Protein AF-A0AAD5KTS6-F1 (afdb_monomer)

InterPro domains:
  IPR036278 Sialidase superfamily [SSF50939] (1-52)

Radius of gyration: 39.36 Å; Cα contacts (8 Å, |Δi|>4): 521; chains: 1; bounding box: 88×112×86 Å

Foldseek 3Di:
DWDDLPPPPDIDDDCQVPDPFDWDDWDDDQQWIWTQGDPPGIDIDPFCQCVNPDDPFDPFKAKTAWGAAEQDDDDFPQLFDDVPDSLDDPPDHTDHHQATKIKMAHGPPFDLPWKKKKFKAFPVRDTQDIAIQDWDPPDDDDAQFADTDDHFDRDHTMGIHGDNQFGDFQGDDPPDRDPDGRTHDGDFFHKMKIWMDTPPGIYIDIYTYDYDPVPPDDPVNRVVVVLVRLVVSLVSLVVVLVVLVVVLVLQAAFPPDPDPVCCVVTPGHLPRLLVVLVVVQDDPPVDGDPVSVVSVVVSVVVVVVSVVSVCCSVVPVVVVSVVSVVVSVVSVVVVVVVVVVVVVVVVVVVVVVVVVVLVVVVVVVVVVVVVVVVCCVVVNDPDDPDPDPDPDPDDDDDDDPVVVVVVVVVVVVVVVCVVPDDPDDDDDDDDDDDDDDDD

Organism: NCBI:txid1820382

Secondary structure (DSSP, 8-state):
-EE-SSTTSS-EE--TT--SS-EEEEEEETTEEEEEETTS-EEEE--HHHHHH--S--SS-EE--PPPEE------GGGS--TT--S--SSSPPPPPSSEEEEEEE-TT--TT--EEEEEE-TTS-EEEEEESS--TT----TTSPPPPPPPP--SEEEEEEE-SBPPPPPP-TT----S--PPPBPPSEEEEEEEEETTEEEEEEEEEEP-GGG---HHHHHHHHHHHHHHHHHHHHHHHHHHHHHHHHHH---S--SSGGGGTS---HHHHHHHHHHHH--SS----HHHHHHHHHHHHHHHHHHHHHHHIIIIIHHHHHHHHHHHHHHHHHHHHHHHHHHHHHHHHHHHHHHHHHHHHHHHHHHHHHHHHHHHHTTSS----------------PPPHHHHHHHHHHHHHHHHHHHHS--PPP-------------

Structure (mmCIF, N/CA/C/O backbone):
data_AF-A0AAD5KTS6-F1
#
_entry.id   AF-A0AAD5KTS6-F1
#
loop_
_atom_site.group_PDB
_atom_site.id
_atom_site.type_symbol
_atom_site.label_atom_id
_atom_site.label_alt_id
_atom_site.label_comp_id
_atom_site.label_asym_id
_atom_site.label_entity_id
_atom_site.label_seq_id
_atom_site.pdbx_PDB_ins_code
_atom_site.Cartn_x
_atom_site.Cartn_y
_atom_site.Cartn_z
_atom_site.occupancy
_atom_site.B_iso_or_equiv
_atom_site.auth_seq_id
_atom_site.auth_comp_id
_atom_site.auth_asym_id
_atom_site.auth_atom_id
_atom_site.pdbx_PDB_model_num
ATOM 1 N N . MET A 1 1 ? -21.895 11.658 25.886 1.00 87.75 1 MET A N 1
ATOM 2 C CA . MET A 1 1 ? -20.985 10.555 26.270 1.00 87.75 1 MET A CA 1
ATOM 3 C C . MET A 1 1 ? -19.690 11.139 26.830 1.00 87.75 1 MET A C 1
ATOM 5 O O . MET A 1 1 ? -19.315 12.233 26.419 1.00 87.75 1 MET A O 1
ATOM 9 N N . TYR A 1 2 ? -19.051 10.469 27.794 1.00 91.56 2 TYR A N 1
ATOM 10 C CA . TYR A 1 2 ? -17.801 10.916 28.425 1.00 91.56 2 TYR A CA 1
ATOM 11 C C . TYR A 1 2 ? -16.782 9.776 28.447 1.00 91.56 2 TYR A C 1
ATOM 13 O O . TYR A 1 2 ? -17.171 8.614 28.542 1.00 91.56 2 TYR A O 1
ATOM 21 N N . ILE A 1 3 ? -15.497 10.117 28.395 1.00 92.81 3 ILE A N 1
ATOM 22 C CA . ILE A 1 3 ? -14.381 9.175 28.524 1.00 92.81 3 ILE A CA 1
ATOM 23 C C . ILE A 1 3 ? -13.489 9.584 29.695 1.00 92.81 3 ILE A C 1
ATOM 25 O O . ILE A 1 3 ? -13.275 10.772 29.940 1.00 92.81 3 ILE A O 1
ATOM 29 N N . SER A 1 4 ? -12.957 8.597 30.407 1.00 93.12 4 SER A N 1
ATOM 30 C CA . SER A 1 4 ? -11.910 8.787 31.407 1.00 93.12 4 SER A CA 1
ATOM 31 C C . SER A 1 4 ? -10.701 7.929 31.048 1.00 93.12 4 SER A C 1
ATOM 33 O O . SER A 1 4 ? -10.849 6.784 30.622 1.00 93.12 4 SER A O 1
ATOM 35 N N . ARG A 1 5 ? -9.503 8.498 31.213 1.00 90.56 5 ARG A N 1
ATOM 36 C CA . ARG A 1 5 ? -8.213 7.829 30.961 1.00 90.56 5 ARG A CA 1
ATOM 37 C C . ARG A 1 5 ? -7.441 7.506 32.243 1.00 90.56 5 ARG A C 1
ATOM 39 O O . ARG A 1 5 ? -6.335 6.986 32.171 1.00 90.56 5 ARG A O 1
ATOM 46 N N . ASP A 1 6 ? -8.007 7.821 33.403 1.00 91.62 6 ASP A N 1
ATOM 47 C CA . ASP A 1 6 ? -7.355 7.749 34.714 1.00 91.62 6 ASP A CA 1
ATOM 48 C C . ASP A 1 6 ? -8.223 7.023 35.754 1.00 91.62 6 ASP A C 1
ATOM 50 O O . ASP A 1 6 ? -8.219 7.347 36.940 1.00 91.62 6 ASP A O 1
ATOM 54 N N . GLY A 1 7 ? -8.989 6.025 35.302 1.00 92.00 7 GLY A N 1
ATOM 55 C CA . GLY A 1 7 ? -9.809 5.190 36.182 1.00 92.00 7 GLY A CA 1
ATOM 56 C C . GLY A 1 7 ? -11.043 5.897 36.750 1.00 92.00 7 GLY A C 1
ATOM 57 O O . GLY A 1 7 ? -11.562 5.477 37.780 1.00 92.00 7 GLY A O 1
ATOM 58 N N . GLY A 1 8 ? -11.520 6.956 36.093 1.00 95.00 8 GLY A N 1
ATOM 59 C CA . GLY A 1 8 ? -12.711 7.709 36.489 1.00 95.00 8 GLY A CA 1
ATOM 60 C C . GLY A 1 8 ? -12.429 8.933 37.360 1.00 95.00 8 GLY A C 1
ATOM 61 O O . GLY A 1 8 ? -13.386 9.561 37.811 1.00 95.00 8 GLY A O 1
ATOM 62 N N . ALA A 1 9 ? -11.159 9.286 37.591 1.00 96.12 9 ALA A N 1
ATOM 63 C CA . ALA A 1 9 ? -10.798 10.471 38.367 1.00 96.12 9 ALA A CA 1
ATOM 64 C C . ALA A 1 9 ? -11.114 11.770 37.606 1.00 96.12 9 ALA A C 1
ATOM 66 O O . ALA A 1 9 ? -11.630 12.716 38.199 1.00 96.12 9 ALA A O 1
ATOM 67 N N . ASN A 1 10 ? -10.878 11.796 36.291 1.00 95.50 10 ASN A N 1
ATOM 68 C CA . ASN A 1 10 ? -11.272 12.881 35.400 1.00 95.50 10 ASN A CA 1
ATOM 69 C C . ASN A 1 10 ? -12.082 12.349 34.214 1.00 95.50 10 ASN A C 1
ATOM 71 O O . ASN A 1 10 ? -11.713 11.366 33.567 1.00 95.50 10 ASN A O 1
ATOM 75 N N . TRP A 1 11 ? -13.170 13.051 33.896 1.00 95.94 11 TRP A N 1
ATOM 76 C CA . TRP A 1 11 ? -14.051 12.748 32.771 1.00 95.94 11 TRP A CA 1
ATOM 77 C C . TRP A 1 11 ? -14.011 13.877 31.750 1.00 95.94 11 TRP A C 1
ATOM 79 O O . TRP A 1 11 ? -14.148 15.049 32.095 1.00 95.94 11 TRP A O 1
ATOM 89 N N . GLN A 1 12 ? -13.849 13.517 30.482 1.00 93.31 12 GLN A N 1
ATOM 90 C CA . GLN A 1 12 ? -13.806 14.451 29.363 1.00 93.31 12 GLN A CA 1
ATOM 91 C C . GLN A 1 12 ? -14.987 14.186 28.423 1.00 93.31 12 GLN A C 1
ATOM 93 O O . GLN A 1 12 ? -15.328 13.018 28.205 1.00 93.31 12 GLN A O 1
ATOM 98 N N . PRO A 1 13 ? -15.635 15.229 27.870 1.00 93.44 13 PRO A N 1
ATOM 99 C CA . PRO A 1 13 ? -16.666 15.045 26.856 1.00 93.44 13 PRO A CA 1
ATOM 100 C C . PRO A 1 13 ? -16.130 14.231 25.673 1.00 93.44 13 PRO A C 1
ATOM 102 O O . PRO A 1 13 ? -15.078 14.545 25.124 1.00 93.44 13 PRO A O 1
ATOM 105 N N . PHE A 1 14 ? -16.867 13.199 25.271 1.00 91.62 14 PHE A N 1
ATOM 106 C CA . PHE A 1 14 ? -16.508 12.305 24.169 1.00 91.62 14 PHE A CA 1
ATOM 107 C C . PHE A 1 14 ? -17.736 12.040 23.295 1.00 91.62 14 PHE A C 1
ATOM 109 O O . PHE A 1 14 ? -18.212 10.917 23.173 1.00 91.62 14 PHE A O 1
ATOM 116 N N . GLN A 1 15 ? -18.327 13.121 22.780 1.00 88.38 15 GLN A N 1
ATOM 117 C CA . GLN A 1 15 ? -19.558 13.059 21.989 1.00 88.38 15 GLN A CA 1
ATOM 118 C C . GLN A 1 15 ? -19.288 12.761 20.506 1.00 88.38 15 GLN A C 1
ATOM 120 O O . GLN A 1 15 ? -20.070 12.041 19.901 1.00 88.38 15 GLN A O 1
ATOM 125 N N . LEU A 1 16 ? -18.194 13.280 19.931 1.00 87.88 16 LEU A N 1
ATOM 126 C CA . LEU A 1 16 ? -17.892 13.168 18.494 1.00 87.88 16 LEU A CA 1
ATOM 127 C C . LEU A 1 16 ? -19.122 13.545 17.635 1.00 87.88 16 LEU A C 1
ATOM 129 O O . LEU A 1 16 ? -19.743 14.574 17.902 1.00 87.88 16 LEU A O 1
ATOM 133 N N . ASN A 1 17 ? -19.484 12.725 16.643 1.00 85.31 17 ASN A N 1
ATOM 134 C CA . ASN A 1 17 ? -20.695 12.873 15.829 1.00 85.31 17 ASN A CA 1
ATOM 135 C C . ASN A 1 17 ? -21.897 12.054 16.353 1.00 85.31 17 ASN A C 1
ATOM 137 O O . ASN A 1 17 ? -22.926 11.988 15.679 1.00 85.31 17 ASN A O 1
ATOM 141 N N . LEU A 1 18 ? -21.808 11.442 17.545 1.00 86.81 18 LEU A N 1
ATOM 142 C CA . LEU A 1 18 ? -22.928 10.714 18.145 1.00 86.81 18 LEU A CA 1
ATOM 143 C C . LEU A 1 18 ? -24.115 11.682 18.324 1.00 86.81 18 LEU A C 1
ATOM 145 O O . LEU A 1 18 ? -23.957 12.741 18.947 1.00 86.81 18 LEU A O 1
ATOM 149 N N . PRO A 1 19 ? -25.322 11.354 17.834 1.00 82.38 19 PRO A N 1
ATOM 150 C CA . PRO A 1 19 ? -26.462 12.246 17.955 1.00 82.38 19 PRO A CA 1
ATOM 151 C C . PRO A 1 19 ? -26.914 12.392 19.413 1.00 82.38 19 PRO A C 1
ATOM 153 O O . PRO A 1 19 ? -26.845 11.454 20.210 1.00 82.38 19 PRO A O 1
ATOM 156 N N . LEU A 1 20 ? -27.433 13.573 19.757 1.00 88.19 20 LEU A N 1
ATOM 157 C CA . LEU A 1 20 ? -28.041 13.845 21.062 1.00 88.19 20 LEU A CA 1
ATOM 158 C C . LEU A 1 20 ? -29.372 13.088 21.191 1.00 88.19 20 LEU A C 1
ATOM 160 O O . LEU A 1 20 ? -30.442 13.619 20.905 1.00 88.19 20 LEU A O 1
ATOM 164 N N . THR A 1 21 ? -29.289 11.822 21.592 1.00 89.38 21 THR A N 1
ATOM 165 C CA . THR A 1 21 ? -30.427 10.912 21.778 1.00 89.38 21 THR A CA 1
ATOM 166 C C . THR A 1 21 ? -30.260 10.115 23.072 1.00 89.38 21 THR A C 1
ATOM 168 O O . THR A 1 21 ? -29.130 9.963 23.547 1.00 89.38 21 THR A O 1
ATOM 171 N N . PRO A 1 22 ? -31.352 9.607 23.673 1.00 92.00 22 PRO A N 1
ATOM 172 C CA . PRO A 1 22 ? -31.240 8.674 24.787 1.00 92.00 22 PRO A CA 1
ATOM 173 C C . PRO A 1 22 ? -30.441 7.428 24.380 1.00 92.00 22 PRO A C 1
ATOM 175 O O . PRO A 1 22 ? -30.745 6.799 23.366 1.00 92.00 22 PRO A O 1
ATOM 178 N N . ILE A 1 23 ? -29.436 7.078 25.183 1.00 92.94 23 ILE A N 1
ATOM 179 C CA . ILE A 1 23 ? -28.625 5.866 25.018 1.00 92.94 23 ILE A CA 1
ATOM 180 C C . ILE A 1 23 ? -29.200 4.800 25.945 1.00 92.94 23 ILE A C 1
ATOM 182 O O . ILE A 1 23 ? -29.306 5.035 27.149 1.00 92.94 23 ILE A O 1
ATOM 186 N N . THR A 1 24 ? -29.587 3.652 25.393 1.00 92.56 24 THR A N 1
ATOM 187 C CA . THR A 1 24 ? -30.182 2.556 26.174 1.00 92.56 24 THR A CA 1
ATOM 188 C C . THR A 1 24 ? -29.160 1.515 26.605 1.00 92.56 24 THR A C 1
ATOM 190 O O . THR A 1 24 ? -29.357 0.894 27.643 1.00 92.56 24 THR A O 1
ATOM 193 N N . ASP A 1 25 ? -28.096 1.313 25.821 1.00 93.62 25 ASP A N 1
ATOM 194 C CA . ASP A 1 25 ? -27.043 0.339 26.125 1.00 93.62 25 ASP A CA 1
ATOM 195 C C . ASP A 1 25 ? -25.722 0.668 25.404 1.00 93.62 25 ASP A C 1
ATOM 197 O O . ASP A 1 25 ? -25.712 1.379 24.392 1.00 93.62 25 ASP A O 1
ATOM 201 N N . LEU A 1 26 ? -24.618 0.135 25.930 1.00 94.31 26 LEU A N 1
ATOM 202 C CA . LEU A 1 26 ? -23.259 0.253 25.402 1.00 94.31 26 LEU A CA 1
ATOM 203 C C . LEU A 1 26 ? -22.567 -1.112 25.452 1.00 94.31 26 LEU A C 1
ATOM 205 O O . LEU A 1 26 ? -22.522 -1.749 26.503 1.00 94.31 26 LEU A O 1
ATOM 209 N N . LYS A 1 27 ? -21.948 -1.534 24.348 1.00 95.12 27 LYS A N 1
ATOM 210 C CA . LYS A 1 27 ? -21.196 -2.792 24.289 1.00 95.12 27 LYS A CA 1
ATOM 211 C C . LYS A 1 27 ? -19.904 -2.627 23.506 1.00 95.12 27 LYS A C 1
ATOM 213 O O . LYS A 1 27 ? -19.909 -2.054 22.426 1.00 95.12 27 LYS A O 1
ATOM 218 N N . ILE A 1 28 ? -18.817 -3.196 24.024 1.00 94.31 28 ILE A N 1
ATOM 219 C CA . ILE A 1 28 ? -17.594 -3.394 23.243 1.00 94.31 28 ILE A CA 1
ATOM 220 C C . ILE A 1 28 ? -17.686 -4.752 22.545 1.00 94.31 28 ILE A C 1
ATOM 222 O O . ILE A 1 28 ? -17.911 -5.769 23.209 1.00 94.31 28 ILE A O 1
ATOM 226 N N . ALA A 1 29 ? -17.526 -4.778 21.225 1.00 91.75 29 ALA A N 1
ATOM 227 C CA . ALA A 1 29 ? -17.490 -6.011 20.443 1.00 91.75 29 ALA A CA 1
ATOM 228 C C . ALA A 1 29 ? -16.615 -5.825 19.202 1.00 91.75 29 ALA A C 1
ATOM 230 O O . ALA A 1 29 ? -16.658 -4.771 18.591 1.00 91.75 29 ALA A O 1
ATOM 231 N N . HIS A 1 30 ? -15.838 -6.852 18.846 1.00 86.94 30 HIS A N 1
ATOM 232 C CA . HIS A 1 30 ? -14.947 -6.883 17.671 1.00 86.94 30 HIS A CA 1
ATOM 233 C C . HIS A 1 30 ? -13.837 -5.824 17.607 1.00 86.94 30 HIS A C 1
ATOM 235 O O . HIS A 1 30 ? -13.071 -5.831 16.662 1.00 86.94 30 HIS A O 1
ATOM 241 N N . GLY A 1 31 ? -13.683 -4.997 18.638 1.00 88.56 31 GLY A N 1
ATOM 242 C CA . GLY A 1 31 ? -12.777 -3.850 18.594 1.00 88.56 31 GLY A CA 1
ATOM 243 C C . GLY A 1 31 ? -13.537 -2.584 18.933 1.00 88.56 31 GLY A C 1
ATOM 244 O O . GLY A 1 31 ? -13.071 -1.821 19.767 1.00 88.56 31 GLY A O 1
ATOM 245 N N . ASP A 1 32 ? -14.786 -2.495 18.489 1.00 92.69 32 ASP A N 1
ATOM 246 C CA . ASP A 1 32 ? -15.577 -1.270 18.442 1.00 92.69 32 ASP A CA 1
ATOM 247 C C . ASP A 1 32 ? -16.413 -1.011 19.694 1.00 92.69 32 ASP A C 1
ATOM 249 O O . ASP A 1 32 ? -16.733 -1.920 20.472 1.00 92.69 32 ASP A O 1
ATOM 253 N N . LEU A 1 33 ? -16.833 0.246 19.860 1.00 93.81 33 LEU A N 1
ATOM 254 C CA . LEU A 1 33 ? -17.890 0.621 20.800 1.00 93.81 33 LEU A CA 1
ATOM 255 C C . LEU A 1 33 ? -19.227 0.740 20.062 1.00 93.81 33 LEU A C 1
ATOM 257 O O . LEU A 1 33 ? -19.454 1.677 19.301 1.00 93.81 33 LEU A O 1
ATOM 261 N N . ILE A 1 34 ? -20.145 -0.170 20.371 1.00 93.81 34 ILE A N 1
ATOM 262 C CA . ILE A 1 34 ? -21.513 -0.189 19.857 1.00 93.81 34 ILE A CA 1
ATOM 263 C C . ILE A 1 34 ? -22.431 0.511 20.858 1.00 93.81 34 ILE A C 1
ATOM 265 O O . ILE A 1 34 ? -22.480 0.158 22.040 1.00 93.81 34 ILE A O 1
ATOM 269 N N . VAL A 1 35 ? -23.191 1.485 20.369 1.00 93.94 35 VAL A N 1
ATOM 270 C CA . VAL A 1 35 ? -24.098 2.327 21.150 1.00 93.94 35 VAL A CA 1
ATOM 271 C C . VAL A 1 35 ? -25.524 2.124 20.655 1.00 93.94 35 VAL A C 1
ATOM 273 O O . VAL A 1 35 ? -25.844 2.435 19.508 1.00 93.94 35 VAL A O 1
ATOM 276 N N . ALA A 1 36 ? -26.400 1.619 21.523 1.00 93.50 36 ALA A N 1
ATOM 277 C CA . ALA A 1 36 ? -27.823 1.497 21.225 1.00 93.50 36 ALA A CA 1
ATOM 278 C C . ALA A 1 36 ? -28.525 2.834 21.498 1.00 93.50 36 ALA A C 1
ATOM 280 O O . ALA A 1 36 ? -28.540 3.321 22.634 1.00 93.50 36 ALA A O 1
ATOM 281 N N . THR A 1 37 ? -29.106 3.431 20.455 1.00 91.38 37 THR A N 1
ATOM 282 C CA . THR A 1 37 ? -29.772 4.737 20.540 1.00 91.38 37 THR A CA 1
ATOM 283 C C . THR A 1 37 ? -31.288 4.602 20.438 1.00 91.38 37 THR A C 1
ATOM 285 O O . THR A 1 37 ? -31.822 3.810 19.656 1.00 91.38 37 THR A O 1
ATOM 288 N N . ALA A 1 38 ? -32.016 5.415 21.200 1.00 89.62 38 ALA A N 1
ATOM 289 C CA . ALA A 1 38 ? -33.463 5.492 21.074 1.00 89.62 38 ALA A CA 1
ATOM 290 C C . ALA A 1 38 ? -33.850 6.240 19.785 1.00 89.62 38 ALA A C 1
ATOM 292 O O . ALA A 1 38 ? -33.556 7.424 19.619 1.00 89.62 38 ALA A O 1
ATOM 293 N N . GLY A 1 39 ? -34.545 5.545 18.880 1.00 82.19 39 GLY A N 1
ATOM 294 C CA . GLY A 1 39 ? -35.110 6.125 17.657 1.00 82.19 39 GLY A CA 1
ATOM 295 C C . GLY A 1 39 ? -34.144 6.277 16.475 1.00 82.19 39 GLY A C 1
ATOM 296 O O . GLY A 1 39 ? -34.565 6.804 15.448 1.00 82.19 39 GLY A O 1
ATOM 297 N N . ARG A 1 40 ? -32.879 5.833 16.586 1.00 73.69 40 ARG A N 1
ATOM 298 C CA . ARG A 1 40 ? -31.863 5.940 15.513 1.00 73.69 40 ARG A CA 1
ATOM 299 C C . ARG A 1 40 ? -30.981 4.689 15.322 1.00 73.69 40 ARG A C 1
ATOM 301 O O . ARG A 1 40 ? -29.913 4.787 14.734 1.00 73.69 40 ARG A O 1
ATOM 308 N N . SER A 1 41 ? -31.456 3.506 15.732 1.00 84.06 41 SER A N 1
ATOM 309 C CA . SER A 1 41 ? -30.727 2.224 15.623 1.00 84.06 41 SER A CA 1
ATOM 310 C C . SER A 1 41 ? -29.390 2.240 16.396 1.00 84.06 41 SER A C 1
ATOM 312 O O . SER A 1 41 ? -29.330 2.772 17.510 1.00 84.06 41 SER A O 1
ATOM 314 N N . TYR A 1 42 ? -28.335 1.635 15.851 1.00 87.75 42 TYR A N 1
ATOM 315 C CA . TYR A 1 42 ? -26.996 1.586 16.434 1.00 87.75 42 TYR A CA 1
ATOM 316 C C . TYR A 1 42 ? -26.091 2.695 15.889 1.00 87.75 42 TYR A C 1
ATOM 318 O O . TYR A 1 42 ? -26.127 3.012 14.703 1.00 87.75 42 TYR A O 1
ATOM 326 N N . TRP A 1 43 ? -25.243 3.237 16.758 1.00 88.50 43 TRP A N 1
ATOM 327 C CA . TRP A 1 43 ? -24.064 4.017 16.382 1.00 88.50 43 TRP A CA 1
ATOM 328 C C . TRP A 1 43 ? -22.824 3.216 16.773 1.00 88.50 43 TRP A C 1
ATOM 330 O O . TRP A 1 43 ? -22.791 2.640 17.862 1.00 88.50 43 TRP A O 1
ATOM 340 N N . ILE A 1 44 ? -21.835 3.149 15.889 1.00 89.44 44 ILE A N 1
ATOM 341 C CA . ILE A 1 44 ? -20.617 2.367 16.096 1.00 89.44 44 ILE A CA 1
ATOM 342 C C . ILE A 1 44 ? -19.436 3.332 16.032 1.00 89.44 44 ILE A C 1
ATOM 344 O O . ILE A 1 44 ? -19.341 4.140 15.109 1.00 89.44 44 ILE A O 1
ATOM 348 N N . LEU A 1 45 ? -18.585 3.285 17.055 1.00 90.69 45 LEU A N 1
ATOM 349 C CA . LEU A 1 45 ? -17.263 3.890 17.011 1.00 90.69 45 LEU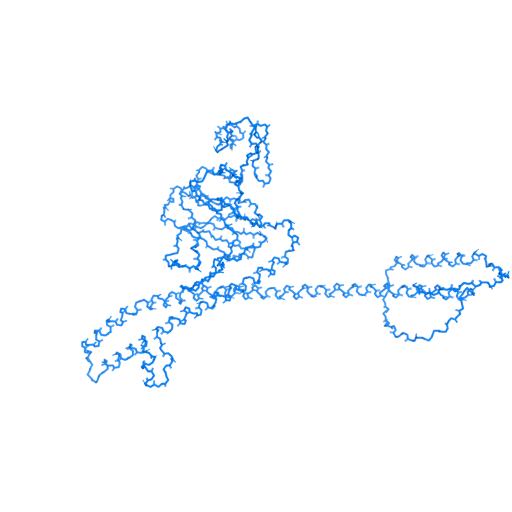 A CA 1
ATOM 350 C C . LEU A 1 45 ? -16.257 2.807 16.666 1.00 90.69 45 LEU A C 1
ATOM 352 O O . LEU A 1 45 ? -15.864 2.039 17.552 1.00 90.69 45 LEU A O 1
ATOM 356 N N . ASP A 1 46 ? -15.873 2.806 15.399 1.00 90.38 46 ASP A N 1
ATOM 357 C CA . ASP A 1 46 ? -14.844 1.925 14.869 1.00 90.38 46 ASP A CA 1
ATOM 358 C C . ASP A 1 46 ? -13.460 2.288 15.443 1.00 90.38 46 ASP A C 1
ATOM 360 O O . ASP A 1 46 ? -13.240 3.405 15.939 1.00 90.38 46 ASP A O 1
ATOM 364 N N . ASP A 1 47 ? -12.504 1.363 15.344 1.00 90.81 47 ASP A N 1
ATOM 365 C CA . ASP A 1 47 ? -11.079 1.601 15.612 1.00 90.81 47 ASP A CA 1
ATOM 366 C C . ASP A 1 47 ? -10.765 2.010 17.069 1.00 90.81 47 ASP A C 1
ATOM 368 O O . ASP A 1 47 ? -9.935 2.895 17.347 1.00 90.81 47 ASP A O 1
ATOM 372 N N . LEU 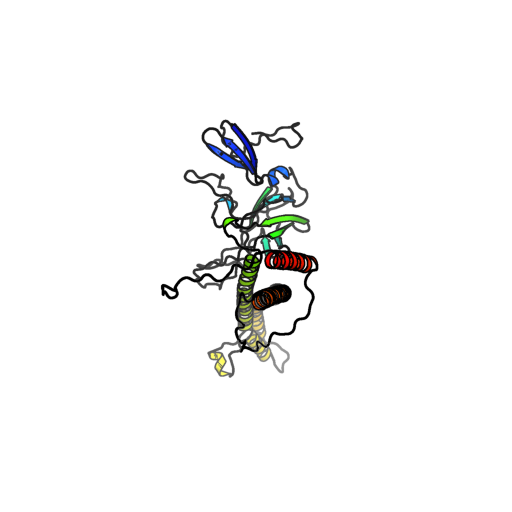A 1 48 ? -11.400 1.362 18.053 1.00 92.56 48 LEU A N 1
ATOM 373 C CA . LEU A 1 48 ? -11.274 1.751 19.468 1.00 92.56 48 LEU A CA 1
ATOM 374 C C . LEU A 1 48 ? -9.843 1.585 20.005 1.00 92.56 48 LEU A C 1
ATOM 376 O O . LEU A 1 48 ? -9.485 2.197 21.018 1.00 92.56 48 LEU A O 1
ATOM 380 N N . ASN A 1 49 ? -9.005 0.786 19.337 1.00 91.50 49 ASN A N 1
ATOM 381 C CA . ASN A 1 49 ? -7.578 0.668 19.643 1.00 91.50 49 ASN A CA 1
ATOM 382 C C . ASN A 1 49 ? -6.874 2.030 19.593 1.00 91.50 49 ASN A C 1
ATOM 384 O O . ASN A 1 49 ? -6.163 2.383 20.536 1.00 91.50 49 ASN A O 1
ATOM 388 N N . THR A 1 50 ? -7.174 2.856 18.587 1.00 92.50 50 THR A N 1
ATOM 389 C CA . THR A 1 50 ? -6.642 4.222 18.494 1.00 92.50 50 THR A CA 1
ATOM 390 C C . THR A 1 50 ? -7.071 5.049 19.697 1.00 92.50 50 THR A C 1
ATOM 392 O O . THR A 1 50 ? -6.252 5.733 20.306 1.00 92.50 50 THR A O 1
ATOM 395 N N . VAL A 1 51 ? -8.339 4.953 20.112 1.00 92.12 51 VAL A N 1
ATOM 396 C CA . VAL A 1 51 ? -8.840 5.670 21.294 1.00 92.12 51 VAL A CA 1
ATOM 397 C C . VAL A 1 51 ? -8.096 5.223 22.553 1.00 92.12 51 VAL A C 1
ATOM 399 O O . VAL A 1 51 ? -7.710 6.071 23.360 1.00 92.12 51 VAL A O 1
ATOM 402 N N . ARG A 1 52 ? -7.850 3.922 22.725 1.00 91.12 52 ARG A N 1
ATOM 403 C CA . ARG A 1 52 ? -7.137 3.364 23.886 1.00 91.12 52 ARG A CA 1
ATOM 404 C C . ARG A 1 52 ? -5.680 3.820 23.942 1.00 91.12 52 ARG A C 1
ATOM 406 O O . ARG A 1 52 ? -5.212 4.210 25.009 1.00 91.12 52 ARG A O 1
ATOM 413 N N . GLU A 1 53 ? -4.992 3.822 22.807 1.00 93.56 53 GLU A N 1
ATOM 414 C CA . GLU A 1 53 ? -3.558 4.112 22.715 1.00 93.56 53 GLU A CA 1
ATOM 415 C C . GLU A 1 53 ? -3.226 5.607 22.555 1.00 93.56 53 GLU A C 1
ATOM 417 O O . GLU A 1 53 ? -2.069 5.998 22.739 1.00 93.56 53 GLU A O 1
ATOM 422 N N . LEU A 1 54 ? -4.220 6.446 22.225 1.00 92.19 54 LEU A N 1
ATOM 423 C CA . LEU A 1 54 ? -4.040 7.869 21.927 1.00 92.19 54 LEU A CA 1
ATOM 424 C C . LEU A 1 54 ? -3.243 8.597 23.015 1.00 92.19 54 LEU A C 1
ATOM 426 O O . LEU A 1 54 ? -3.582 8.567 24.202 1.00 92.19 54 LEU A O 1
ATOM 430 N N . LYS A 1 55 ? -2.226 9.341 22.576 1.00 91.06 55 LYS A N 1
ATOM 431 C CA . LYS A 1 55 ? -1.420 10.224 23.421 1.00 91.06 55 LYS A CA 1
ATOM 432 C C . LYS A 1 55 ? -1.740 11.678 23.101 1.00 91.06 55 LYS A C 1
ATOM 434 O O . LYS A 1 55 ? -1.978 12.038 21.952 1.00 91.06 55 LYS A O 1
ATOM 439 N N . ASN A 1 56 ? -1.686 12.540 24.115 1.00 89.44 56 ASN A N 1
ATOM 440 C CA . ASN A 1 56 ? -1.897 13.978 23.915 1.00 89.44 56 ASN A CA 1
ATOM 441 C C . ASN A 1 56 ? -0.841 14.570 22.968 1.00 89.44 56 ASN A C 1
ATOM 443 O O . ASN A 1 56 ? -1.160 15.355 22.079 1.00 89.44 56 ASN A O 1
ATOM 447 N N . THR A 1 57 ? 0.418 14.167 23.144 1.00 93.38 57 THR A N 1
ATOM 448 C CA . THR A 1 57 ? 1.548 14.550 22.296 1.00 93.38 57 THR A CA 1
ATOM 449 C C . THR A 1 57 ? 2.542 13.399 22.185 1.00 93.38 57 THR A C 1
ATOM 451 O O . THR A 1 57 ? 2.587 12.503 23.033 1.00 93.38 57 THR A O 1
ATOM 454 N N . VAL A 1 58 ? 3.362 13.440 21.136 1.00 95.88 58 VAL A N 1
ATOM 455 C CA . VAL A 1 58 ? 4.461 12.499 20.907 1.00 95.88 58 VAL A CA 1
ATOM 456 C C . VAL A 1 58 ? 5.727 13.262 20.528 1.00 95.88 58 VAL A C 1
ATOM 458 O O . VAL A 1 58 ? 5.662 14.281 19.842 1.00 95.88 58 VAL A O 1
ATOM 461 N N . ASN A 1 59 ? 6.882 12.773 20.984 1.00 95.06 59 ASN A N 1
ATOM 462 C CA . ASN A 1 59 ? 8.194 13.350 20.652 1.00 95.06 59 ASN A CA 1
ATOM 463 C C . ASN A 1 59 ? 8.823 12.711 19.404 1.00 95.06 59 ASN A C 1
ATOM 465 O O . ASN A 1 59 ? 9.740 13.273 18.820 1.00 95.06 59 ASN A O 1
ATOM 469 N N . LYS A 1 60 ? 8.333 11.530 19.022 1.00 95.62 60 LYS A N 1
ATOM 470 C CA . LYS A 1 60 ? 8.728 10.733 17.855 1.00 95.62 60 LYS A CA 1
ATOM 471 C C . LYS A 1 60 ? 7.460 10.296 17.117 1.00 95.62 60 LYS A C 1
ATOM 473 O O . LYS A 1 60 ? 6.402 10.315 17.752 1.00 95.62 60 LYS A O 1
ATOM 478 N N . PRO A 1 61 ? 7.526 9.915 15.828 1.00 96.44 61 PRO A N 1
ATOM 479 C CA . PRO A 1 61 ? 6.383 9.290 15.170 1.00 96.44 61 PRO A CA 1
ATOM 480 C C . PRO A 1 61 ? 5.862 8.118 16.010 1.00 96.44 61 PRO A C 1
ATOM 482 O O . PRO A 1 61 ? 6.641 7.375 16.608 1.00 96.44 61 PRO A O 1
ATOM 485 N N . MET A 1 62 ? 4.543 7.978 16.072 1.00 97.12 62 MET A N 1
ATOM 486 C CA . MET A 1 62 ? 3.862 6.858 16.711 1.00 97.12 62 MET A CA 1
ATOM 487 C C . MET A 1 62 ? 2.849 6.288 15.729 1.00 97.12 62 MET A C 1
ATOM 489 O O . MET A 1 62 ? 2.115 7.040 15.094 1.00 97.12 62 MET A O 1
ATOM 493 N N . LEU A 1 63 ? 2.817 4.968 15.619 1.00 97.25 63 LEU A N 1
ATOM 494 C CA . LEU A 1 63 ? 1.849 4.223 14.826 1.00 97.25 63 LEU A CA 1
ATOM 495 C C . LEU A 1 63 ? 0.938 3.494 15.820 1.00 97.25 63 LEU A C 1
ATOM 497 O O . LEU A 1 63 ? 1.451 2.925 16.785 1.00 97.25 63 LEU A O 1
ATOM 501 N N . TYR A 1 64 ? -0.378 3.585 15.642 1.00 97.25 64 TYR A N 1
ATOM 502 C CA . TYR A 1 64 ? -1.343 2.904 16.510 1.00 97.25 64 TYR A CA 1
ATOM 503 C C . TYR A 1 64 ? -1.643 1.513 15.976 1.00 97.25 64 TYR A C 1
ATOM 505 O O . TYR A 1 64 ? -1.628 1.311 14.760 1.00 97.25 64 TYR A O 1
ATOM 513 N N . THR A 1 65 ? -1.926 0.571 16.873 1.00 96.50 65 THR A N 1
ATOM 514 C CA . THR A 1 65 ? -2.270 -0.798 16.481 1.00 96.50 65 THR A CA 1
ATOM 515 C C . THR A 1 65 ? -3.577 -0.792 15.674 1.00 96.50 65 THR A C 1
ATOM 517 O O . THR A 1 65 ? -4.618 -0.436 16.238 1.00 96.50 65 THR A O 1
ATOM 520 N N . PRO A 1 66 ? -3.559 -1.158 14.376 1.00 96.12 66 PRO A N 1
ATOM 521 C CA . PRO A 1 66 ? -4.778 -1.229 13.580 1.00 96.12 66 PRO A CA 1
ATOM 522 C C . PRO A 1 66 ? -5.654 -2.397 14.042 1.00 96.12 66 PRO A C 1
ATOM 524 O O . PRO A 1 66 ? -5.177 -3.347 14.669 1.00 96.12 66 PRO A O 1
ATOM 527 N N . GLU A 1 67 ? -6.940 -2.343 13.717 1.00 94.56 67 GLU A N 1
ATOM 528 C CA . GLU A 1 67 ? -7.813 -3.505 13.862 1.00 94.56 67 GLU A CA 1
ATOM 529 C C . GLU A 1 67 ? -7.523 -4.569 12.796 1.00 94.56 67 GLU A C 1
ATOM 531 O O . GLU A 1 67 ? -6.877 -4.321 11.773 1.00 94.56 67 GLU A O 1
ATOM 536 N N . GLU A 1 68 ? -7.973 -5.792 13.065 1.00 95.19 68 GLU A N 1
ATOM 537 C CA . GLU A 1 68 ? -7.874 -6.885 12.105 1.00 95.19 68 GLU A CA 1
ATOM 538 C C . GLU A 1 68 ? -8.838 -6.615 10.945 1.00 95.19 68 GLU A C 1
ATOM 540 O O . GLU A 1 68 ? -10.033 -6.418 11.153 1.00 95.19 68 GLU A O 1
ATOM 545 N N . VAL A 1 69 ? -8.335 -6.634 9.714 1.00 94.88 69 VAL A N 1
ATOM 546 C CA . VAL A 1 69 ? -9.133 -6.326 8.522 1.00 94.88 69 VAL A CA 1
ATOM 547 C C . VAL A 1 69 ? -9.527 -7.605 7.794 1.00 94.88 69 VAL A C 1
ATOM 549 O O . VAL A 1 69 ? -8.706 -8.501 7.631 1.00 94.88 69 VAL A O 1
ATOM 552 N N . ILE A 1 70 ? -10.765 -7.699 7.315 1.00 93.12 70 ILE A N 1
ATOM 553 C CA . ILE A 1 70 ? -11.217 -8.797 6.445 1.00 93.12 70 ILE A CA 1
ATOM 554 C C . ILE A 1 70 ? -10.964 -8.421 4.980 1.00 93.12 70 ILE A C 1
ATOM 556 O O . ILE A 1 70 ? -11.112 -7.257 4.606 1.00 93.12 70 ILE A O 1
ATOM 560 N N . LEU A 1 71 ? -10.616 -9.393 4.129 1.00 91.31 71 LEU A N 1
ATOM 561 C CA . LEU A 1 71 ? -10.467 -9.188 2.681 1.00 91.31 71 LEU A CA 1
ATOM 562 C C . LEU A 1 71 ? -11.788 -8.867 1.963 1.00 91.31 71 LEU A C 1
ATOM 564 O O . LEU A 1 71 ? -12.352 -9.673 1.229 1.00 91.31 71 LEU A O 1
ATOM 568 N N . GLY A 1 72 ? -12.232 -7.625 2.112 1.00 87.69 72 GLY A N 1
ATOM 569 C CA . GLY A 1 72 ? -13.500 -7.121 1.617 1.00 87.69 72 GLY A CA 1
AT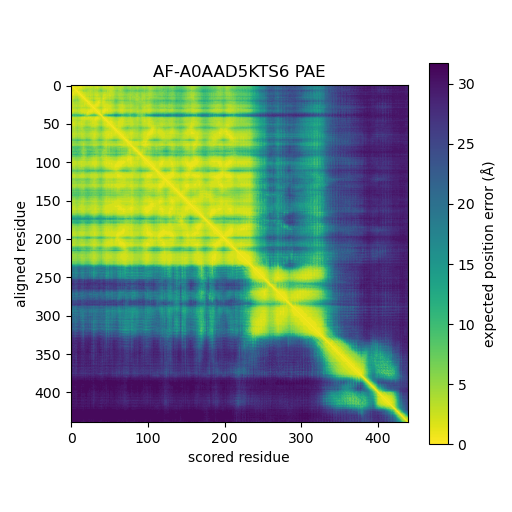OM 570 C C . GLY A 1 72 ? -13.566 -6.766 0.139 1.00 87.69 72 GLY A C 1
ATOM 571 O O . GLY A 1 72 ? -12.596 -6.300 -0.461 1.00 87.69 72 GLY A O 1
ATOM 572 N N . ASN A 1 73 ? -14.747 -6.901 -0.464 1.00 88.19 73 ASN A N 1
ATOM 573 C CA . ASN A 1 73 ? -15.033 -6.471 -1.838 1.00 88.19 73 ASN A CA 1
ATOM 574 C C . ASN A 1 73 ? -16.198 -5.471 -1.885 1.00 88.19 73 ASN A C 1
ATOM 576 O O . ASN A 1 73 ? -17.220 -5.719 -2.517 1.00 88.19 73 ASN A O 1
ATOM 580 N N . TRP A 1 74 ? -16.035 -4.332 -1.215 1.00 91.50 74 TRP A N 1
ATOM 581 C CA . TRP A 1 74 ? -16.977 -3.212 -1.271 1.00 91.50 74 TRP A CA 1
ATOM 582 C C . TRP A 1 74 ? -16.258 -1.889 -1.552 1.00 91.50 74 TRP A C 1
ATOM 584 O O . TRP A 1 74 ? -15.033 -1.830 -1.652 1.00 91.50 74 TRP A O 1
ATOM 594 N N . TYR A 1 75 ? -17.042 -0.833 -1.717 1.00 91.94 75 TYR A N 1
ATOM 595 C CA . TYR A 1 75 ? -16.566 0.543 -1.740 1.00 91.94 75 TYR A CA 1
ATOM 596 C C . TYR A 1 75 ? -17.098 1.266 -0.506 1.00 91.94 75 TYR A C 1
ATOM 598 O O . TYR A 1 75 ? -18.222 0.997 -0.063 1.00 91.94 75 TYR A O 1
ATOM 606 N N . SER A 1 76 ? -16.303 2.194 0.018 1.00 93.00 76 SER A N 1
ATOM 607 C CA . SER A 1 76 ? -16.754 3.148 1.020 1.00 93.00 76 SER A CA 1
ATOM 608 C C . SER A 1 76 ? -16.188 4.543 0.766 1.00 93.00 76 SER A C 1
ATOM 610 O O . SER A 1 76 ? -15.039 4.720 0.362 1.00 93.00 76 SER A O 1
ATOM 612 N N . GLN A 1 77 ? -16.975 5.569 1.093 1.00 91.44 77 GLN A N 1
ATOM 613 C CA . GLN A 1 77 ? -16.481 6.939 1.218 1.00 91.44 77 GLN A CA 1
ATOM 614 C C . GLN A 1 77 ? -15.335 7.052 2.249 1.00 91.44 77 GLN A C 1
ATOM 616 O O . GLN A 1 77 ? -14.502 7.951 2.138 1.00 91.44 77 GLN A O 1
ATOM 621 N N . LEU A 1 78 ? -15.258 6.121 3.211 1.00 92.56 78 LEU A N 1
ATOM 622 C CA . LEU A 1 78 ? -14.215 6.039 4.240 1.00 92.56 78 LEU A CA 1
ATOM 623 C C . LEU A 1 78 ? -12.894 5.421 3.752 1.00 92.56 78 LEU A C 1
ATOM 625 O O . LEU A 1 78 ? -11.918 5.435 4.511 1.00 92.56 78 LEU A O 1
ATOM 629 N N . ASP A 1 79 ? -12.826 4.940 2.502 1.00 94.06 79 ASP A N 1
ATOM 630 C CA . ASP A 1 79 ? -11.604 4.403 1.870 1.00 94.06 79 ASP A CA 1
ATOM 631 C C . ASP A 1 79 ? -10.516 5.478 1.683 1.00 94.06 79 ASP A C 1
ATOM 633 O O . ASP A 1 79 ? -9.367 5.175 1.369 1.00 94.06 79 ASP A O 1
ATOM 637 N N . SER A 1 80 ? -10.861 6.754 1.864 1.00 90.81 80 SER A N 1
ATOM 638 C CA . SER A 1 80 ? -9.937 7.885 1.781 1.00 90.81 80 SER A CA 1
ATOM 639 C C . SER A 1 80 ? -10.234 8.917 2.868 1.00 90.81 80 SER A C 1
ATOM 641 O O . SER A 1 80 ? -11.302 8.904 3.477 1.00 90.81 80 SER A O 1
ATOM 643 N N . ASN A 1 81 ? -9.293 9.828 3.118 1.00 86.25 81 ASN A N 1
ATOM 644 C CA . ASN A 1 81 ? -9.524 10.941 4.036 1.00 86.25 81 ASN A CA 1
ATOM 645 C C . ASN A 1 81 ? -10.105 12.125 3.267 1.00 86.25 81 ASN A C 1
ATOM 647 O O . ASN A 1 81 ? -9.363 12.946 2.727 1.00 86.25 81 ASN A O 1
ATOM 651 N N . ASN A 1 82 ? -11.431 12.203 3.215 1.00 86.38 82 ASN A N 1
ATOM 652 C CA . ASN A 1 82 ? -12.121 13.384 2.721 1.00 86.38 82 ASN A CA 1
ATOM 653 C C . ASN A 1 82 ? -12.465 14.304 3.910 1.00 86.38 82 ASN A C 1
ATOM 655 O O . ASN A 1 82 ? -13.282 13.901 4.739 1.00 86.38 82 ASN A O 1
ATOM 659 N N . PRO A 1 83 ? -11.876 15.512 4.019 1.00 83.31 83 PRO A N 1
ATOM 660 C CA . PRO A 1 83 ? -12.160 16.423 5.130 1.00 83.31 83 PRO A CA 1
ATOM 661 C C . PRO A 1 83 ? -13.611 16.928 5.145 1.00 83.31 83 PRO A C 1
ATOM 663 O O . PRO A 1 83 ? -14.089 17.338 6.199 1.00 83.31 83 PRO A O 1
ATOM 666 N N . ASP A 1 84 ? -14.308 16.875 4.008 1.00 86.50 84 ASP A N 1
ATOM 667 C CA . ASP A 1 84 ? -15.695 17.332 3.876 1.00 86.50 84 ASP A CA 1
ATOM 668 C C . ASP A 1 84 ? -16.720 16.227 4.192 1.00 86.50 84 ASP A C 1
ATOM 670 O O . ASP A 1 84 ? -17.926 16.463 4.136 1.00 86.50 84 ASP A O 1
ATOM 674 N N . PHE A 1 85 ? -16.265 15.007 4.502 1.00 86.75 85 PHE A N 1
ATOM 675 C CA . PHE A 1 85 ? -17.137 13.880 4.820 1.00 86.75 85 PHE A CA 1
ATOM 676 C C . PHE A 1 85 ? -17.306 13.714 6.335 1.00 86.75 85 PHE A C 1
ATOM 678 O O . PHE A 1 85 ? -16.338 13.492 7.058 1.00 86.75 85 PHE A O 1
ATOM 685 N N . ASP A 1 86 ? -18.548 13.774 6.818 1.00 82.75 86 ASP A N 1
ATOM 686 C CA . ASP A 1 86 ? -18.883 13.719 8.251 1.00 82.75 86 ASP A CA 1
ATOM 687 C C . ASP A 1 86 ? -19.229 12.308 8.771 1.00 82.75 86 ASP A C 1
ATOM 689 O O . ASP A 1 86 ? -19.636 12.134 9.927 1.00 82.75 86 ASP A O 1
ATOM 693 N N . GLY A 1 87 ? -19.046 11.292 7.920 1.00 79.88 87 GLY A N 1
ATOM 694 C CA . GLY A 1 87 ? -19.356 9.897 8.227 1.00 79.88 87 GLY A CA 1
ATOM 695 C C . GLY A 1 87 ? -20.822 9.522 8.013 1.00 79.88 87 GLY A C 1
ATOM 696 O O . GLY A 1 87 ? -21.214 8.419 8.386 1.00 79.88 87 GLY A O 1
ATOM 697 N N . THR A 1 88 ? -21.642 10.403 7.432 1.00 81.31 88 THR A N 1
ATOM 698 C CA . THR A 1 88 ? -23.066 10.140 7.196 1.00 81.31 88 THR A CA 1
ATOM 699 C C . THR A 1 88 ? -23.479 10.413 5.752 1.00 81.31 88 THR A C 1
ATOM 701 O O . THR A 1 88 ? -22.855 11.190 5.031 1.00 81.31 88 THR A O 1
ATOM 704 N N . ASN A 1 89 ? -24.551 9.755 5.310 1.00 83.81 89 ASN A N 1
ATOM 705 C CA . ASN A 1 89 ? -25.202 10.043 4.038 1.00 83.81 89 ASN A CA 1
ATOM 706 C C . ASN A 1 89 ? -26.725 10.145 4.263 1.00 83.81 89 ASN A C 1
ATOM 708 O O . ASN A 1 89 ? -27.290 9.298 4.957 1.00 83.81 89 ASN A O 1
ATOM 712 N N . PRO A 1 90 ? -27.416 11.164 3.709 1.00 83.12 90 PRO A N 1
ATOM 713 C CA . PRO A 1 90 ? -28.858 11.331 3.906 1.00 83.12 90 PRO A CA 1
ATOM 714 C C . PRO A 1 90 ? -29.731 10.184 3.378 1.00 83.12 90 PRO A C 1
ATOM 716 O O . PRO A 1 90 ? -30.874 10.056 3.817 1.00 83.12 90 PRO A O 1
ATOM 719 N N . PHE A 1 91 ? -29.237 9.392 2.420 1.00 85.44 91 PHE A N 1
ATOM 720 C CA . PHE A 1 91 ? -30.045 8.420 1.673 1.00 85.44 91 PHE A CA 1
ATOM 721 C C . PHE A 1 91 ? -29.581 6.966 1.813 1.00 85.44 91 PHE A C 1
ATOM 723 O O . PHE A 1 91 ? -30.332 6.060 1.457 1.00 85.44 91 PHE A O 1
ATOM 730 N N . GLU A 1 92 ? -28.378 6.724 2.332 1.00 86.12 92 GLU A N 1
ATOM 731 C CA . GLU A 1 92 ? -27.788 5.387 2.442 1.00 86.12 92 GLU A CA 1
ATOM 732 C C . GLU A 1 92 ? -26.914 5.248 3.693 1.00 86.12 92 GLU A C 1
ATOM 734 O O . GLU A 1 92 ? -26.471 6.231 4.286 1.00 86.12 92 GLU A O 1
ATOM 739 N N . GLY A 1 93 ? -26.676 4.003 4.105 1.00 83.12 93 GLY A N 1
ATOM 740 C CA . GLY A 1 93 ? -25.668 3.701 5.115 1.00 83.12 93 GLY A CA 1
ATOM 741 C C . GLY A 1 93 ? -24.264 3.843 4.534 1.00 83.12 93 GLY A C 1
ATOM 742 O O . GLY A 1 93 ? -24.034 3.547 3.363 1.00 83.12 93 GLY A O 1
ATOM 743 N N . VAL A 1 94 ? -23.323 4.276 5.364 1.00 87.75 94 VAL A N 1
ATOM 744 C CA . VAL A 1 94 ? -21.907 4.352 5.002 1.00 87.75 94 VAL A CA 1
ATOM 745 C C . VAL A 1 94 ? -21.254 3.042 5.425 1.00 87.75 94 VAL A C 1
ATOM 747 O O . VAL A 1 94 ? -21.290 2.687 6.600 1.00 87.75 94 VAL A O 1
ATOM 750 N N . ASN A 1 95 ? -20.686 2.309 4.468 1.00 90.00 95 ASN A N 1
ATOM 751 C CA . ASN A 1 95 ? -19.944 1.084 4.769 1.00 90.00 95 ASN A CA 1
ATOM 752 C C . ASN A 1 95 ? -18.649 1.410 5.530 1.00 90.00 95 ASN A C 1
ATOM 754 O O . ASN A 1 95 ? -18.083 2.485 5.313 1.00 90.00 95 ASN A O 1
ATOM 758 N N . PRO A 1 96 ? -18.108 0.485 6.338 1.00 89.62 96 PRO A N 1
ATOM 759 C CA . PRO A 1 96 ? -16.756 0.636 6.873 1.00 89.62 96 PRO A CA 1
ATOM 760 C C . PRO A 1 96 ? -15.730 0.752 5.736 1.00 89.62 96 PRO A C 1
ATOM 762 O O . PRO A 1 96 ? -15.994 0.352 4.598 1.00 89.62 96 PRO A O 1
ATOM 765 N N . ALA A 1 97 ? -14.549 1.295 6.027 1.00 93.75 97 ALA A N 1
ATOM 766 C CA . ALA A 1 97 ? -13.474 1.369 5.039 1.00 93.75 97 ALA A CA 1
ATOM 767 C C . ALA A 1 97 ? -13.093 -0.038 4.531 1.00 93.75 97 ALA A C 1
ATOM 769 O O . ALA A 1 97 ? -12.962 -0.978 5.314 1.00 93.75 97 ALA A O 1
ATOM 770 N N . ASN A 1 98 ? -12.903 -0.193 3.221 1.00 95.00 98 ASN A N 1
ATOM 771 C CA . ASN A 1 98 ? -12.387 -1.411 2.606 1.00 95.00 98 ASN A CA 1
ATOM 772 C C . ASN A 1 98 ? -10.856 -1.381 2.568 1.00 95.00 98 ASN A C 1
ATOM 774 O O . ASN A 1 98 ? -10.229 -1.086 1.546 1.00 95.00 98 ASN A O 1
ATOM 778 N N . GLY A 1 99 ? -10.251 -1.674 3.710 1.00 96.00 99 GLY A N 1
ATOM 779 C CA . GLY A 1 99 ? -8.809 -1.733 3.846 1.00 96.00 99 GLY A CA 1
ATOM 780 C C . GLY A 1 99 ? -8.375 -1.632 5.296 1.00 96.00 99 GLY A C 1
ATOM 781 O O . GLY A 1 99 ? -9.191 -1.458 6.197 1.00 96.00 99 GLY A O 1
ATOM 782 N N . MET A 1 100 ? -7.072 -1.750 5.526 1.00 97.06 100 MET A N 1
ATOM 783 C CA . MET A 1 100 ? -6.514 -1.579 6.860 1.00 97.06 100 MET A CA 1
ATOM 784 C C . MET A 1 100 ? -6.498 -0.092 7.193 1.00 97.06 100 MET A C 1
ATOM 786 O O . MET A 1 100 ? -5.791 0.685 6.540 1.00 97.06 100 MET A O 1
ATOM 790 N N . VAL A 1 101 ? -7.277 0.302 8.198 1.00 97.00 101 VAL A N 1
ATOM 791 C CA . VAL A 1 101 ? -7.288 1.674 8.699 1.00 97.00 101 VAL A CA 1
ATOM 792 C C . VAL A 1 101 ? -6.089 1.866 9.622 1.00 97.00 101 VAL A C 1
ATOM 794 O O . VAL A 1 101 ? -5.935 1.198 10.639 1.00 97.00 101 VAL A O 1
ATOM 797 N N . ILE A 1 102 ? -5.206 2.778 9.237 1.00 97.88 102 ILE A N 1
ATOM 798 C CA . ILE A 1 102 ? -3.931 3.037 9.895 1.00 97.88 102 ILE A CA 1
ATOM 799 C C . ILE A 1 102 ? -3.982 4.439 10.478 1.00 97.88 102 ILE A C 1
ATOM 801 O O . ILE A 1 102 ? -4.032 5.429 9.746 1.00 97.88 102 ILE A O 1
ATOM 805 N N . TYR A 1 103 ? -3.915 4.533 11.800 1.00 97.69 103 TYR A N 1
ATOM 806 C CA . TYR A 1 103 ? -3.760 5.808 12.488 1.00 97.69 103 TYR A CA 1
ATOM 807 C C . TYR A 1 103 ? -2.313 5.998 12.920 1.00 97.69 103 TYR A C 1
ATOM 809 O O . TYR A 1 103 ? -1.645 5.070 13.380 1.00 97.69 103 TYR A O 1
ATOM 817 N N . TYR A 1 104 ? -1.834 7.234 12.828 1.00 97.62 104 TYR A N 1
ATOM 818 C CA . TYR A 1 104 ? -0.509 7.608 13.306 1.00 97.62 104 TYR A CA 1
ATOM 819 C C . TYR A 1 104 ? -0.490 9.020 13.863 1.00 97.62 104 TYR A C 1
ATOM 821 O O . TYR A 1 104 ? -1.268 9.881 13.460 1.00 97.62 104 TYR A O 1
ATOM 829 N N . GLN A 1 105 ? 0.426 9.270 14.791 1.00 97.56 105 GLN A N 1
ATOM 830 C CA . GLN A 1 105 ? 0.631 10.578 15.387 1.00 97.56 105 GLN A CA 1
ATOM 831 C C . GLN A 1 105 ? 2.038 11.084 15.085 1.00 97.56 105 GLN A C 1
ATOM 833 O O . GLN A 1 105 ? 3.029 10.391 15.327 1.00 97.56 105 GLN A O 1
ATOM 838 N N . 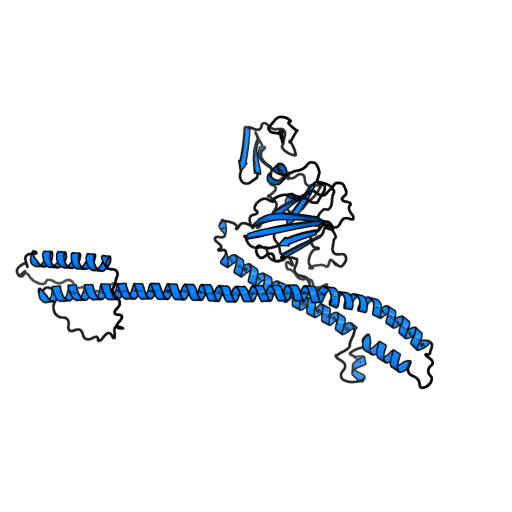LEU A 1 106 ? 2.125 12.311 14.573 1.00 97.44 106 LEU A N 1
ATOM 839 C CA . LEU A 1 106 ? 3.386 12.988 14.289 1.00 97.44 106 LEU A CA 1
ATOM 840 C C . LEU A 1 106 ? 3.690 14.059 15.350 1.00 97.44 106 LEU A C 1
ATOM 842 O O . LEU A 1 106 ? 2.756 14.682 15.876 1.00 97.44 106 LEU A O 1
ATOM 846 N N . PRO A 1 107 ? 4.975 14.294 15.680 1.00 96.38 107 PRO A N 1
ATOM 847 C CA . PRO A 1 107 ? 5.371 15.329 16.630 1.00 96.38 107 PRO A CA 1
ATOM 848 C C . PRO A 1 107 ? 4.864 16.727 16.264 1.00 96.38 107 PRO A C 1
ATOM 850 O O . PRO A 1 107 ? 4.661 17.064 15.101 1.00 96.38 107 PRO A O 1
ATOM 853 N N . GLN A 1 108 ? 4.733 17.599 17.266 1.00 95.25 108 GLN A N 1
ATOM 854 C CA . GLN A 1 108 ? 4.349 19.002 17.037 1.00 95.25 108 GLN A CA 1
ATOM 855 C C . GLN A 1 108 ? 5.385 19.792 16.220 1.00 95.25 108 GLN A C 1
ATOM 857 O O . GLN A 1 108 ? 5.056 20.839 15.668 1.00 95.25 108 GLN A O 1
ATOM 862 N N . SER A 1 109 ? 6.621 19.292 16.140 1.00 92.50 109 SER A N 1
ATOM 863 C CA . SER A 1 109 ? 7.701 19.842 15.319 1.00 92.50 109 SER A CA 1
ATOM 864 C C . SER A 1 109 ? 7.614 19.461 13.837 1.00 92.50 109 SER A C 1
ATOM 866 O O . SER A 1 109 ? 8.384 19.998 13.044 1.00 92.50 109 SER A O 1
ATOM 868 N N . THR A 1 110 ? 6.713 18.553 13.446 1.00 94.31 110 THR A N 1
ATOM 869 C CA . THR A 1 110 ? 6.518 18.168 12.044 1.00 94.31 110 THR A CA 1
ATOM 870 C C . THR A 1 110 ? 6.001 19.348 11.223 1.00 94.31 110 THR A C 1
ATOM 872 O O . THR A 1 110 ? 5.085 20.062 11.635 1.00 94.31 110 THR A O 1
ATOM 875 N N . THR A 1 111 ? 6.592 19.536 10.043 1.00 91.69 111 THR A N 1
ATOM 876 C CA . THR A 1 111 ? 6.207 20.556 9.059 1.00 91.69 111 THR A CA 1
ATOM 877 C C . THR A 1 111 ? 5.735 19.902 7.766 1.00 91.69 111 THR A C 1
ATOM 879 O O . THR A 1 111 ? 6.101 18.761 7.488 1.00 91.69 111 THR A O 1
ATOM 882 N N . ASP A 1 112 ? 5.025 20.648 6.920 1.00 84.69 112 ASP A N 1
ATOM 883 C CA . ASP A 1 112 ? 4.525 20.150 5.627 1.00 84.69 112 ASP A CA 1
ATOM 884 C C . ASP A 1 112 ? 5.650 19.715 4.663 1.00 84.69 112 ASP A C 1
ATOM 886 O O . ASP A 1 112 ? 5.415 18.966 3.719 1.00 84.69 112 ASP A O 1
ATOM 890 N N . GLN A 1 113 ? 6.896 20.137 4.915 1.00 88.50 113 GLN A N 1
ATOM 891 C CA . GLN A 1 113 ? 8.082 19.710 4.160 1.00 88.50 113 GLN A CA 1
ATOM 892 C C . GLN A 1 113 ? 8.647 18.360 4.624 1.00 88.50 113 GLN A C 1
ATOM 894 O O . GLN A 1 113 ? 9.481 17.767 3.934 1.00 88.50 113 GLN A O 1
ATOM 899 N N . THR A 1 114 ? 8.228 17.885 5.799 1.00 92.31 114 THR A N 1
ATOM 900 C CA . THR A 1 114 ? 8.688 16.621 6.368 1.00 92.31 114 THR A CA 1
ATOM 901 C C . THR A 1 114 ? 8.101 15.476 5.554 1.00 92.31 114 THR A C 1
ATOM 903 O O . THR A 1 114 ? 6.886 15.277 5.514 1.00 92.31 114 THR A O 1
ATOM 906 N N . GLU A 1 115 ? 8.971 14.716 4.898 1.00 95.06 115 GLU A N 1
ATOM 907 C CA . GLU A 1 115 ? 8.571 13.484 4.234 1.00 95.06 115 GLU A CA 1
ATOM 908 C C . GLU A 1 115 ? 8.367 12.383 5.266 1.00 95.06 115 GLU A C 1
ATOM 910 O O . GLU A 1 115 ? 9.223 12.163 6.128 1.00 95.06 115 GLU A O 1
ATOM 915 N N . ILE A 1 116 ? 7.245 11.687 5.147 1.00 97.00 116 ILE A N 1
ATOM 916 C CA . ILE A 1 116 ? 6.984 10.456 5.878 1.00 97.00 116 ILE A CA 1
ATOM 917 C C . ILE A 1 116 ? 6.803 9.324 4.880 1.00 97.00 116 ILE A C 1
ATOM 919 O O . ILE A 1 116 ? 6.302 9.535 3.772 1.00 97.00 116 ILE A O 1
ATOM 923 N N . LYS A 1 117 ? 7.209 8.123 5.283 1.00 97.94 117 LYS A N 1
ATOM 924 C CA . LYS A 1 117 ? 7.014 6.909 4.496 1.00 97.94 117 LYS A CA 1
ATOM 925 C C . LYS A 1 117 ? 6.353 5.839 5.343 1.00 97.94 117 LYS A C 1
ATOM 927 O O . LYS A 1 117 ? 6.705 5.673 6.505 1.00 97.94 117 LYS A O 1
ATOM 932 N N . LEU A 1 118 ? 5.423 5.111 4.748 1.00 98.38 118 LEU A N 1
ATOM 933 C CA . LEU A 1 118 ? 4.843 3.903 5.309 1.00 98.38 118 LEU A CA 1
ATOM 934 C C . LEU A 1 118 ? 5.370 2.732 4.489 1.00 98.38 118 LEU A C 1
ATOM 936 O O . LEU A 1 118 ? 5.012 2.578 3.323 1.00 98.38 118 LEU A O 1
ATOM 940 N N . GLU A 1 119 ? 6.248 1.943 5.090 1.00 98.25 119 GLU A N 1
ATOM 941 C CA . GLU A 1 119 ? 6.733 0.688 4.532 1.00 98.25 119 GLU A CA 1
ATOM 942 C C . GLU A 1 119 ? 5.905 -0.465 5.106 1.00 98.25 119 GLU A C 1
ATOM 944 O O . GLU A 1 119 ? 5.719 -0.568 6.316 1.00 98.25 119 GLU A O 1
ATOM 949 N N . ILE A 1 120 ? 5.414 -1.332 4.228 1.00 98.44 120 ILE A N 1
ATOM 950 C CA . ILE A 1 120 ? 4.579 -2.481 4.568 1.00 98.44 120 ILE A CA 1
ATOM 951 C C . ILE A 1 120 ? 5.365 -3.739 4.227 1.00 98.44 120 ILE A C 1
ATOM 953 O O . ILE A 1 120 ? 5.798 -3.909 3.082 1.00 98.44 120 ILE A O 1
ATOM 957 N N . LYS A 1 121 ? 5.543 -4.612 5.217 1.00 96.31 121 LYS A N 1
ATOM 958 C CA . LYS A 1 121 ? 6.242 -5.890 5.078 1.00 96.31 121 LYS A CA 1
ATOM 959 C C . LYS A 1 121 ? 5.309 -7.054 5.320 1.00 96.31 121 LYS A C 1
ATOM 961 O O . LYS A 1 121 ? 4.453 -6.977 6.200 1.00 96.31 121 LYS A O 1
ATOM 966 N N . ASP A 1 122 ? 5.505 -8.121 4.566 1.00 93.75 122 ASP A N 1
ATOM 967 C CA . ASP A 1 122 ? 4.842 -9.395 4.818 1.00 93.75 122 ASP A CA 1
ATOM 968 C C . ASP A 1 122 ? 5.457 -10.141 6.018 1.00 93.75 122 ASP A C 1
ATOM 970 O O . ASP A 1 122 ? 6.380 -9.662 6.687 1.00 93.75 122 ASP A O 1
ATOM 974 N N . GLN A 1 123 ? 4.943 -11.341 6.286 1.00 90.94 123 GLN A N 1
ATOM 975 C CA . GLN A 1 123 ? 5.415 -12.209 7.362 1.00 90.94 123 GLN A CA 1
ATOM 976 C C . GLN A 1 123 ? 6.864 -12.699 7.171 1.00 90.94 123 GLN A C 1
ATOM 978 O O . GLN A 1 123 ? 7.522 -13.022 8.160 1.00 90.94 123 GLN A O 1
ATOM 983 N N . SER A 1 124 ? 7.380 -12.742 5.936 1.00 88.31 124 SER A N 1
ATOM 984 C CA . SER A 1 124 ? 8.779 -13.095 5.654 1.00 88.31 124 SER A CA 1
ATOM 985 C C . SER A 1 124 ? 9.749 -11.937 5.934 1.00 88.31 124 SER A C 1
ATOM 987 O O . SER A 1 124 ? 10.960 -12.143 6.010 1.00 88.31 124 SER A O 1
ATOM 989 N N . GLY A 1 125 ? 9.229 -10.718 6.125 1.00 88.00 125 GLY A N 1
ATOM 990 C CA . GLY A 1 125 ? 10.021 -9.496 6.254 1.00 88.00 125 GLY A CA 1
ATOM 991 C C . GLY A 1 125 ? 10.316 -8.818 4.914 1.00 88.00 125 GLY A C 1
ATOM 992 O O . GLY A 1 125 ? 11.059 -7.830 4.892 1.00 88.00 125 GLY A O 1
ATOM 993 N N . SER A 1 126 ? 9.731 -9.308 3.818 1.00 87.44 126 SER A N 1
ATOM 994 C CA . SER A 1 126 ? 9.873 -8.727 2.484 1.00 87.44 126 SER A CA 1
ATOM 995 C C . SER A 1 126 ? 8.994 -7.487 2.362 1.00 87.44 126 SER A C 1
ATOM 997 O O . SER A 1 126 ? 7.841 -7.472 2.797 1.00 87.44 126 SER A O 1
ATOM 999 N N . THR A 1 127 ? 9.542 -6.412 1.794 1.00 89.38 127 THR A N 1
ATOM 1000 C CA . THR A 1 127 ? 8.803 -5.159 1.603 1.00 89.38 127 THR A CA 1
ATOM 1001 C C . THR A 1 127 ? 7.861 -5.295 0.414 1.00 89.38 127 THR A C 1
ATOM 1003 O O . THR A 1 127 ? 8.314 -5.382 -0.723 1.00 89.38 127 THR A O 1
ATOM 1006 N N . ILE A 1 128 ? 6.552 -5.241 0.664 1.00 93.12 128 ILE A N 1
ATOM 1007 C CA . ILE A 1 128 ? 5.541 -5.399 -0.387 1.00 93.12 128 ILE A CA 1
ATOM 1008 C C . ILE A 1 128 ? 5.053 -4.062 -0.940 1.00 93.12 128 ILE A C 1
ATOM 1010 O O . ILE A 1 128 ? 4.652 -3.985 -2.098 1.00 93.12 128 ILE A O 1
ATOM 1014 N N . ARG A 1 129 ? 5.092 -2.988 -0.140 1.00 93.88 129 ARG A N 1
ATOM 1015 C CA . ARG A 1 129 ? 4.675 -1.648 -0.574 1.00 93.88 129 ARG A CA 1
ATOM 1016 C C . ARG A 1 129 ? 5.345 -0.561 0.254 1.00 93.88 129 ARG A C 1
ATOM 1018 O O . ARG A 1 129 ? 5.541 -0.714 1.456 1.00 93.88 129 ARG A O 1
ATOM 1025 N N . ILE A 1 130 ? 5.659 0.553 -0.399 1.00 95.12 130 ILE A N 1
ATOM 1026 C CA . ILE A 1 130 ? 6.120 1.783 0.244 1.00 95.12 130 ILE A CA 1
ATOM 1027 C C . ILE A 1 130 ? 5.232 2.921 -0.250 1.00 95.12 130 ILE A C 1
ATOM 1029 O O . ILE A 1 130 ? 5.071 3.105 -1.454 1.00 95.12 130 ILE A O 1
ATOM 1033 N N . LEU A 1 131 ? 4.665 3.682 0.679 1.00 95.81 131 LEU A N 1
ATOM 1034 C CA . LEU A 1 131 ? 3.859 4.871 0.407 1.00 95.81 131 LEU A CA 1
ATOM 1035 C C . LEU A 1 131 ? 4.569 6.095 0.983 1.00 95.81 131 LEU A C 1
ATOM 1037 O O . LEU A 1 131 ? 5.141 6.009 2.066 1.00 95.81 131 LEU A O 1
ATOM 1041 N N . SER A 1 132 ? 4.541 7.224 0.276 1.00 96.00 132 SER A N 1
ATOM 1042 C CA . SER A 1 132 ? 5.170 8.480 0.714 1.00 96.00 132 SER A CA 1
ATOM 1043 C C . SER A 1 132 ? 4.126 9.576 0.910 1.00 96.00 132 SER A C 1
ATOM 1045 O O . SER A 1 132 ? 3.063 9.554 0.290 1.00 96.00 132 SER A O 1
ATOM 1047 N N . SER A 1 133 ? 4.416 10.563 1.758 1.00 95.75 133 SER A N 1
ATOM 1048 C CA . SER A 1 133 ? 3.654 11.818 1.778 1.00 95.75 133 SER A CA 1
ATOM 1049 C C . SER A 1 133 ? 3.973 12.740 0.605 1.00 95.75 133 SER A C 1
ATOM 1051 O O . SER A 1 133 ? 3.213 13.667 0.335 1.00 95.75 133 SER A O 1
ATOM 1053 N N . LYS A 1 134 ? 5.079 12.506 -0.110 1.00 93.00 134 LYS A N 1
ATOM 1054 C CA . LYS A 1 134 ? 5.405 13.255 -1.323 1.00 93.00 134 LYS A CA 1
ATOM 1055 C C . LYS A 1 134 ? 4.858 12.533 -2.554 1.00 93.00 134 LYS A C 1
ATOM 1057 O O . LYS A 1 134 ? 5.145 11.346 -2.724 1.00 93.00 134 LYS A O 1
ATOM 1062 N N . PRO A 1 135 ? 4.115 13.227 -3.433 1.00 89.94 135 PRO A N 1
ATOM 1063 C CA . PRO A 1 135 ? 3.713 12.652 -4.707 1.00 89.94 135 PRO A CA 1
ATOM 1064 C C . PRO A 1 135 ? 4.943 12.405 -5.589 1.00 89.94 135 PRO A C 1
ATOM 1066 O O . PRO A 1 135 ? 5.941 13.121 -5.487 1.00 89.94 135 PRO A O 1
ATOM 1069 N N . ASN A 1 136 ? 4.855 11.417 -6.480 1.00 84.75 136 ASN A N 1
ATOM 1070 C CA . ASN A 1 136 ? 5.882 11.192 -7.494 1.00 84.75 136 ASN A CA 1
ATOM 1071 C C . ASN A 1 136 ? 5.876 12.365 -8.502 1.00 84.75 136 ASN A C 1
ATOM 1073 O O . ASN A 1 136 ? 4.879 12.518 -9.214 1.00 84.75 136 ASN A O 1
ATOM 1077 N N . PRO A 1 137 ? 6.947 13.181 -8.590 1.00 80.75 137 PRO A N 1
ATOM 1078 C CA . PRO A 1 137 ? 6.993 14.330 -9.496 1.00 80.75 137 PRO A CA 1
ATOM 1079 C C . PRO A 1 137 ? 7.002 13.929 -10.977 1.00 80.75 137 PRO A C 1
ATOM 1081 O O . PRO A 1 137 ? 6.590 14.722 -11.821 1.00 80.75 137 PRO A O 1
ATOM 1084 N N . ASP A 1 138 ? 7.423 12.703 -11.288 1.00 77.81 138 ASP A N 1
ATOM 1085 C CA . ASP A 1 138 ? 7.532 12.198 -12.658 1.00 77.81 138 ASP A CA 1
ATOM 1086 C C . ASP A 1 138 ? 6.234 11.540 -13.151 1.00 77.81 138 ASP A C 1
ATOM 1088 O O . ASP A 1 138 ? 6.124 11.167 -14.323 1.00 77.81 138 ASP A O 1
ATOM 1092 N N . PHE A 1 139 ? 5.224 11.402 -12.283 1.00 82.38 139 PHE A N 1
ATOM 1093 C CA . PHE A 1 139 ? 3.947 10.807 -12.661 1.00 82.38 139 PHE A CA 1
ATOM 1094 C C . PHE A 1 139 ? 3.208 11.688 -13.676 1.00 82.38 139 PHE A C 1
ATOM 1096 O O . PHE A 1 139 ? 2.858 12.840 -13.408 1.00 82.38 139 PHE A O 1
ATOM 1103 N N . LYS A 1 140 ? 2.899 11.110 -14.841 1.00 80.38 140 LYS A N 1
ATOM 1104 C CA . LYS A 1 140 ? 2.110 11.753 -15.895 1.00 80.38 140 LYS A CA 1
ATOM 1105 C C . LYS A 1 140 ? 0.787 11.024 -16.062 1.00 80.38 140 LYS A C 1
ATOM 1107 O O . LYS A 1 140 ? 0.759 9.857 -16.440 1.00 80.38 140 LYS A O 1
ATOM 1112 N N . SER A 1 141 ? -0.307 11.738 -15.818 1.00 85.75 141 SER A N 1
ATOM 1113 C CA . SER A 1 141 ? -1.652 11.231 -16.088 1.00 85.75 141 SER A CA 1
ATOM 1114 C C . SER A 1 141 ? -1.945 11.247 -17.589 1.00 85.75 141 SER A C 1
ATOM 1116 O O . SER A 1 141 ? -1.605 12.208 -18.282 1.00 85.75 141 SER A O 1
ATOM 1118 N N . TYR A 1 142 ? -2.604 10.203 -18.086 1.00 77.94 142 TYR A N 1
ATOM 1119 C CA . TYR A 1 142 ? -3.121 10.121 -19.451 1.00 77.94 142 TYR A CA 1
ATOM 1120 C C . TYR A 1 142 ? -4.409 9.277 -19.487 1.00 77.94 142 TYR A C 1
ATOM 1122 O O . TYR A 1 142 ? -4.630 8.456 -18.590 1.00 77.94 142 TYR A O 1
ATOM 1130 N N . PRO A 1 143 ? -5.291 9.470 -20.490 1.00 77.31 143 PRO A N 1
ATOM 1131 C CA . PRO A 1 143 ? -6.523 8.693 -20.612 1.00 77.31 143 PRO A CA 1
ATOM 1132 C C . PRO A 1 143 ? -6.247 7.188 -20.683 1.00 77.31 143 PRO A C 1
ATOM 1134 O O . PRO A 1 143 ? -5.453 6.745 -21.507 1.00 77.31 143 PRO A O 1
ATOM 1137 N N . GLY A 1 144 ? -6.919 6.408 -19.834 1.00 73.38 144 GLY A N 1
ATOM 1138 C CA . GLY A 1 144 ? -6.731 4.954 -19.775 1.00 73.38 144 GLY A CA 1
ATOM 1139 C C . GLY A 1 144 ? -5.415 4.503 -19.130 1.00 73.38 144 GLY A C 1
ATOM 1140 O O . GLY A 1 144 ? -5.076 3.333 -19.248 1.00 73.38 144 GLY A O 1
ATOM 1141 N N . GLY A 1 145 ? -4.674 5.404 -18.473 1.00 75.62 145 GLY A N 1
ATOM 1142 C CA . GLY A 1 145 ? -3.462 5.084 -17.716 1.00 75.62 145 GLY A CA 1
ATOM 1143 C C . GLY A 1 145 ? -3.706 4.783 -16.229 1.00 75.62 145 GLY A C 1
ATOM 1144 O O . GLY A 1 145 ? -4.821 4.966 -15.721 1.00 75.62 145 GLY A O 1
ATOM 1145 N N . PRO A 1 146 ? -2.662 4.349 -15.496 1.00 86.75 146 PRO A N 1
ATOM 1146 C CA . PRO A 1 146 ? -2.724 4.170 -14.050 1.00 86.75 146 PRO A CA 1
ATOM 1147 C C . PRO A 1 146 ? -3.006 5.496 -13.336 1.00 86.75 146 PRO A C 1
ATOM 1149 O O . PRO A 1 146 ? -2.687 6.579 -13.829 1.00 86.75 146 PRO A O 1
ATOM 1152 N N . ARG A 1 147 ? -3.588 5.414 -12.136 1.00 89.44 147 ARG A N 1
ATOM 1153 C CA . ARG A 1 147 ? -3.724 6.573 -11.242 1.00 89.44 147 ARG A CA 1
ATOM 1154 C C . ARG A 1 147 ? -2.416 6.808 -10.487 1.00 89.44 147 ARG A C 1
ATOM 1156 O O . ARG A 1 147 ? -1.616 5.889 -10.341 1.00 89.44 147 ARG A O 1
ATOM 1163 N N . ALA A 1 148 ? -2.231 8.028 -9.987 1.00 90.81 148 ALA A N 1
ATOM 1164 C CA . ALA A 1 148 ? -1.145 8.319 -9.060 1.00 90.81 148 ALA A CA 1
ATOM 1165 C C . ALA A 1 148 ? -1.285 7.453 -7.798 1.00 90.81 148 ALA A C 1
ATOM 1167 O O . ALA A 1 148 ? -2.405 7.200 -7.343 1.00 90.81 148 ALA A O 1
ATOM 1168 N N . GLU A 1 149 ? -0.155 7.030 -7.231 1.00 91.44 149 GLU A N 1
ATOM 1169 C CA . GLU A 1 149 ? -0.145 6.372 -5.924 1.00 91.44 149 GLU A CA 1
ATOM 1170 C C . GLU A 1 149 ? -0.721 7.314 -4.850 1.00 91.44 149 GLU A C 1
ATOM 1172 O O . GLU A 1 149 ? -0.466 8.524 -4.890 1.00 91.44 149 GLU A O 1
ATOM 1177 N N . PRO A 1 150 ? -1.505 6.789 -3.892 1.00 93.69 150 PRO A N 1
ATOM 1178 C CA . PRO A 1 150 ? -2.041 7.594 -2.808 1.00 93.69 150 PRO A CA 1
ATOM 1179 C C . PRO A 1 150 ? -0.914 8.095 -1.899 1.00 93.69 150 PRO A C 1
ATOM 1181 O O . PRO A 1 150 ? 0.040 7.374 -1.605 1.00 93.69 150 PRO A O 1
ATOM 1184 N N . THR A 1 151 ? -1.046 9.330 -1.419 1.00 94.88 151 THR A N 1
ATOM 1185 C CA . THR A 1 151 ? -0.064 9.960 -0.530 1.00 94.88 151 THR A CA 1
ATOM 1186 C C . THR A 1 151 ? -0.523 9.953 0.922 1.00 94.88 151 THR A C 1
ATOM 1188 O O . THR A 1 151 ? -1.705 10.143 1.213 1.00 94.88 151 THR A O 1
ATOM 1191 N N . LEU A 1 152 ? 0.426 9.801 1.843 1.00 96.06 152 LEU A N 1
ATOM 1192 C CA . LEU A 1 152 ? 0.187 9.931 3.283 1.00 96.06 152 LEU A CA 1
ATOM 1193 C C . LEU A 1 152 ? -0.010 11.404 3.680 1.00 96.06 152 LEU A C 1
ATOM 1195 O O . LEU A 1 152 ? 0.667 12.283 3.147 1.00 96.06 152 LEU A O 1
ATOM 1199 N N . THR A 1 153 ? -0.860 11.685 4.670 1.00 95.25 153 THR A N 1
ATOM 1200 C CA . THR A 1 153 ? -0.949 13.030 5.267 1.00 95.25 153 THR A CA 1
ATOM 1201 C C . THR A 1 153 ? 0.174 13.230 6.286 1.00 95.25 153 THR A C 1
ATOM 1203 O O . THR A 1 153 ? 0.434 12.356 7.108 1.00 95.25 153 THR A O 1
ATOM 1206 N N . ASN A 1 154 ? 0.857 14.372 6.270 1.00 95.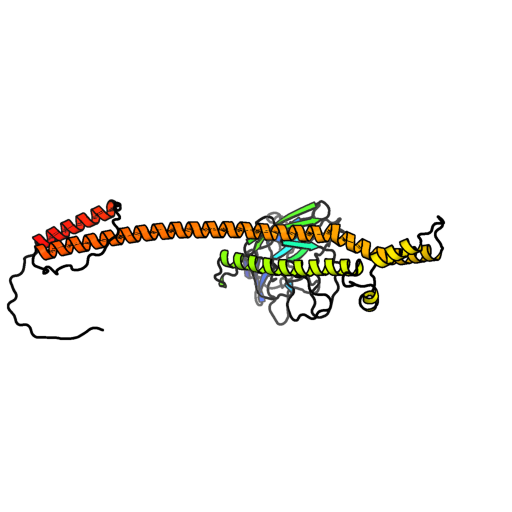44 154 ASN A N 1
ATOM 1207 C CA . ASN A 1 154 ? 1.986 14.657 7.167 1.00 95.44 154 ASN A CA 1
ATOM 1208 C C . ASN A 1 154 ? 1.687 15.779 8.174 1.00 95.44 154 ASN A C 1
ATOM 1210 O O . ASN A 1 154 ? 2.596 16.478 8.621 1.00 95.44 154 ASN A O 1
ATOM 1214 N N . HIS A 1 155 ? 0.420 15.950 8.556 1.00 94.94 155 HIS A N 1
ATOM 1215 C CA . HIS A 1 155 ? 0.038 16.969 9.526 1.00 94.94 155 HIS A CA 1
ATOM 1216 C C . HIS A 1 155 ? 0.599 16.640 10.913 1.00 94.94 155 HIS A C 1
ATOM 1218 O O . HIS A 1 155 ? 0.643 15.484 11.330 1.00 94.94 155 HIS A O 1
ATOM 1224 N N . LYS A 1 156 ? 1.006 17.655 11.675 1.00 95.38 156 LYS A N 1
ATOM 1225 C CA . LYS A 1 156 ? 1.348 17.467 13.093 1.00 95.38 156 LYS A CA 1
ATOM 1226 C C . LYS A 1 156 ? 0.142 16.926 13.874 1.00 95.38 156 LYS A C 1
ATOM 1228 O O . LYS A 1 156 ? -0.986 17.364 13.657 1.00 95.38 156 LYS A O 1
ATOM 1233 N N . GLY A 1 157 ? 0.374 16.033 14.835 1.00 95.44 157 GLY A N 1
ATOM 1234 C CA . GLY A 1 157 ? -0.706 15.373 15.572 1.00 95.44 157 GLY A CA 1
ATOM 1235 C C . GLY A 1 157 ? -1.260 14.144 14.849 1.00 95.44 157 GLY A C 1
ATOM 1236 O O . GLY A 1 157 ? -0.507 13.429 14.191 1.00 95.44 157 GLY A O 1
ATOM 1237 N N . LEU A 1 158 ? -2.544 13.844 15.064 1.00 95.44 158 LEU A N 1
ATOM 1238 C CA . LEU A 1 158 ? -3.192 12.618 14.588 1.00 95.44 158 LEU A CA 1
ATOM 1239 C C . LEU A 1 158 ? -3.466 12.678 13.080 1.00 95.44 158 LEU A C 1
ATOM 1241 O O . LEU A 1 158 ? -4.000 13.660 12.573 1.00 95.44 158 LEU A O 1
ATOM 1245 N N . ASN A 1 159 ? -3.141 11.591 12.397 1.00 96.12 159 ASN A N 1
ATOM 1246 C CA . ASN A 1 159 ? -3.390 11.344 10.988 1.00 96.12 159 ASN A CA 1
ATOM 1247 C C . ASN A 1 159 ? -4.012 9.956 10.824 1.00 96.12 159 ASN A C 1
ATOM 1249 O O . ASN A 1 159 ? -3.899 9.094 11.700 1.00 96.12 159 ASN A O 1
ATOM 1253 N N . ARG A 1 160 ? -4.629 9.747 9.666 1.00 96.06 160 ARG A N 1
ATOM 1254 C CA . ARG A 1 160 ? -5.256 8.494 9.256 1.00 96.06 160 ARG A CA 1
ATOM 1255 C C . ARG A 1 160 ? -4.783 8.156 7.852 1.00 96.06 160 ARG A C 1
ATOM 1257 O O . ARG A 1 160 ? -4.483 9.053 7.074 1.00 96.06 160 ARG A O 1
ATOM 1264 N N . PHE A 1 161 ? -4.754 6.889 7.495 1.00 97.44 161 PHE A N 1
ATOM 1265 C CA . PHE A 1 161 ? -4.590 6.423 6.127 1.00 97.44 161 PHE A CA 1
ATOM 1266 C C . PHE A 1 161 ? -5.289 5.072 5.984 1.00 97.44 161 PHE A C 1
ATOM 1268 O O . PHE A 1 161 ? -5.330 4.314 6.946 1.00 97.44 161 PHE A O 1
ATOM 1275 N N . VAL A 1 162 ? -5.833 4.756 4.811 1.00 97.50 162 VAL A N 1
ATOM 1276 C CA . VAL A 1 162 ? -6.409 3.430 4.545 1.00 97.50 162 VAL A CA 1
ATOM 1277 C C . VAL A 1 162 ? -5.548 2.739 3.509 1.00 97.50 162 VAL A C 1
ATOM 1279 O O . VAL A 1 162 ? -5.476 3.171 2.359 1.00 97.50 162 VAL A O 1
ATOM 1282 N N . TRP A 1 163 ? -4.886 1.660 3.915 1.00 97.50 163 TRP A N 1
ATOM 1283 C CA . TRP A 1 163 ? -4.244 0.778 2.956 1.00 97.50 163 TRP A CA 1
ATOM 1284 C C . TRP A 1 163 ? -5.301 -0.149 2.364 1.00 97.50 163 TRP A C 1
ATOM 1286 O O . TRP A 1 163 ? -5.845 -1.004 3.056 1.00 97.50 163 TRP A O 1
ATOM 1296 N N . ASP A 1 164 ? -5.542 -0.020 1.061 1.00 95.88 164 ASP A N 1
ATOM 1297 C CA . ASP A 1 164 ? -6.486 -0.833 0.279 1.00 95.88 164 ASP A CA 1
ATOM 1298 C C . ASP A 1 164 ? -6.077 -2.311 0.118 1.00 95.88 164 ASP A C 1
ATOM 1300 O O . ASP A 1 164 ? -6.644 -3.041 -0.699 1.00 95.88 164 ASP A O 1
ATOM 1304 N N . LEU A 1 165 ? -5.076 -2.743 0.891 1.00 97.12 165 LEU A N 1
ATOM 1305 C CA . LEU A 1 165 ? -4.498 -4.081 0.920 1.00 97.12 165 LEU A CA 1
ATOM 1306 C C . LEU A 1 165 ? -3.841 -4.485 -0.393 1.00 97.12 165 LEU A C 1
ATOM 1308 O O . LEU A 1 165 ? -3.624 -5.667 -0.617 1.00 97.12 165 LEU A O 1
ATOM 1312 N N . ARG A 1 166 ? -3.535 -3.549 -1.295 1.00 95.25 166 ARG A N 1
ATOM 1313 C CA . ARG A 1 166 ? -2.944 -3.891 -2.594 1.00 95.25 166 ARG A CA 1
ATOM 1314 C C . ARG A 1 166 ? -1.438 -3.747 -2.608 1.00 95.25 166 ARG A C 1
ATOM 1316 O O . ARG A 1 166 ? -0.887 -2.879 -1.924 1.00 95.25 166 ARG A O 1
ATOM 1323 N N . TYR A 1 167 ? -0.812 -4.562 -3.446 1.00 94.44 167 TYR A N 1
ATOM 1324 C CA . TYR A 1 167 ? 0.534 -4.344 -3.958 1.00 94.44 167 TYR A CA 1
ATOM 1325 C C . TYR A 1 167 ? 0.595 -3.060 -4.812 1.00 94.44 167 TYR A C 1
ATOM 1327 O O . TYR A 1 167 ? -0.453 -2.521 -5.188 1.00 94.44 167 TYR A O 1
ATOM 1335 N N . PRO A 1 168 ? 1.802 -2.531 -5.098 1.00 90.12 168 PRO A N 1
ATOM 1336 C CA . PRO A 1 168 ? 1.980 -1.323 -5.896 1.00 90.12 168 PRO A CA 1
ATOM 1337 C C . PRO A 1 168 ? 1.275 -1.409 -7.248 1.00 90.12 168 PRO A C 1
ATOM 1339 O O . PRO A 1 168 ? 1.189 -2.484 -7.845 1.00 90.12 168 PRO A O 1
ATOM 1342 N N . THR A 1 169 ? 0.812 -0.263 -7.745 1.00 88.56 169 THR A N 1
ATOM 1343 C CA . THR A 1 169 ? 0.202 -0.162 -9.073 1.00 88.56 169 THR A CA 1
ATOM 1344 C C . THR A 1 169 ? 1.156 -0.715 -10.130 1.00 88.56 169 THR A C 1
ATOM 1346 O O . THR A 1 169 ? 2.351 -0.410 -10.148 1.00 88.56 169 THR A O 1
ATOM 1349 N N . VAL A 1 170 ? 0.625 -1.555 -11.012 1.00 84.38 170 VAL A N 1
ATOM 1350 C CA . VAL A 1 170 ? 1.353 -2.065 -12.168 1.00 84.38 170 VAL A CA 1
ATOM 1351 C C . VAL A 1 170 ? 1.562 -0.899 -13.131 1.00 84.38 170 VAL A C 1
ATOM 1353 O O . VAL A 1 170 ? 0.614 -0.167 -13.428 1.00 84.38 170 VAL A O 1
ATOM 1356 N N . PRO A 1 171 ? 2.787 -0.687 -13.618 1.00 73.00 171 PRO A N 1
ATOM 1357 C CA . PRO A 1 171 ? 3.048 0.429 -14.506 1.00 73.00 171 PRO A CA 1
ATOM 1358 C C . PRO A 1 171 ? 2.304 0.245 -15.842 1.00 73.00 171 PRO A C 1
ATOM 1360 O O . PRO A 1 171 ? 2.060 -0.873 -16.301 1.00 73.00 171 PRO A O 1
ATOM 1363 N N . GLY A 1 172 ? 1.869 1.353 -16.439 1.00 67.31 172 GLY A N 1
ATOM 1364 C CA . GLY A 1 172 ? 1.167 1.365 -17.726 1.00 67.31 172 GLY A CA 1
ATOM 1365 C C . GLY A 1 172 ? 2.076 1.801 -18.868 1.00 67.31 172 GLY A C 1
ATOM 1366 O O . GLY A 1 172 ? 3.118 2.402 -18.630 1.00 67.31 172 GLY A O 1
ATOM 1367 N N . VAL A 1 173 ? 1.656 1.553 -20.109 1.00 64.56 173 VAL A N 1
ATOM 1368 C CA . VAL A 1 173 ? 2.374 2.032 -21.299 1.00 64.56 173 VAL A CA 1
ATOM 1369 C C . VAL A 1 173 ? 1.974 3.488 -21.562 1.00 64.56 173 VAL A C 1
ATOM 1371 O O . VAL A 1 173 ? 0.801 3.734 -21.863 1.00 64.56 173 VAL A O 1
ATOM 1374 N N . PRO A 1 174 ? 2.896 4.469 -21.459 1.00 60.34 174 PRO A N 1
ATOM 1375 C CA . PRO A 1 174 ? 2.560 5.877 -21.634 1.00 60.34 174 PRO A CA 1
ATOM 1376 C C . PRO A 1 174 ? 1.801 6.124 -22.937 1.00 60.34 174 PRO A C 1
ATOM 1378 O O . PRO A 1 174 ? 2.209 5.650 -23.994 1.00 60.34 174 PRO A O 1
ATOM 1381 N N . THR A 1 175 ? 0.713 6.896 -22.865 1.00 53.88 175 THR A N 1
ATOM 1382 C CA . THR A 1 175 ? -0.166 7.274 -23.995 1.00 53.88 175 THR A CA 1
ATOM 1383 C C . THR A 1 175 ? -1.025 6.159 -24.602 1.00 53.88 175 THR A C 1
ATOM 1385 O O . THR A 1 175 ? -1.916 6.462 -25.396 1.00 53.88 175 THR A O 1
ATOM 1388 N N . ALA A 1 176 ? -0.836 4.898 -24.205 1.00 50.78 176 ALA A N 1
ATOM 1389 C CA . ALA A 1 176 ? -1.706 3.810 -24.630 1.00 50.78 176 ALA A CA 1
ATOM 1390 C C . ALA A 1 176 ? -3.006 3.810 -23.815 1.00 50.78 176 ALA A C 1
ATOM 1392 O O . ALA A 1 176 ? -2.983 3.812 -22.585 1.00 50.78 176 ALA A O 1
ATOM 1393 N N . TYR A 1 177 ? -4.149 3.768 -24.500 1.00 65.06 177 TYR A N 1
ATOM 1394 C CA . TYR A 1 177 ? -5.441 3.601 -23.842 1.00 65.06 177 TYR A CA 1
ATOM 1395 C C . TYR A 1 177 ? -5.700 2.113 -23.591 1.00 65.06 177 TYR A C 1
ATOM 1397 O O . TYR A 1 177 ? -5.895 1.352 -24.539 1.00 65.06 177 TYR A O 1
ATOM 1405 N N . ILE A 1 178 ? -5.701 1.699 -22.322 1.00 58.72 178 ILE A N 1
ATOM 1406 C CA . ILE A 1 178 ? -5.978 0.318 -21.913 1.00 58.72 178 ILE A CA 1
ATOM 1407 C C . ILE A 1 178 ? -7.249 0.314 -21.060 1.00 58.72 178 ILE A C 1
ATOM 1409 O O . ILE A 1 178 ? -7.290 0.898 -19.979 1.00 58.72 178 ILE A O 1
ATOM 1413 N N . GLU A 1 179 ? -8.290 -0.371 -21.531 1.00 71.31 179 GLU A N 1
ATOM 1414 C CA . GLU A 1 179 ? -9.557 -0.525 -20.806 1.00 71.31 179 GLU A CA 1
ATOM 1415 C C . GLU A 1 179 ? -9.446 -1.644 -19.753 1.00 71.31 179 GLU A C 1
ATOM 1417 O O . GLU A 1 179 ? -10.009 -2.727 -19.891 1.00 71.31 179 GLU A O 1
ATOM 1422 N N . SER A 1 180 ? -8.637 -1.414 -18.715 1.00 78.44 180 SER A N 1
ATOM 1423 C CA . SER A 1 180 ? -8.418 -2.373 -17.624 1.00 78.44 180 SER A CA 1
ATOM 1424 C C . SER A 1 180 ? -8.023 -1.676 -16.313 1.00 78.44 180 SER A C 1
ATOM 1426 O O . SER A 1 180 ? -8.039 -0.449 -16.201 1.00 78.44 180 SER A O 1
ATOM 1428 N N . SER A 1 181 ? -7.689 -2.463 -15.288 1.00 84.50 181 SER A N 1
ATOM 1429 C CA . SER A 1 181 ? -7.172 -1.981 -14.010 1.00 84.50 181 SER A CA 1
ATOM 1430 C C . SER A 1 181 ? -5.663 -2.171 -13.916 1.00 84.50 181 SER A C 1
ATOM 1432 O O . SER A 1 181 ? -5.152 -3.255 -14.172 1.00 84.50 181 SER A O 1
ATOM 1434 N N . PHE A 1 182 ? -4.964 -1.133 -13.462 1.00 87.25 182 PHE A N 1
ATOM 1435 C CA . PHE A 1 182 ? -3.536 -1.188 -13.131 1.00 87.25 182 PHE A CA 1
ATOM 1436 C C . PHE A 1 182 ? -3.281 -1.487 -11.653 1.00 87.25 182 PHE A C 1
ATOM 1438 O O . PHE A 1 182 ? -2.143 -1.486 -11.200 1.00 87.25 182 PHE A O 1
ATOM 1445 N N . ARG A 1 183 ? -4.336 -1.681 -10.858 1.00 90.25 183 ARG A N 1
ATOM 1446 C CA . ARG A 1 183 ? -4.193 -1.932 -9.425 1.00 90.25 183 ARG A CA 1
ATOM 1447 C C . ARG A 1 183 ? -3.429 -3.237 -9.210 1.00 90.25 183 ARG A C 1
ATOM 1449 O O . ARG A 1 183 ? -3.829 -4.255 -9.768 1.00 90.25 183 ARG A O 1
ATOM 1456 N N . GLY A 1 184 ? -2.406 -3.207 -8.358 1.00 91.62 184 GLY A N 1
ATOM 1457 C CA . GLY A 1 184 ? -1.741 -4.429 -7.917 1.00 91.62 184 GLY A CA 1
ATOM 1458 C C . GLY A 1 184 ? -2.728 -5.393 -7.258 1.00 91.62 184 GLY A C 1
ATOM 1459 O O . GLY A 1 184 ? -3.800 -4.994 -6.765 1.00 91.62 184 GLY A O 1
ATOM 1460 N N . HIS A 1 185 ? -2.388 -6.675 -7.264 1.00 93.81 185 HIS A N 1
ATOM 1461 C CA . HIS A 1 185 ? -3.172 -7.701 -6.596 1.00 93.81 185 HIS A CA 1
ATOM 1462 C C . HIS A 1 185 ? -3.303 -7.416 -5.090 1.00 93.81 185 HIS A C 1
ATOM 1464 O O . HIS A 1 185 ? -2.520 -6.672 -4.497 1.00 93.81 185 HIS A O 1
ATOM 1470 N N . LYS A 1 186 ? -4.350 -7.958 -4.461 1.00 94.38 186 LYS A N 1
ATOM 1471 C CA . LYS A 1 186 ? -4.519 -7.853 -3.007 1.00 94.38 186 LYS A CA 1
ATOM 1472 C C . LYS A 1 186 ? -3.531 -8.762 -2.278 1.00 94.38 186 LYS A C 1
ATOM 1474 O O . LYS A 1 186 ? -3.326 -9.901 -2.688 1.00 94.38 186 LYS A O 1
ATOM 1479 N N . ALA A 1 187 ? -2.993 -8.250 -1.182 1.00 96.38 187 ALA A N 1
ATOM 1480 C CA . ALA A 1 187 ? -2.296 -8.987 -0.152 1.00 96.38 187 ALA A CA 1
ATOM 1481 C C . ALA A 1 187 ? -3.213 -10.071 0.424 1.00 96.38 187 ALA A C 1
ATOM 1483 O O . ALA A 1 187 ? -4.413 -9.863 0.599 1.00 96.38 187 ALA A O 1
ATOM 1484 N N . ILE A 1 188 ? -2.643 -11.242 0.668 1.00 95.81 188 ILE A N 1
ATOM 1485 C CA . ILE A 1 188 ? -3.366 -12.416 1.159 1.00 95.81 188 ILE A CA 1
ATOM 1486 C C . ILE A 1 188 ? -3.561 -12.358 2.680 1.00 95.81 188 ILE A C 1
ATOM 1488 O O . ILE A 1 188 ? -2.858 -11.583 3.341 1.00 95.81 188 ILE A O 1
ATOM 1492 N N . PRO A 1 189 ? -4.475 -13.162 3.262 1.00 96.81 189 PRO A N 1
ATOM 1493 C CA . PRO A 1 189 ? -4.603 -13.264 4.709 1.00 96.81 189 PRO A CA 1
ATOM 1494 C C . PRO A 1 189 ? -3.269 -13.617 5.362 1.00 96.81 189 PRO A C 1
ATOM 1496 O O . PRO A 1 189 ? -2.529 -14.468 4.873 1.00 96.81 189 PRO A O 1
ATOM 1499 N N . GLY A 1 190 ? -2.959 -12.952 6.467 1.00 96.50 190 GLY A N 1
ATOM 1500 C CA . GLY A 1 190 ? -1.677 -13.090 7.134 1.00 96.50 190 GLY A CA 1
ATOM 1501 C C . GLY A 1 190 ? -1.317 -11.881 7.980 1.00 96.50 190 GLY A C 1
ATOM 1502 O O . GLY A 1 190 ? -2.098 -10.942 8.155 1.00 96.50 190 GLY A O 1
ATOM 1503 N N . THR A 1 191 ? -0.102 -11.927 8.507 1.00 98.12 191 THR A N 1
ATOM 1504 C CA . THR A 1 191 ? 0.443 -10.909 9.400 1.00 98.12 191 THR A CA 1
ATOM 1505 C C . THR A 1 191 ? 1.398 -10.002 8.636 1.00 98.12 191 THR A C 1
ATOM 1507 O O . THR A 1 191 ? 2.300 -10.485 7.953 1.00 98.12 191 THR A O 1
ATOM 1510 N N . TYR A 1 192 ? 1.229 -8.691 8.793 1.00 98.38 192 TYR A N 1
ATOM 1511 C CA . TYR A 1 192 ? 2.033 -7.672 8.126 1.00 98.38 192 TYR A CA 1
ATOM 1512 C C . TYR A 1 192 ? 2.643 -6.719 9.148 1.00 98.38 192 TYR A C 1
ATOM 1514 O O . TYR A 1 192 ? 2.004 -6.348 10.132 1.00 98.38 192 TYR A O 1
ATOM 1522 N N . THR A 1 193 ? 3.881 -6.293 8.909 1.00 98.56 193 THR A N 1
ATOM 1523 C CA . THR A 1 193 ? 4.536 -5.255 9.714 1.00 98.56 193 THR A CA 1
ATOM 1524 C C . THR A 1 193 ? 4.425 -3.917 9.000 1.00 98.56 193 THR A C 1
ATOM 1526 O O . THR A 1 193 ? 4.825 -3.787 7.844 1.00 98.56 193 THR A O 1
ATOM 1529 N N . LEU A 1 194 ? 3.903 -2.915 9.698 1.00 98.56 194 LEU A N 1
ATOM 1530 C CA . LEU A 1 194 ? 3.790 -1.545 9.220 1.00 98.56 194 LEU A CA 1
ATOM 1531 C C . LEU A 1 194 ? 4.890 -0.706 9.867 1.00 98.56 194 LEU A C 1
ATOM 1533 O O . LEU A 1 194 ? 4.919 -0.592 11.089 1.00 98.56 194 LEU A O 1
ATOM 1537 N N . ASN A 1 195 ? 5.760 -0.098 9.066 1.00 98.25 195 ASN A N 1
ATOM 1538 C CA . ASN A 1 195 ? 6.828 0.790 9.519 1.00 98.25 195 ASN A CA 1
ATOM 1539 C C . ASN A 1 195 ? 6.548 2.221 9.053 1.00 98.25 195 ASN A C 1
ATOM 1541 O O . ASN A 1 195 ? 6.620 2.519 7.861 1.00 98.25 195 ASN A O 1
ATOM 1545 N N . LEU A 1 196 ? 6.273 3.123 9.990 1.00 98.44 196 LEU A N 1
ATOM 1546 C CA . LEU A 1 196 ? 6.184 4.555 9.730 1.00 98.44 196 LEU A CA 1
ATOM 1547 C C . LEU A 1 196 ? 7.549 5.205 9.963 1.00 98.44 196 LEU A C 1
ATOM 1549 O O . LEU A 1 196 ? 8.048 5.233 11.088 1.00 98.44 196 LEU A O 1
ATOM 1553 N N . ILE A 1 197 ? 8.130 5.745 8.900 1.00 97.12 197 ILE A N 1
ATOM 1554 C CA . ILE A 1 197 ? 9.478 6.306 8.862 1.00 97.12 197 ILE A CA 1
ATOM 1555 C C . ILE A 1 197 ? 9.384 7.823 8.690 1.00 97.12 197 ILE A C 1
ATOM 1557 O O . ILE A 1 197 ? 8.770 8.307 7.738 1.00 97.12 197 ILE A O 1
ATOM 1561 N N . THR A 1 198 ? 10.050 8.562 9.578 1.00 94.44 198 THR A N 1
ATOM 1562 C CA . THR A 1 198 ? 10.143 10.028 9.541 1.00 94.44 198 THR A CA 1
ATOM 1563 C C . THR A 1 198 ? 11.588 10.445 9.801 1.00 94.44 198 THR A C 1
ATOM 1565 O O . THR A 1 198 ? 12.049 10.449 10.944 1.00 94.44 198 THR A O 1
ATOM 1568 N N . GLY A 1 199 ? 12.329 10.795 8.746 1.00 87.00 199 GLY A N 1
ATOM 1569 C CA . GLY A 1 199 ? 13.766 11.065 8.855 1.00 87.00 199 GLY A CA 1
ATOM 1570 C C . GLY A 1 199 ? 14.523 9.845 9.395 1.00 87.00 199 GLY A C 1
ATOM 1571 O O . GLY A 1 199 ? 14.559 8.811 8.739 1.00 87.00 199 GLY A O 1
ATOM 1572 N N . ASN A 1 200 ? 15.096 9.967 10.596 1.00 88.06 200 ASN A N 1
ATOM 1573 C CA . ASN A 1 200 ? 15.840 8.888 11.263 1.00 88.06 200 ASN A CA 1
ATOM 1574 C C . ASN A 1 200 ? 14.999 8.086 12.270 1.00 88.06 200 ASN A C 1
ATOM 1576 O O . ASN A 1 200 ? 15.496 7.116 12.840 1.00 88.06 200 ASN A O 1
ATOM 1580 N N . ASP A 1 201 ? 13.761 8.501 12.543 1.00 94.06 201 ASP A N 1
ATOM 1581 C CA . ASP A 1 201 ? 12.883 7.796 13.470 1.00 94.06 201 ASP A CA 1
ATOM 1582 C C . ASP A 1 201 ? 11.993 6.799 12.724 1.00 94.06 201 ASP A C 1
ATOM 1584 O O . ASP A 1 201 ? 11.554 7.034 11.596 1.00 94.06 201 ASP A O 1
ATOM 1588 N N . THR A 1 202 ? 11.699 5.677 13.375 1.00 96.31 202 THR A N 1
ATOM 1589 C CA . THR A 1 202 ? 10.783 4.656 12.861 1.00 96.31 202 THR A CA 1
ATOM 1590 C C . THR A 1 202 ? 9.876 4.171 13.982 1.00 96.31 202 THR A C 1
ATOM 1592 O O . THR A 1 202 ? 10.351 3.818 15.062 1.00 96.31 202 THR A O 1
ATOM 1595 N N . ALA A 1 203 ? 8.574 4.148 13.717 1.00 97.50 203 ALA A N 1
ATOM 1596 C CA . ALA A 1 203 ? 7.579 3.467 14.534 1.00 97.50 203 ALA A CA 1
ATOM 1597 C C . ALA A 1 203 ? 7.083 2.236 13.785 1.00 97.50 203 ALA A C 1
ATOM 1599 O O . ALA A 1 203 ? 6.939 2.284 12.567 1.00 97.50 203 ALA A O 1
ATOM 1600 N N .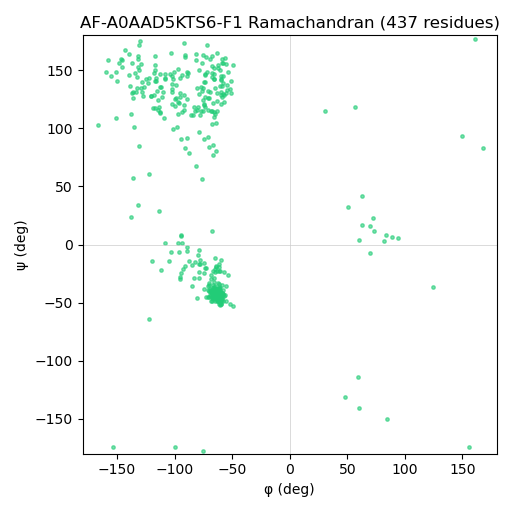 ASN A 1 204 ? 6.814 1.150 14.502 1.00 97.44 204 ASN A N 1
ATOM 1601 C CA . ASN A 1 204 ? 6.281 -0.062 13.900 1.00 97.44 204 ASN A CA 1
ATOM 1602 C C . ASN A 1 204 ? 5.118 -0.625 14.710 1.00 97.44 204 ASN A C 1
ATOM 1604 O O . ASN A 1 204 ? 5.102 -0.499 15.934 1.00 97.44 204 ASN A O 1
ATOM 1608 N N . VAL A 1 205 ? 4.171 -1.241 14.008 1.00 97.94 205 VAL A N 1
ATOM 1609 C CA . VAL A 1 205 ? 3.129 -2.103 14.578 1.00 97.94 205 VAL A CA 1
ATOM 1610 C C . VAL A 1 205 ? 2.856 -3.264 13.630 1.00 97.94 205 VAL A C 1
ATOM 1612 O O . VAL A 1 205 ? 3.276 -3.265 12.472 1.00 97.94 205 VAL A O 1
ATOM 1615 N N . THR A 1 206 ? 2.138 -4.261 14.128 1.00 98.00 206 THR A N 1
ATOM 1616 C CA . THR A 1 206 ? 1.644 -5.382 13.330 1.00 98.00 206 THR A CA 1
ATOM 1617 C C . THR A 1 206 ? 0.186 -5.147 12.947 1.00 98.00 206 THR A C 1
ATOM 1619 O O . THR A 1 206 ? -0.603 -4.721 13.786 1.00 98.00 206 THR A O 1
ATOM 1622 N N . GLY A 1 207 ? -0.167 -5.445 11.700 1.00 97.56 207 GLY A N 1
ATOM 1623 C CA . GLY A 1 207 ? -1.542 -5.533 11.219 1.00 97.56 207 GLY A CA 1
ATOM 1624 C C . GLY A 1 207 ? -1.860 -6.949 10.744 1.00 97.56 207 GLY A C 1
ATOM 1625 O O . GLY A 1 207 ? -0.975 -7.670 10.280 1.00 97.56 207 GLY A O 1
ATOM 1626 N N . ILE A 1 208 ? -3.122 -7.356 10.863 1.00 97.69 208 ILE A N 1
ATOM 1627 C CA . ILE A 1 208 ? -3.576 -8.702 10.497 1.00 97.69 208 ILE A CA 1
ATOM 1628 C C . ILE A 1 208 ? -4.648 -8.581 9.422 1.00 97.69 208 ILE A C 1
ATOM 1630 O O . ILE A 1 208 ? -5.634 -7.868 9.605 1.00 97.69 208 ILE A O 1
ATOM 1634 N N . ILE A 1 209 ? -4.454 -9.303 8.321 1.00 97.31 209 ILE A N 1
ATOM 1635 C CA . ILE A 1 209 ? -5.459 -9.502 7.280 1.00 97.31 209 ILE A CA 1
ATOM 1636 C C . ILE A 1 209 ? -6.093 -10.876 7.494 1.00 97.31 209 ILE A C 1
ATOM 1638 O O . ILE A 1 209 ? -5.398 -11.891 7.535 1.00 97.31 209 ILE A O 1
ATOM 1642 N N . LYS A 1 210 ? -7.416 -10.914 7.614 1.00 95.25 210 LYS A N 1
ATOM 1643 C CA . LYS A 1 210 ? -8.225 -12.121 7.751 1.00 95.25 210 LYS A CA 1
ATOM 1644 C C . LYS A 1 210 ? -8.877 -12.499 6.429 1.00 95.25 210 LYS A C 1
ATOM 1646 O O . LYS A 1 210 ? -9.233 -11.648 5.610 1.00 95.25 210 LYS A O 1
ATOM 1651 N N . ASP A 1 211 ? -9.048 -13.802 6.260 1.00 93.12 211 ASP A N 1
ATOM 1652 C CA . ASP A 1 211 ? -9.895 -14.360 5.216 1.00 93.12 211 ASP A CA 1
ATOM 1653 C C . ASP A 1 211 ? -11.355 -13.916 5.413 1.00 93.12 211 ASP A C 1
ATOM 1655 O O . ASP A 1 211 ? -11.795 -13.651 6.534 1.00 93.12 211 ASP A O 1
ATOM 1659 N N . THR A 1 212 ? -12.088 -13.842 4.307 1.00 90.38 212 THR A N 1
ATOM 1660 C CA . THR A 1 212 ? -13.542 -13.712 4.288 1.00 90.38 212 THR A CA 1
ATOM 1661 C C . THR A 1 212 ? -14.144 -15.091 4.580 1.00 90.38 212 THR A C 1
ATOM 1663 O O . THR A 1 212 ? -14.010 -15.987 3.744 1.00 90.38 212 THR A O 1
ATOM 1666 N N . PRO A 1 213 ? -14.797 -15.297 5.742 1.00 85.12 213 PRO A N 1
ATOM 1667 C CA . PRO A 1 213 ? -15.242 -16.621 6.190 1.00 85.12 213 PRO A CA 1
ATOM 1668 C C . PRO A 1 213 ? -16.110 -17.387 5.180 1.00 85.12 213 PRO A C 1
ATOM 1670 O O . PRO A 1 213 ? -16.141 -18.616 5.181 1.00 85.12 213 PRO A O 1
ATOM 1673 N N . GLU A 1 214 ? -16.816 -16.672 4.308 1.00 87.88 214 GLU A N 1
ATOM 1674 C CA . GLU A 1 214 ? -17.714 -17.222 3.299 1.00 87.88 214 GLU A CA 1
ATOM 1675 C C . GLU A 1 214 ? -16.989 -17.877 2.113 1.00 87.88 214 GLU A C 1
ATOM 1677 O O . GLU A 1 214 ? -17.605 -18.670 1.401 1.00 87.88 214 GLU A O 1
ATOM 1682 N N . TYR A 1 215 ? -15.710 -17.563 1.874 1.00 87.00 215 TYR A N 1
ATOM 1683 C CA . TYR A 1 215 ? -14.996 -18.009 0.671 1.00 87.00 215 TYR A CA 1
ATOM 1684 C C . TYR A 1 215 ? -14.522 -19.463 0.725 1.00 87.00 215 TYR A C 1
ATOM 1686 O O . TYR A 1 215 ? -14.263 -20.034 -0.331 1.00 87.00 215 TYR A O 1
ATOM 1694 N N . GLN A 1 216 ? -14.471 -20.087 1.909 1.00 88.00 216 GLN A N 1
ATOM 1695 C CA . GLN A 1 216 ? -14.032 -21.484 2.088 1.00 88.00 216 GLN A CA 1
ATOM 1696 C C . GLN A 1 216 ? -12.676 -21.784 1.416 1.00 88.00 216 GLN A C 1
ATOM 1698 O O . GLN A 1 216 ? -12.448 -22.893 0.934 1.00 88.00 216 GLN A O 1
ATOM 1703 N N . LEU A 1 217 ? -11.783 -20.791 1.370 1.00 91.75 217 LEU A N 1
ATOM 1704 C CA . LEU A 1 217 ? -10.454 -20.918 0.783 1.00 91.75 217 LEU A CA 1
ATOM 1705 C C . LEU A 1 217 ? -9.456 -21.412 1.828 1.00 91.75 217 LEU A C 1
ATOM 1707 O O . LEU A 1 217 ? -9.554 -21.117 3.020 1.00 91.75 217 LEU A O 1
ATOM 1711 N N . THR A 1 218 ? -8.468 -22.173 1.377 1.00 92.38 218 THR A N 1
ATOM 1712 C CA . THR A 1 218 ? -7.349 -22.602 2.212 1.00 92.38 218 THR A CA 1
ATOM 1713 C C . THR A 1 218 ? -6.192 -21.609 2.120 1.00 92.38 218 THR A C 1
ATOM 1715 O O . THR A 1 218 ? -6.086 -20.817 1.184 1.00 92.38 218 THR A O 1
ATOM 1718 N N . SER A 1 219 ? -5.257 -21.684 3.071 1.00 89.94 219 SER A N 1
ATOM 1719 C CA . SER A 1 219 ? -3.999 -20.927 2.985 1.00 89.94 219 SER A CA 1
ATOM 1720 C C . SER A 1 219 ? -3.239 -21.223 1.680 1.00 89.94 219 SER A C 1
ATOM 1722 O O . SER A 1 219 ? -2.664 -20.316 1.085 1.00 89.94 219 SER A O 1
ATOM 1724 N N . ALA A 1 220 ? -3.289 -22.468 1.188 1.00 89.06 220 ALA A N 1
ATOM 1725 C CA . ALA A 1 220 ? -2.632 -22.860 -0.058 1.00 89.06 220 ALA A CA 1
ATOM 1726 C C . ALA A 1 220 ? -3.242 -22.165 -1.288 1.00 89.06 220 ALA A C 1
ATOM 1728 O O . ALA A 1 220 ? -2.496 -21.724 -2.160 1.00 89.06 220 ALA A O 1
ATOM 1729 N N . ASP A 1 221 ? -4.569 -21.995 -1.332 1.00 92.25 221 ASP A N 1
ATOM 1730 C CA . ASP A 1 221 ? -5.245 -21.276 -2.423 1.00 92.25 221 ASP A CA 1
ATOM 1731 C C . ASP A 1 221 ? -4.797 -19.811 -2.482 1.00 92.25 221 ASP A C 1
ATOM 1733 O O . ASP A 1 221 ? -4.518 -19.267 -3.553 1.00 92.25 221 ASP A O 1
ATOM 1737 N N . TYR A 1 222 ? -4.669 -19.181 -1.312 1.00 93.94 222 TYR A N 1
ATOM 1738 C CA . TYR A 1 222 ? -4.160 -17.820 -1.199 1.00 93.94 222 TYR A CA 1
ATOM 1739 C C . TYR A 1 222 ? -2.706 -17.696 -1.654 1.00 93.94 222 TYR A C 1
ATOM 1741 O O . TYR A 1 222 ? -2.391 -16.780 -2.415 1.00 93.94 222 TYR A O 1
ATOM 1749 N N . GLN A 1 223 ? -1.834 -18.617 -1.242 1.00 91.25 223 GLN A N 1
ATOM 1750 C CA . GLN A 1 223 ? -0.436 -18.614 -1.681 1.00 91.25 223 GLN A CA 1
ATOM 1751 C C . GLN A 1 223 ? -0.321 -18.801 -3.196 1.00 91.25 223 GLN A C 1
ATOM 1753 O O . GLN A 1 223 ? 0.335 -17.998 -3.857 1.00 91.25 223 GLN A O 1
ATOM 1758 N N . ALA A 1 224 ? -1.045 -19.767 -3.768 1.00 83.50 224 ALA A N 1
ATOM 1759 C CA . ALA A 1 224 ? -1.054 -19.995 -5.211 1.00 83.50 224 ALA A CA 1
ATOM 1760 C C . ALA A 1 224 ? -1.523 -18.751 -5.991 1.00 83.50 224 ALA A C 1
ATOM 1762 O O . ALA A 1 224 ? -0.930 -18.384 -7.008 1.00 83.50 224 ALA A O 1
ATOM 1763 N N . TYR A 1 225 ? -2.558 -18.056 -5.499 1.00 91.38 225 TYR A N 1
ATOM 1764 C CA . TYR A 1 225 ? -3.001 -16.781 -6.070 1.00 91.38 225 TYR A CA 1
ATOM 1765 C C . TYR A 1 225 ? -1.916 -15.698 -5.985 1.00 91.38 225 TYR A C 1
ATOM 1767 O O . TYR A 1 225 ? -1.645 -15.026 -6.984 1.00 91.38 225 TYR A O 1
ATOM 1775 N N . HIS A 1 226 ? -1.296 -15.520 -4.815 1.00 91.81 226 HIS A N 1
ATOM 1776 C CA . HIS A 1 226 ? -0.253 -14.517 -4.609 1.00 91.81 226 HIS A CA 1
ATOM 1777 C C . HIS A 1 226 ? 0.935 -14.744 -5.547 1.00 91.81 226 HIS A C 1
ATOM 1779 O O . HIS A 1 226 ? 1.357 -13.821 -6.243 1.00 91.81 226 HIS A O 1
ATOM 1785 N N . GLU A 1 227 ? 1.429 -15.975 -5.624 1.00 84.81 227 GLU A N 1
ATOM 1786 C CA . GLU A 1 227 ? 2.559 -16.345 -6.474 1.00 84.81 227 GLU A CA 1
ATOM 1787 C C . GLU A 1 227 ? 2.257 -16.120 -7.954 1.00 84.81 227 GLU A C 1
ATOM 1789 O O . GLU A 1 227 ? 3.064 -15.524 -8.674 1.00 84.81 227 GLU A O 1
ATOM 1794 N N . TRP A 1 228 ? 1.074 -16.545 -8.405 1.00 85.31 228 TRP A N 1
ATOM 1795 C CA . TRP A 1 228 ? 0.640 -16.343 -9.781 1.00 85.31 228 TRP A CA 1
ATOM 1796 C C . TRP A 1 228 ? 0.585 -14.857 -10.147 1.00 85.31 228 TRP A C 1
ATOM 1798 O O . TRP A 1 228 ? 1.146 -14.444 -11.166 1.00 85.31 228 TRP A O 1
ATOM 1808 N N . MET A 1 229 ? -0.045 -14.035 -9.305 1.00 89.50 229 MET A N 1
ATOM 1809 C CA . MET A 1 229 ? -0.168 -12.601 -9.560 1.00 89.50 229 MET A CA 1
ATOM 1810 C C . MET A 1 229 ? 1.186 -11.893 -9.500 1.00 89.50 229 MET A C 1
ATOM 1812 O O . MET A 1 229 ? 1.514 -11.128 -10.407 1.00 89.50 229 MET A O 1
ATOM 1816 N N . ASN A 1 230 ? 2.007 -12.193 -8.494 1.00 85.06 230 ASN A N 1
ATOM 1817 C CA . ASN A 1 230 ? 3.333 -11.603 -8.343 1.00 85.06 230 ASN A CA 1
ATOM 1818 C C . ASN A 1 230 ? 4.246 -11.946 -9.537 1.00 85.06 230 ASN A C 1
ATOM 1820 O O . ASN A 1 230 ? 4.970 -11.088 -10.054 1.00 85.06 230 ASN A O 1
ATOM 1824 N N . LYS A 1 231 ? 4.158 -13.175 -10.062 1.00 80.44 231 LYS A N 1
ATOM 1825 C CA . LYS A 1 231 ? 4.847 -13.566 -11.297 1.00 80.44 231 LYS A CA 1
ATOM 1826 C C . LYS A 1 231 ? 4.412 -12.705 -12.490 1.00 80.44 231 LYS A C 1
ATOM 1828 O O . LYS A 1 231 ? 5.261 -12.140 -13.174 1.00 80.44 231 LYS A O 1
ATOM 1833 N N . LEU A 1 232 ? 3.110 -12.567 -12.740 1.00 78.69 232 LEU A N 1
ATOM 1834 C CA . LEU A 1 232 ? 2.614 -11.784 -13.882 1.00 78.69 232 LEU A CA 1
ATOM 1835 C C . LEU A 1 232 ? 2.977 -10.294 -13.775 1.00 78.69 232 LEU A C 1
ATOM 1837 O O . LEU A 1 232 ? 3.351 -9.656 -14.765 1.00 78.69 232 LEU A O 1
ATOM 1841 N N . GLU A 1 233 ? 2.892 -9.732 -12.572 1.00 83.94 233 GLU A N 1
ATOM 1842 C CA . GLU A 1 233 ? 3.234 -8.335 -12.312 1.00 83.94 233 GLU A CA 1
ATOM 1843 C C . GLU A 1 233 ? 4.737 -8.076 -12.479 1.00 83.94 233 GLU A C 1
ATOM 1845 O O . GLU A 1 233 ? 5.125 -7.076 -13.090 1.00 83.94 233 GLU A O 1
ATOM 1850 N N . SER A 1 234 ? 5.591 -8.983 -11.995 1.00 75.06 234 SER A N 1
ATOM 1851 C CA . SER A 1 234 ? 7.047 -8.874 -12.153 1.00 75.06 234 SER A CA 1
ATOM 1852 C C . SER A 1 234 ? 7.493 -9.027 -13.612 1.00 75.06 234 SER A C 1
ATOM 1854 O O . SER A 1 234 ? 8.319 -8.238 -14.073 1.00 75.06 234 SER A O 1
ATOM 1856 N N . GLU A 1 235 ? 6.903 -9.949 -14.382 1.00 72.75 235 GLU A N 1
ATOM 1857 C CA . GLU A 1 235 ? 7.148 -10.068 -15.828 1.00 72.75 235 GLU A CA 1
ATOM 1858 C C . GLU A 1 235 ? 6.761 -8.787 -16.583 1.00 72.75 235 GLU A C 1
ATOM 1860 O O . GLU A 1 235 ? 7.477 -8.346 -17.486 1.00 72.75 235 GLU A O 1
ATOM 1865 N N . THR A 1 236 ? 5.642 -8.166 -16.203 1.00 71.00 236 THR A N 1
ATOM 1866 C CA . THR A 1 236 ? 5.165 -6.916 -16.815 1.00 71.00 236 THR A CA 1
ATOM 1867 C C . THR A 1 236 ? 6.116 -5.758 -16.519 1.00 71.00 236 THR A C 1
ATOM 1869 O O . THR A 1 236 ? 6.530 -5.051 -17.440 1.00 71.00 236 THR A O 1
ATOM 1872 N N . LYS A 1 237 ? 6.532 -5.609 -15.255 1.00 70.50 237 LYS A N 1
ATOM 1873 C CA . LYS A 1 237 ? 7.531 -4.612 -14.839 1.00 70.50 237 LYS A CA 1
ATOM 1874 C C . LYS A 1 237 ? 8.867 -4.823 -15.551 1.00 70.50 237 LYS A C 1
ATOM 1876 O O . LYS A 1 237 ? 9.459 -3.864 -16.029 1.00 70.50 237 LYS A O 1
ATOM 1881 N N . GLY A 1 238 ? 9.316 -6.073 -15.687 1.00 63.97 238 GLY A N 1
ATOM 1882 C CA . GLY A 1 238 ? 10.550 -6.399 -16.402 1.00 63.97 238 GLY A CA 1
ATOM 1883 C C . GLY A 1 238 ? 10.504 -6.047 -17.886 1.00 63.97 238 GLY A C 1
ATOM 1884 O O . GLY A 1 238 ? 11.472 -5.501 -18.411 1.00 63.97 238 GLY A O 1
ATOM 1885 N N . LYS A 1 239 ? 9.378 -6.292 -18.567 1.00 68.81 239 LYS A N 1
ATOM 1886 C CA . LYS A 1 239 ? 9.209 -5.894 -19.974 1.00 68.81 239 LYS A CA 1
ATOM 1887 C C . LYS A 1 239 ? 9.282 -4.381 -20.150 1.00 68.81 239 LYS A C 1
ATOM 1889 O O . LYS A 1 239 ? 10.022 -3.925 -21.015 1.00 68.81 239 LYS A O 1
ATOM 1894 N N . GLN A 1 240 ? 8.584 -3.622 -19.310 1.00 70.00 240 GLN A N 1
ATOM 1895 C CA . GLN A 1 240 ? 8.632 -2.161 -19.374 1.00 70.00 240 GLN A CA 1
ATOM 1896 C C . GLN A 1 240 ? 10.016 -1.615 -19.037 1.00 70.00 240 GLN A C 1
ATOM 1898 O O . GLN A 1 240 ? 10.510 -0.731 -19.725 1.00 70.00 240 GLN A O 1
ATOM 1903 N N . PHE A 1 241 ? 10.701 -2.202 -18.057 1.00 67.81 241 PHE A N 1
ATOM 1904 C CA . PHE A 1 241 ? 12.072 -1.821 -17.747 1.00 67.81 241 PHE A CA 1
ATOM 1905 C C . PHE A 1 241 ? 13.032 -2.071 -18.925 1.00 67.81 241 PHE A C 1
ATOM 1907 O O . PHE A 1 241 ? 13.878 -1.237 -19.242 1.00 67.81 241 PHE A O 1
ATOM 1914 N N . ILE A 1 242 ? 12.870 -3.192 -19.635 1.00 65.00 242 ILE A N 1
ATOM 1915 C CA . ILE A 1 242 ? 13.616 -3.459 -20.872 1.00 65.00 242 ILE A CA 1
ATOM 1916 C C . ILE A 1 242 ? 13.275 -2.427 -21.957 1.00 65.00 242 ILE A C 1
ATOM 1918 O O . ILE A 1 242 ? 14.163 -2.032 -22.710 1.00 65.00 242 ILE A O 1
ATOM 1922 N N . GLU A 1 243 ? 12.019 -1.999 -22.068 1.00 76.75 243 GLU A N 1
ATOM 1923 C CA . GLU A 1 243 ? 11.612 -0.942 -23.002 1.00 76.75 243 GLU A CA 1
ATOM 1924 C C . GLU A 1 243 ? 12.236 0.414 -22.645 1.00 76.75 243 GLU A C 1
ATOM 1926 O O . GLU A 1 243 ? 12.721 1.091 -23.547 1.00 76.75 243 GLU A O 1
ATOM 1931 N N . GLU A 1 244 ? 12.330 0.773 -21.361 1.00 75.81 244 GLU A N 1
ATOM 1932 C CA . GLU A 1 244 ? 13.041 1.977 -20.901 1.00 75.81 244 GLU A CA 1
ATOM 1933 C C . GLU A 1 244 ? 14.532 1.932 -21.266 1.00 75.81 244 GLU A C 1
ATOM 1935 O O . GLU A 1 244 ? 15.060 2.877 -21.857 1.00 75.81 244 GLU A O 1
ATOM 1940 N N . LEU A 1 245 ? 15.205 0.807 -20.987 1.00 67.25 245 LEU A N 1
ATOM 1941 C CA . LEU A 1 245 ? 16.609 0.608 -21.359 1.00 67.25 245 LEU A CA 1
ATOM 1942 C C . LEU A 1 245 ? 16.814 0.712 -22.875 1.00 67.25 245 LEU A C 1
ATOM 1944 O O . LEU A 1 245 ? 17.778 1.330 -23.329 1.00 67.25 245 LEU A O 1
ATOM 1948 N N . LYS A 1 246 ? 15.905 0.126 -23.663 1.00 74.88 246 LYS A N 1
ATOM 1949 C CA . LYS A 1 246 ? 15.944 0.204 -25.128 1.00 74.88 246 LYS A CA 1
ATOM 1950 C C . LYS A 1 246 ? 15.718 1.622 -25.627 1.00 74.88 246 LYS A C 1
ATOM 1952 O O . LYS A 1 246 ? 16.442 2.045 -26.515 1.00 74.88 246 LYS A O 1
ATOM 1957 N N . ALA A 1 247 ? 14.758 2.354 -25.067 1.00 84.69 247 ALA A N 1
ATOM 1958 C CA . ALA A 1 247 ? 14.478 3.727 -25.471 1.00 84.69 247 ALA A CA 1
ATOM 1959 C C . ALA A 1 247 ? 15.698 4.635 -25.250 1.00 84.69 247 ALA A C 1
ATOM 1961 O O . ALA A 1 247 ? 16.061 5.404 -26.138 1.00 84.69 247 ALA A O 1
ATOM 1962 N N . TRP A 1 248 ? 16.378 4.502 -24.106 1.00 84.25 248 TRP A N 1
ATOM 1963 C CA . TRP A 1 248 ? 17.619 5.238 -23.857 1.00 84.25 248 TRP A CA 1
ATOM 1964 C C . TRP A 1 248 ? 18.751 4.809 -24.808 1.00 84.25 248 TRP A C 1
ATOM 1966 O O . TRP A 1 248 ? 19.424 5.666 -25.385 1.00 84.25 248 TRP A O 1
ATOM 1976 N N . ASP A 1 249 ? 18.941 3.501 -25.031 1.00 75.94 249 ASP A N 1
ATOM 1977 C CA . ASP A 1 249 ? 19.946 2.989 -25.978 1.00 75.94 249 ASP A CA 1
ATOM 1978 C C . ASP A 1 249 ? 19.682 3.464 -27.416 1.00 75.94 249 ASP A C 1
ATOM 1980 O O . ASP A 1 249 ? 20.624 3.851 -28.101 1.00 75.94 249 ASP A O 1
ATOM 1984 N N . GLU A 1 250 ? 18.423 3.512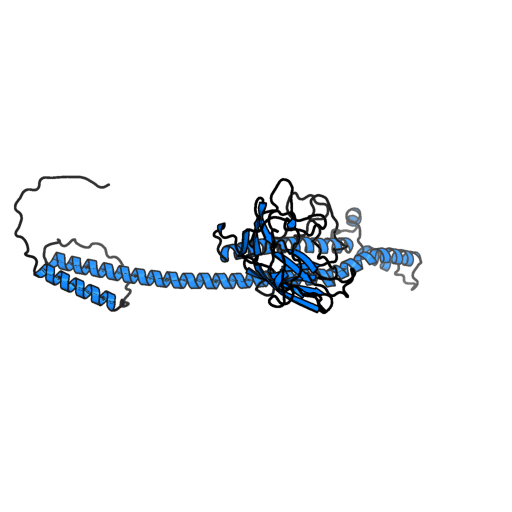 -27.863 1.00 83.19 250 GLU A N 1
ATOM 1985 C CA . GLU A 1 250 ? 18.035 3.992 -29.196 1.00 83.19 250 GLU A CA 1
ATOM 1986 C C . GLU A 1 250 ? 18.262 5.500 -29.384 1.00 83.19 250 GLU A C 1
ATOM 1988 O O . GLU A 1 250 ? 18.481 5.945 -30.513 1.00 83.19 250 GLU A O 1
ATOM 1993 N N . GLU A 1 251 ? 18.257 6.301 -28.315 1.00 86.12 251 GLU A N 1
ATOM 1994 C CA . GLU A 1 251 ? 18.664 7.713 -28.368 1.00 86.12 251 GLU A CA 1
ATOM 1995 C C . GLU A 1 251 ? 20.189 7.890 -28.381 1.00 86.12 251 GLU A C 1
ATOM 1997 O O . GLU A 1 251 ? 20.719 8.832 -28.985 1.00 86.12 251 GLU A O 1
ATOM 2002 N N . MET A 1 252 ? 20.916 6.947 -27.783 1.00 78.69 252 MET A N 1
ATOM 2003 C CA . MET A 1 252 ? 22.375 6.944 -27.759 1.00 78.69 252 MET A CA 1
ATOM 2004 C C . MET A 1 252 ? 22.984 6.410 -29.063 1.00 78.69 252 MET A C 1
ATOM 2006 O O . MET A 1 252 ? 23.896 7.028 -29.626 1.00 78.69 252 MET A O 1
ATOM 2010 N N . VAL A 1 253 ? 22.477 5.285 -29.575 1.00 76.88 253 VAL A N 1
ATOM 2011 C CA . VAL A 1 253 ? 23.097 4.488 -30.640 1.00 76.88 253 VAL A CA 1
ATOM 2012 C C . VAL A 1 253 ? 22.068 4.047 -31.684 1.00 76.88 253 VAL A C 1
ATOM 2014 O O . VAL A 1 253 ? 21.087 3.372 -31.390 1.00 76.88 253 VAL A O 1
ATOM 2017 N N . GLN A 1 254 ? 22.350 4.346 -32.955 1.00 79.44 254 GLN A N 1
ATOM 2018 C CA . GLN A 1 254 ? 21.609 3.789 -34.086 1.00 79.44 254 GLN A CA 1
ATOM 2019 C C . GLN A 1 254 ? 22.202 2.429 -34.468 1.00 79.44 254 GLN A C 1
ATOM 2021 O O . GLN A 1 254 ? 23.323 2.368 -34.966 1.00 79.44 254 GLN A O 1
ATOM 2026 N N . ARG A 1 255 ? 21.458 1.341 -34.243 1.00 77.06 255 ARG A N 1
ATOM 2027 C CA . ARG A 1 255 ? 21.918 -0.036 -34.519 1.00 77.06 255 ARG A CA 1
ATOM 2028 C C . ARG A 1 255 ? 21.331 -0.651 -35.792 1.00 77.06 255 ARG A C 1
ATOM 2030 O O . ARG A 1 255 ? 21.718 -1.758 -36.148 1.00 77.06 255 ARG A O 1
ATOM 2037 N N . LYS A 1 256 ? 20.384 0.026 -36.454 1.00 74.56 256 LYS A N 1
ATOM 2038 C CA . LYS A 1 256 ? 19.699 -0.492 -37.654 1.00 74.56 256 LYS A CA 1
ATOM 2039 C C . LYS A 1 256 ? 20.473 -0.227 -38.948 1.00 74.56 256 LYS A C 1
ATOM 2041 O O . LYS A 1 256 ? 20.206 -0.889 -39.942 1.00 74.56 256 LYS A O 1
ATOM 2046 N N . SER A 1 257 ? 21.430 0.701 -38.933 1.00 74.62 257 SER A N 1
ATOM 2047 C CA . SER A 1 257 ? 22.280 1.000 -40.087 1.00 74.62 257 SER A CA 1
ATOM 2048 C C . SER A 1 257 ? 23.324 -0.100 -40.288 1.00 74.62 257 SER A C 1
ATOM 2050 O O . SER A 1 257 ? 24.149 -0.352 -39.411 1.00 74.62 257 SER A O 1
ATOM 2052 N N . THR A 1 258 ? 23.296 -0.741 -41.452 1.00 73.62 258 THR A N 1
ATOM 2053 C CA . THR A 1 258 ? 24.237 -1.794 -41.866 1.00 73.62 258 THR A CA 1
ATOM 2054 C C . THR A 1 258 ? 25.151 -1.353 -43.010 1.00 73.62 258 THR A C 1
ATOM 2056 O O . THR A 1 258 ? 26.247 -1.894 -43.164 1.00 73.62 258 THR A O 1
ATOM 2059 N N . ALA A 1 259 ? 24.733 -0.337 -43.763 1.00 71.94 259 ALA A N 1
ATOM 2060 C CA . ALA A 1 259 ? 25.472 0.313 -44.836 1.00 71.94 259 ALA A CA 1
ATOM 2061 C C . ALA A 1 259 ? 25.459 1.850 -44.679 1.00 71.94 259 ALA A C 1
ATOM 2063 O O . ALA A 1 259 ? 24.805 2.399 -43.793 1.00 71.94 259 ALA A O 1
ATOM 2064 N N . TYR A 1 260 ? 26.237 2.560 -45.502 1.00 68.31 260 TYR A N 1
ATOM 2065 C CA . TYR A 1 260 ? 26.403 4.019 -45.389 1.00 68.31 260 TYR A CA 1
ATOM 2066 C C . TYR A 1 260 ? 25.142 4.798 -45.804 1.00 68.31 260 TYR A C 1
ATOM 2068 O O . TYR A 1 260 ? 24.814 5.820 -45.207 1.00 68.31 260 TYR A O 1
ATOM 2076 N N . ASP A 1 261 ? 24.429 4.298 -46.808 1.00 75.38 261 ASP A N 1
ATOM 2077 C CA . ASP A 1 261 ? 23.172 4.827 -47.346 1.00 75.38 261 ASP A CA 1
ATOM 2078 C C . ASP A 1 261 ? 21.966 4.593 -46.420 1.00 75.38 261 ASP A C 1
ATOM 2080 O O . ASP A 1 261 ? 20.996 5.348 -46.460 1.00 75.38 261 ASP A O 1
ATOM 2084 N N . ASP A 1 262 ? 22.058 3.639 -45.491 1.00 75.19 262 ASP A N 1
ATOM 2085 C CA . ASP A 1 262 ? 21.011 3.377 -44.497 1.00 75.19 262 ASP A CA 1
ATOM 2086 C C . ASP A 1 262 ? 20.732 4.575 -43.576 1.00 75.19 262 ASP A C 1
ATOM 2088 O O . ASP A 1 262 ? 19.669 4.637 -42.960 1.00 75.19 262 ASP A O 1
ATOM 2092 N N . VAL A 1 263 ? 21.659 5.533 -43.466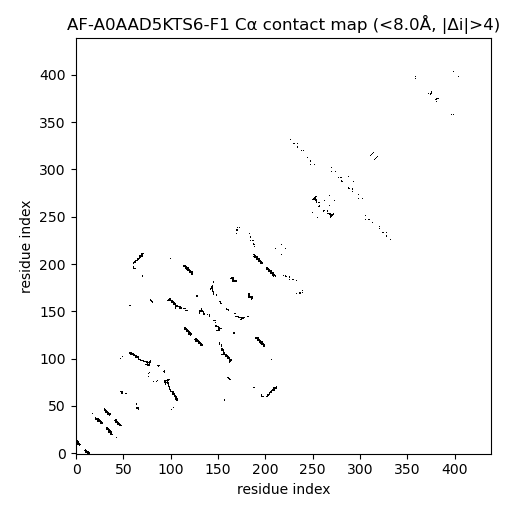 1.00 73.19 263 VAL A N 1
ATOM 2093 C CA . VAL A 1 263 ? 21.518 6.720 -42.604 1.00 73.19 263 VAL A CA 1
ATOM 2094 C C . VAL A 1 263 ? 20.348 7.615 -43.037 1.00 73.19 263 VAL A C 1
ATOM 2096 O O . VAL A 1 263 ? 19.792 8.330 -42.203 1.00 73.19 263 VAL A O 1
ATOM 2099 N N . GLU A 1 264 ? 19.919 7.537 -44.303 1.00 73.56 264 GLU A N 1
ATOM 2100 C CA . GLU A 1 264 ? 18.721 8.239 -44.788 1.00 73.56 264 GLU A CA 1
ATOM 2101 C C . GLU A 1 264 ? 17.436 7.702 -44.141 1.00 73.56 264 GLU A C 1
ATOM 2103 O O . GLU A 1 264 ? 16.536 8.473 -43.808 1.00 73.56 264 GLU A O 1
ATOM 2108 N N . ASN A 1 265 ? 17.373 6.388 -43.904 1.00 81.31 265 ASN A N 1
ATOM 2109 C CA . ASN A 1 265 ? 16.224 5.718 -43.288 1.00 81.31 265 ASN A CA 1
ATOM 2110 C C . ASN A 1 265 ? 16.384 5.549 -41.768 1.00 81.31 265 ASN A C 1
ATOM 2112 O O . ASN A 1 265 ? 15.396 5.453 -41.037 1.00 81.31 265 ASN A O 1
ATOM 2116 N N . PHE A 1 266 ? 17.625 5.529 -41.282 1.00 82.06 266 PHE A N 1
ATOM 2117 C CA . PHE A 1 266 ? 17.991 5.319 -39.886 1.00 82.06 266 PHE A CA 1
ATOM 2118 C C . PHE A 1 266 ? 18.984 6.402 -39.438 1.00 82.06 266 PHE A C 1
ATOM 2120 O O . PHE A 1 266 ? 20.196 6.181 -39.463 1.00 82.06 266 PHE A O 1
ATOM 2127 N N . PRO A 1 267 ? 18.491 7.579 -39.008 1.00 85.44 267 PRO A N 1
ATOM 2128 C CA . PRO A 1 267 ? 19.350 8.702 -38.659 1.00 85.44 267 PRO A CA 1
ATOM 2129 C C . PRO A 1 267 ? 20.354 8.369 -37.554 1.00 85.44 267 PRO A C 1
ATOM 2131 O O . PRO A 1 267 ? 20.043 7.653 -36.592 1.00 85.44 267 PRO A O 1
ATOM 2134 N N . ASN A 1 268 ? 21.546 8.958 -37.674 1.00 85.81 268 ASN A N 1
ATOM 2135 C CA . ASN A 1 268 ? 22.596 8.883 -36.665 1.00 85.81 268 ASN A CA 1
ATOM 2136 C C . ASN A 1 268 ? 22.132 9.472 -35.330 1.00 85.81 268 ASN A C 1
ATOM 2138 O O . ASN A 1 268 ? 21.552 10.557 -35.270 1.00 85.81 268 ASN A O 1
ATOM 2142 N N . LYS A 1 269 ? 22.461 8.765 -34.251 1.00 86.75 269 LYS A N 1
ATOM 2143 C CA . LYS A 1 269 ? 22.108 9.113 -32.870 1.00 86.75 269 LYS A CA 1
ATOM 2144 C C . LYS A 1 269 ? 23.271 9.787 -32.140 1.00 86.75 269 LYS A C 1
ATOM 2146 O O . LYS A 1 269 ? 24.273 10.134 -32.778 1.00 86.75 269 LYS A O 1
ATOM 2151 N N . PHE A 1 270 ? 23.133 10.053 -30.842 1.00 84.62 270 PHE A N 1
ATOM 2152 C CA . PHE A 1 270 ? 24.069 10.901 -30.095 1.00 84.62 270 PHE A CA 1
ATOM 2153 C C . PHE A 1 270 ? 25.540 10.482 -30.267 1.00 84.62 270 PHE A C 1
ATOM 2155 O O . PHE A 1 270 ? 26.367 11.303 -30.669 1.00 84.62 270 PHE A O 1
ATOM 2162 N N . THR A 1 271 ? 25.868 9.200 -30.065 1.00 76.44 271 THR A N 1
ATOM 2163 C CA . THR A 1 271 ? 27.253 8.702 -30.136 1.00 76.44 271 THR A CA 1
ATOM 2164 C C . THR A 1 271 ? 27.877 8.905 -31.516 1.00 76.44 271 THR A C 1
ATOM 2166 O O . THR A 1 271 ? 29.020 9.351 -31.618 1.00 76.44 271 THR A O 1
ATOM 2169 N N . ALA A 1 272 ? 27.128 8.634 -32.588 1.00 83.81 272 ALA A N 1
ATOM 2170 C CA . ALA A 1 272 ? 27.611 8.813 -33.955 1.00 83.81 272 ALA A CA 1
ATOM 2171 C C . ALA A 1 272 ? 27.851 10.297 -34.281 1.00 83.81 272 ALA A C 1
ATOM 2173 O O . ALA A 1 272 ? 28.885 10.643 -34.849 1.00 83.81 272 ALA A O 1
ATOM 2174 N N . ASN A 1 273 ? 26.943 11.185 -33.861 1.00 89.25 273 ASN A N 1
ATOM 2175 C CA . ASN A 1 273 ? 27.107 12.632 -34.027 1.00 89.25 273 ASN A CA 1
ATOM 2176 C C . ASN A 1 273 ? 28.309 13.179 -33.244 1.00 89.25 273 ASN A C 1
ATOM 2178 O O . ASN A 1 273 ? 29.031 14.045 -33.742 1.00 89.25 273 ASN A O 1
ATOM 2182 N N . PHE A 1 274 ? 28.543 12.661 -32.039 1.00 82.38 274 PHE A N 1
ATOM 2183 C CA . PHE A 1 274 ? 29.680 13.047 -31.210 1.00 82.38 274 PHE A CA 1
ATOM 2184 C C . PHE A 1 274 ? 31.011 12.594 -31.822 1.00 82.38 274 PHE A C 1
ATOM 2186 O O . PHE A 1 274 ? 31.936 13.396 -31.951 1.00 82.38 274 PHE A O 1
ATOM 2193 N N . LEU A 1 275 ? 31.094 11.342 -32.286 1.00 82.69 275 LEU A N 1
ATOM 2194 C CA . LEU A 1 275 ? 32.267 10.822 -33.000 1.00 82.69 275 LEU A CA 1
ATOM 2195 C C . LEU A 1 275 ? 32.530 11.591 -34.298 1.00 82.69 275 LEU A C 1
ATOM 2197 O O . LEU A 1 275 ? 33.672 11.933 -34.592 1.00 82.69 275 LEU A O 1
ATOM 2201 N N . PHE A 1 276 ? 31.479 11.913 -35.053 1.00 87.75 276 PHE A N 1
ATOM 2202 C CA . PHE A 1 276 ? 31.595 12.703 -36.275 1.00 87.75 276 PHE A CA 1
ATOM 2203 C C . PHE A 1 276 ? 32.172 14.098 -36.005 1.00 87.75 276 PHE A C 1
ATOM 2205 O O . PHE A 1 276 ? 33.049 14.549 -36.742 1.00 87.75 276 PHE A O 1
ATOM 2212 N N . MET A 1 277 ? 31.723 14.757 -34.931 1.00 91.44 277 MET A N 1
ATOM 2213 C CA . MET A 1 277 ? 32.263 16.044 -34.486 1.00 91.44 277 MET A CA 1
ATOM 2214 C C . MET A 1 277 ? 33.743 15.933 -34.100 1.00 91.44 277 MET A C 1
ATOM 2216 O O . MET A 1 277 ? 34.533 16.768 -34.541 1.00 91.44 277 MET A O 1
ATOM 2220 N N . MET A 1 278 ? 34.136 14.891 -33.355 1.00 84.38 278 MET A N 1
ATOM 2221 C CA . MET A 1 278 ? 35.546 14.657 -33.016 1.00 84.38 278 MET A CA 1
ATOM 2222 C C . MET A 1 278 ? 36.403 14.455 -34.268 1.00 84.38 278 MET A C 1
ATOM 2224 O O . MET A 1 278 ? 37.438 15.100 -34.401 1.00 84.38 278 MET A O 1
ATOM 2228 N N . ASN A 1 279 ? 35.941 13.634 -35.214 1.00 84.88 279 ASN A N 1
ATOM 2229 C CA . ASN A 1 279 ? 36.655 13.370 -36.463 1.00 84.88 279 ASN A CA 1
ATOM 2230 C C . ASN A 1 279 ? 36.776 14.624 -37.343 1.00 84.88 279 ASN A C 1
ATOM 2232 O O . ASN A 1 279 ? 37.799 14.823 -37.979 1.00 84.88 279 ASN A O 1
ATOM 2236 N N . HIS A 1 280 ? 35.766 15.499 -37.362 1.00 84.31 280 HIS A N 1
ATOM 2237 C CA . HIS A 1 280 ? 35.844 16.782 -38.075 1.00 84.31 280 HIS A CA 1
ATOM 2238 C C . HIS A 1 280 ? 36.713 17.827 -37.365 1.00 84.31 280 HIS A C 1
ATOM 2240 O O . HIS A 1 280 ? 37.190 18.771 -37.995 1.00 84.31 280 HIS A O 1
ATOM 2246 N N . GLY A 1 281 ? 36.871 17.704 -36.046 1.00 80.69 281 GLY A N 1
ATOM 2247 C CA . GLY A 1 281 ? 37.799 18.510 -35.259 1.00 80.69 281 GLY A CA 1
ATOM 2248 C C . GLY A 1 281 ? 39.249 18.039 -35.360 1.00 80.69 281 GLY A C 1
ATOM 2249 O O . GLY A 1 281 ? 40.152 18.797 -35.001 1.00 80.69 281 GLY A O 1
ATOM 2250 N N . GLU A 1 282 ? 39.467 16.810 -35.829 1.00 82.44 282 GLU A N 1
ATOM 2251 C CA . GLU A 1 282 ? 40.784 16.219 -36.029 1.00 82.44 282 GLU A CA 1
ATOM 2252 C C . GLU A 1 282 ? 41.487 16.882 -37.217 1.00 82.44 282 GLU A C 1
ATOM 2254 O O . GLU A 1 282 ? 40.906 17.143 -38.272 1.00 82.44 282 GLU A O 1
ATOM 2259 N N . SER A 1 283 ? 42.747 17.252 -37.005 1.00 79.25 283 SER A N 1
ATOM 2260 C CA . SER A 1 283 ? 43.575 17.879 -38.022 1.00 79.25 283 SER A CA 1
ATOM 2261 C C . SER A 1 283 ? 45.043 17.710 -37.661 1.00 79.25 283 SER A C 1
ATOM 2263 O O . SER A 1 283 ? 45.427 17.781 -36.492 1.00 79.25 283 SER A O 1
ATOM 2265 N N . SER A 1 284 ? 45.895 17.620 -38.683 1.00 84.12 284 SER A N 1
ATOM 2266 C CA . SER A 1 284 ? 47.353 17.689 -38.536 1.00 84.12 284 SER A CA 1
ATOM 2267 C C . SER A 1 284 ? 47.839 19.007 -37.914 1.00 84.12 284 SER A C 1
ATOM 2269 O O . SER A 1 284 ? 49.001 19.124 -37.529 1.00 84.12 284 SER A O 1
ATOM 2271 N N . ILE A 1 285 ? 46.969 20.019 -37.839 1.00 78.75 285 ILE A N 1
ATOM 2272 C CA . ILE A 1 285 ? 47.198 21.261 -37.109 1.00 78.75 285 ILE A CA 1
ATOM 2273 C C . ILE A 1 285 ? 46.457 21.144 -35.770 1.00 78.75 285 ILE A C 1
ATOM 2275 O O . ILE A 1 285 ? 45.231 21.050 -35.786 1.00 78.75 285 ILE A O 1
ATOM 2279 N N . PRO A 1 286 ? 47.137 21.217 -34.608 1.00 76.19 286 PRO A N 1
ATOM 2280 C CA . PRO A 1 286 ? 46.519 21.038 -33.291 1.00 76.19 286 PRO A CA 1
ATOM 2281 C C . PRO A 1 286 ? 45.719 22.283 -32.863 1.00 76.19 286 PRO A C 1
ATOM 2283 O O . PRO A 1 286 ? 45.988 22.911 -31.839 1.00 76.19 286 PRO A O 1
ATOM 2286 N N . LYS A 1 287 ? 44.751 22.697 -33.683 1.00 76.94 287 LYS A N 1
ATOM 2287 C CA . LYS A 1 287 ? 43.907 23.868 -33.467 1.00 76.94 287 LYS A CA 1
ATOM 2288 C C . LYS A 1 287 ? 42.462 23.537 -33.818 1.00 76.94 287 LYS A C 1
ATOM 2290 O O . LYS A 1 287 ? 42.111 23.395 -34.984 1.00 76.94 287 LYS A O 1
ATOM 2295 N N . ILE A 1 288 ? 41.613 23.518 -32.796 1.00 83.81 288 ILE A N 1
ATOM 2296 C CA . ILE A 1 288 ? 40.173 23.305 -32.954 1.00 83.81 288 ILE A CA 1
ATOM 2297 C C . ILE A 1 288 ? 39.521 24.558 -33.551 1.00 83.81 288 ILE A C 1
ATOM 2299 O O . ILE A 1 288 ? 39.682 25.669 -33.028 1.00 83.81 288 ILE A O 1
ATOM 2303 N N . ASN A 1 289 ? 38.782 24.374 -34.644 1.00 85.12 289 ASN A N 1
ATOM 2304 C CA . ASN A 1 289 ? 38.049 25.445 -35.314 1.00 85.12 289 ASN A CA 1
ATOM 2305 C C . ASN A 1 289 ? 36.771 25.831 -34.535 1.00 85.12 289 ASN A C 1
ATOM 2307 O O . ASN A 1 289 ? 36.323 25.108 -33.645 1.00 85.12 289 ASN A O 1
ATOM 2311 N N . GLN A 1 290 ? 36.198 26.999 -34.840 1.00 89.62 290 GLN A N 1
ATOM 2312 C CA . GLN A 1 290 ? 35.032 27.502 -34.107 1.00 89.62 290 GLN A CA 1
ATOM 2313 C C . GLN A 1 290 ? 33.786 26.628 -34.320 1.00 89.62 290 GLN A C 1
ATOM 2315 O O . GLN A 1 290 ? 33.098 26.336 -33.352 1.00 89.62 290 GLN A O 1
ATOM 2320 N N . ALA A 1 291 ? 33.560 26.120 -35.534 1.00 89.38 291 ALA A N 1
ATOM 2321 C CA . ALA A 1 291 ? 32.405 25.275 -35.839 1.00 89.38 291 ALA A CA 1
ATOM 2322 C C . ALA A 1 291 ? 32.391 23.969 -35.021 1.00 89.38 291 ALA A C 1
ATOM 2324 O O . ALA A 1 291 ? 31.342 23.557 -34.533 1.00 89.38 291 ALA A O 1
ATOM 2325 N N . THR A 1 292 ? 33.552 23.343 -34.800 1.00 89.56 292 THR A N 1
ATOM 2326 C CA . THR A 1 292 ? 33.681 22.176 -33.914 1.00 89.56 292 THR A CA 1
ATOM 2327 C C . THR A 1 292 ? 33.335 22.536 -32.468 1.00 89.56 292 THR A C 1
ATOM 2329 O O . THR A 1 292 ? 32.668 21.754 -31.796 1.00 89.56 292 THR A O 1
ATOM 2332 N N . LYS A 1 293 ? 33.742 23.719 -31.981 1.00 90.19 293 LYS A N 1
ATOM 2333 C CA . LYS A 1 293 ? 33.388 24.187 -30.627 1.00 90.19 293 LYS A CA 1
ATOM 2334 C C . LYS A 1 293 ? 31.890 24.442 -30.492 1.00 90.19 293 LYS A C 1
ATOM 2336 O O . LYS A 1 293 ? 31.302 24.018 -29.505 1.00 90.19 293 LYS A O 1
ATOM 2341 N N . ASP A 1 294 ? 31.286 25.077 -31.490 1.00 94.19 294 ASP A N 1
ATOM 2342 C CA . ASP A 1 294 ? 29.851 25.364 -31.505 1.00 94.19 294 ASP A CA 1
ATOM 2343 C C . ASP A 1 294 ? 29.044 24.054 -31.530 1.00 94.19 294 ASP A C 1
ATOM 2345 O O . ASP A 1 294 ? 28.132 23.870 -30.723 1.00 94.19 294 ASP A O 1
ATOM 2349 N N . ARG A 1 295 ? 29.446 23.088 -32.374 1.00 92.62 295 ARG A N 1
ATOM 2350 C CA . ARG A 1 295 ? 28.828 21.754 -32.431 1.00 92.62 295 ARG A CA 1
ATOM 2351 C C . ARG A 1 295 ? 29.008 20.971 -31.132 1.00 92.62 295 ARG A C 1
ATOM 2353 O O . ARG A 1 295 ? 28.091 20.270 -30.716 1.00 92.62 295 ARG A O 1
ATOM 2360 N N . TYR A 1 296 ? 30.166 21.079 -30.482 1.00 91.38 296 TYR A N 1
ATOM 2361 C CA . TYR A 1 296 ? 30.380 20.494 -29.160 1.00 91.38 296 TYR A CA 1
ATOM 2362 C C . TYR A 1 296 ? 29.409 21.087 -28.133 1.00 91.38 296 TYR A C 1
ATOM 2364 O O . TYR A 1 296 ? 28.738 20.332 -27.438 1.00 91.38 296 TYR A O 1
ATOM 2372 N N . SER A 1 297 ? 29.280 22.416 -28.065 1.00 93.81 297 SER A N 1
ATOM 2373 C CA . SER A 1 297 ? 28.340 23.077 -27.152 1.00 93.81 297 SER A CA 1
ATOM 2374 C C . SER A 1 297 ? 26.892 22.632 -27.376 1.00 93.81 297 SER A C 1
ATOM 2376 O O . SER A 1 297 ? 26.200 22.342 -26.405 1.00 93.81 297 SER A O 1
ATOM 2378 N N . GLU A 1 298 ? 26.452 22.510 -28.630 1.00 95.31 298 GLU A N 1
ATOM 2379 C CA . GLU A 1 298 ? 25.124 21.987 -28.975 1.00 95.31 298 GLU A CA 1
ATOM 2380 C C . GLU A 1 298 ? 24.931 20.540 -28.489 1.00 95.31 298 GLU A C 1
ATOM 2382 O O . GLU A 1 298 ? 23.966 20.238 -27.788 1.00 95.31 298 GLU A O 1
ATOM 2387 N N . LEU A 1 299 ? 25.880 19.650 -28.802 1.00 89.50 299 LEU A N 1
ATOM 2388 C CA . LEU A 1 299 ? 25.819 18.251 -28.374 1.00 89.50 299 LEU A CA 1
ATOM 2389 C C . LEU A 1 299 ? 25.835 18.122 -26.849 1.00 89.50 299 LEU A C 1
ATOM 2391 O O . LEU A 1 299 ? 25.168 17.246 -26.308 1.00 89.50 299 LEU A O 1
ATOM 2395 N N . MET A 1 300 ? 26.539 19.001 -26.137 1.00 93.38 300 MET A N 1
ATOM 2396 C CA . MET A 1 300 ? 26.546 18.982 -24.677 1.00 93.38 300 MET A CA 1
ATOM 2397 C C . MET A 1 300 ? 25.202 19.380 -24.059 1.00 93.38 300 MET A C 1
ATOM 2399 O O . MET A 1 300 ? 24.864 18.872 -22.992 1.00 93.38 300 MET A O 1
ATOM 2403 N N . GLU A 1 301 ? 24.407 20.231 -24.711 1.00 92.56 301 GLU A N 1
ATOM 2404 C CA . GLU A 1 301 ? 23.028 20.481 -24.274 1.00 92.56 301 GLU A CA 1
ATOM 2405 C C . GLU A 1 301 ? 22.137 19.251 -24.498 1.00 92.56 301 GLU A C 1
ATOM 2407 O O . GLU A 1 301 ? 21.347 18.908 -23.620 1.00 92.56 301 GLU A O 1
ATOM 2412 N N . CYS A 1 302 ? 22.317 18.524 -25.608 1.00 88.12 302 CYS A N 1
ATOM 2413 C CA . CYS A 1 302 ? 21.642 17.239 -25.837 1.00 88.12 302 CYS A CA 1
ATOM 2414 C C . CYS A 1 302 ? 22.090 16.146 -24.852 1.00 88.12 302 CYS A C 1
ATOM 2416 O O . CYS A 1 302 ? 21.297 15.282 -24.486 1.00 88.12 302 CYS A O 1
ATOM 2418 N N . TRP A 1 303 ? 23.349 16.181 -24.409 1.00 89.56 303 TRP A N 1
ATOM 2419 C CA . TRP A 1 303 ? 23.914 15.201 -23.482 1.00 89.56 303 TRP A CA 1
ATOM 2420 C C . TRP A 1 303 ? 23.294 15.276 -22.085 1.00 89.56 303 TRP A C 1
ATOM 2422 O O . TRP A 1 303 ? 23.040 14.238 -21.490 1.00 89.56 303 TRP A O 1
ATOM 2432 N N . LYS A 1 304 ? 23.012 16.475 -21.558 1.00 87.88 304 LYS A N 1
ATOM 2433 C CA . LYS A 1 304 ? 22.498 16.659 -20.184 1.00 87.88 304 LYS A CA 1
ATOM 2434 C C . LYS A 1 304 ? 21.295 15.765 -19.830 1.00 87.88 304 LYS A C 1
ATOM 2436 O O . LYS A 1 304 ? 21.375 15.076 -18.812 1.00 87.88 304 LYS A O 1
ATOM 2441 N N . PRO A 1 305 ? 20.191 15.740 -20.608 1.00 85.50 305 PRO A N 1
ATOM 2442 C CA . PRO A 1 305 ? 19.069 14.850 -20.310 1.00 85.50 305 PRO A CA 1
ATOM 2443 C C . PRO A 1 305 ? 19.424 13.364 -20.479 1.00 85.50 305 PRO A C 1
ATOM 2445 O O . PRO A 1 305 ? 18.967 12.549 -19.683 1.00 85.50 305 PRO A O 1
ATOM 2448 N N . LEU A 1 306 ? 20.271 13.007 -21.454 1.00 80.19 306 LEU A N 1
ATOM 2449 C CA . LEU A 1 306 ? 20.719 11.623 -21.668 1.00 80.19 306 LEU A CA 1
ATOM 2450 C C . LEU A 1 306 ? 21.593 11.119 -20.511 1.00 80.19 306 LEU A C 1
ATOM 2452 O O . LEU A 1 306 ? 21.448 9.976 -20.086 1.00 80.19 306 LEU A O 1
ATOM 2456 N N . GLU A 1 307 ? 22.467 11.970 -19.975 1.00 86.06 307 GLU A N 1
ATOM 2457 C CA . GLU A 1 307 ? 23.309 11.671 -18.817 1.00 86.06 307 GLU A CA 1
ATOM 2458 C C . GLU A 1 307 ? 22.473 11.490 -17.552 1.00 86.06 307 GLU A C 1
ATOM 2460 O O . GLU A 1 307 ? 22.698 10.546 -16.796 1.00 86.06 307 GLU A O 1
ATOM 2465 N N . ALA A 1 308 ? 21.509 12.387 -17.322 1.00 82.38 308 ALA A N 1
ATOM 2466 C CA . ALA A 1 308 ? 20.610 12.302 -16.179 1.00 82.38 308 ALA A CA 1
ATOM 2467 C C . ALA A 1 308 ? 19.808 10.993 -16.202 1.00 82.38 308 ALA A C 1
ATOM 2469 O O . ALA A 1 308 ? 19.748 10.294 -15.191 1.00 82.38 308 ALA A O 1
ATOM 2470 N N . GLU A 1 309 ? 19.268 10.623 -17.366 1.00 81.19 309 GLU A N 1
ATOM 2471 C CA . GLU A 1 309 ? 18.526 9.373 -17.527 1.00 81.19 309 GLU A CA 1
ATOM 2472 C C . GLU A 1 309 ? 19.431 8.139 -17.421 1.00 81.19 309 GLU A C 1
ATOM 2474 O O . GLU A 1 309 ? 19.093 7.183 -16.728 1.00 81.19 309 GLU A O 1
ATOM 2479 N N . GLY A 1 310 ? 20.629 8.175 -18.011 1.00 70.50 310 GLY A N 1
ATOM 2480 C CA . GLY A 1 310 ? 21.606 7.091 -17.884 1.00 70.50 310 GLY A CA 1
ATOM 2481 C C . GLY A 1 310 ? 22.029 6.853 -16.429 1.00 70.50 310 GLY A C 1
ATOM 2482 O O . GLY A 1 310 ? 22.132 5.707 -15.993 1.00 70.50 310 GLY A O 1
ATOM 2483 N N . LYS A 1 311 ? 22.210 7.928 -15.648 1.00 74.75 311 LYS A N 1
ATOM 2484 C CA . LYS A 1 311 ? 22.479 7.852 -14.203 1.00 74.75 311 LYS A CA 1
ATOM 2485 C C . LYS A 1 311 ? 21.290 7.298 -13.427 1.00 74.75 311 LYS A C 1
ATOM 2487 O O . LYS A 1 311 ? 21.489 6.407 -12.609 1.00 74.75 311 LYS A O 1
ATOM 2492 N N . ARG A 1 312 ? 20.061 7.747 -13.714 1.00 89.00 312 ARG A N 1
ATOM 2493 C CA . ARG A 1 312 ? 18.839 7.176 -13.117 1.00 89.00 312 ARG A CA 1
ATOM 2494 C C . ARG A 1 312 ? 18.760 5.669 -13.370 1.00 89.00 312 ARG A C 1
ATOM 2496 O O . ARG A 1 312 ? 18.546 4.902 -12.433 1.00 89.00 312 ARG A O 1
ATOM 2503 N N . LEU A 1 313 ? 18.966 5.239 -14.616 1.00 63.94 313 LEU A N 1
ATOM 2504 C CA . LEU A 1 313 ? 18.934 3.826 -14.990 1.00 63.94 313 LEU A CA 1
ATOM 2505 C C . LEU A 1 313 ? 19.997 3.021 -14.232 1.00 63.94 313 LEU A C 1
ATOM 2507 O O . LEU A 1 313 ? 19.679 1.984 -13.653 1.00 63.94 313 LEU A O 1
ATOM 2511 N N . LEU A 1 314 ? 21.240 3.508 -14.193 1.00 62.69 314 LEU A N 1
ATOM 2512 C CA . LEU A 1 314 ? 22.365 2.804 -13.575 1.00 62.69 314 LEU A CA 1
ATOM 2513 C C . LEU A 1 314 ? 22.290 2.752 -12.044 1.00 62.69 314 LEU A C 1
ATOM 2515 O O . LEU A 1 314 ? 22.560 1.708 -11.451 1.00 62.69 314 LEU A O 1
ATOM 2519 N N . GLU A 1 315 ? 21.972 3.876 -11.407 1.00 69.38 315 GLU A N 1
ATOM 2520 C CA . GLU A 1 315 ? 22.089 4.045 -9.955 1.00 69.38 315 GLU A CA 1
ATOM 2521 C C . GLU A 1 315 ? 20.793 3.707 -9.210 1.00 69.38 315 GLU A C 1
ATOM 2523 O O . GLU A 1 315 ? 20.843 3.410 -8.017 1.00 69.38 315 GLU A O 1
ATOM 2528 N N . ILE A 1 316 ? 19.645 3.731 -9.896 1.00 70.00 316 ILE A N 1
ATOM 2529 C CA . ILE A 1 316 ? 18.324 3.545 -9.279 1.00 70.00 316 ILE A CA 1
ATOM 2530 C C . ILE A 1 316 ? 17.597 2.361 -9.920 1.00 70.00 316 ILE A C 1
ATOM 2532 O O . ILE A 1 316 ? 17.384 1.343 -9.262 1.00 70.00 316 ILE A O 1
ATOM 2536 N N . ALA A 1 317 ? 17.267 2.449 -11.211 1.00 64.06 317 ALA A N 1
ATOM 2537 C CA . ALA A 1 317 ? 16.326 1.512 -11.826 1.00 64.06 317 ALA A CA 1
ATOM 2538 C C . ALA A 1 317 ? 16.885 0.080 -11.966 1.00 64.06 317 ALA A C 1
ATOM 2540 O O . ALA A 1 317 ? 16.192 -0.882 -11.638 1.00 64.06 317 ALA A O 1
ATOM 2541 N N . ILE A 1 318 ? 18.149 -0.087 -12.392 1.00 63.75 318 ILE A N 1
ATOM 2542 C CA . ILE A 1 318 ? 18.813 -1.403 -12.467 1.00 63.75 318 ILE A CA 1
ATOM 2543 C C . ILE A 1 318 ? 18.903 -2.061 -11.073 1.00 63.75 318 ILE A C 1
ATOM 2545 O O . ILE A 1 318 ? 18.494 -3.219 -10.947 1.00 63.75 318 ILE A O 1
ATOM 2549 N N . PRO A 1 319 ? 19.412 -1.389 -10.016 1.00 65.31 319 PRO A N 1
ATOM 2550 C CA . PRO A 1 319 ? 19.422 -1.950 -8.664 1.00 65.31 319 PRO A CA 1
ATOM 2551 C C . PRO A 1 319 ? 18.041 -2.353 -8.139 1.00 65.31 319 PRO A C 1
ATOM 2553 O O . PRO A 1 319 ? 17.904 -3.441 -7.577 1.00 65.31 319 PRO A O 1
ATOM 2556 N N . GLU A 1 320 ? 17.019 -1.516 -8.339 1.00 67.19 320 GLU A N 1
ATOM 2557 C CA . GLU A 1 320 ? 15.644 -1.812 -7.921 1.00 67.19 320 GLU A CA 1
ATOM 2558 C C . GLU A 1 320 ? 15.076 -3.032 -8.654 1.00 67.19 320 GLU A C 1
ATOM 2560 O O . GLU A 1 320 ? 14.543 -3.943 -8.013 1.00 67.19 320 GLU A O 1
ATOM 2565 N N . PHE A 1 321 ? 15.257 -3.104 -9.977 1.00 60.78 321 PHE A N 1
ATOM 2566 C CA . PHE A 1 321 ? 14.843 -4.261 -10.767 1.00 60.78 321 PHE A CA 1
ATOM 2567 C C . PHE A 1 321 ? 15.570 -5.538 -10.333 1.00 60.78 321 PHE A C 1
ATOM 2569 O O . PHE A 1 321 ? 14.932 -6.572 -10.145 1.00 60.78 321 PHE A O 1
ATOM 2576 N N . ASN A 1 322 ? 16.888 -5.477 -10.120 1.00 57.78 322 ASN A N 1
ATOM 2577 C CA . ASN A 1 322 ? 17.672 -6.627 -9.669 1.00 57.78 322 ASN A CA 1
ATOM 2578 C C . ASN A 1 322 ? 17.204 -7.131 -8.302 1.00 57.78 322 ASN A C 1
ATOM 2580 O O . ASN A 1 322 ? 17.088 -8.339 -8.111 1.00 57.78 322 ASN A O 1
ATOM 2584 N N . LYS A 1 323 ? 16.901 -6.225 -7.364 1.00 62.00 323 LYS A N 1
ATOM 2585 C CA . LYS A 1 323 ? 16.345 -6.590 -6.057 1.00 62.00 323 LYS A CA 1
ATOM 2586 C C . LYS A 1 323 ? 15.012 -7.331 -6.216 1.00 62.00 323 LYS A C 1
ATOM 2588 O O . LYS A 1 323 ? 14.884 -8.441 -5.710 1.00 62.00 323 LYS A O 1
ATOM 2593 N N . MET A 1 324 ? 14.081 -6.768 -6.988 1.00 59.50 324 MET A N 1
ATOM 2594 C CA . MET A 1 324 ? 12.776 -7.382 -7.265 1.00 59.50 324 MET A CA 1
ATOM 2595 C C . MET A 1 324 ? 12.911 -8.753 -7.948 1.00 59.50 324 MET A C 1
ATOM 2597 O O . MET A 1 324 ? 12.231 -9.706 -7.577 1.00 59.50 324 MET A O 1
ATOM 2601 N N . ALA A 1 325 ? 13.795 -8.873 -8.942 1.00 52.38 325 ALA A N 1
ATOM 2602 C CA . ALA A 1 325 ? 14.015 -10.120 -9.670 1.00 52.38 325 ALA A CA 1
ATOM 2603 C C . ALA A 1 325 ? 14.628 -11.208 -8.774 1.00 52.38 325 ALA A C 1
ATOM 2605 O O . ALA A 1 325 ? 14.235 -12.370 -8.861 1.00 52.38 325 ALA A O 1
ATOM 2606 N N . ILE A 1 326 ? 15.563 -10.842 -7.891 1.00 53.09 326 ILE A N 1
ATOM 2607 C CA . ILE A 1 326 ? 16.146 -11.763 -6.909 1.00 53.09 326 ILE A CA 1
ATOM 2608 C C . ILE A 1 326 ? 15.078 -12.238 -5.921 1.00 53.09 326 ILE A C 1
ATOM 2610 O O . ILE A 1 326 ? 14.984 -13.438 -5.680 1.00 53.09 326 ILE A O 1
ATOM 2614 N N . GLU A 1 327 ? 14.257 -11.331 -5.388 1.00 53.06 327 GLU A N 1
ATOM 2615 C CA . GLU A 1 327 ? 13.151 -11.671 -4.482 1.00 53.06 327 GLU A CA 1
ATOM 2616 C C . GLU A 1 327 ? 12.162 -12.637 -5.155 1.00 53.06 327 GLU A C 1
ATOM 2618 O O . GLU A 1 327 ? 11.865 -13.693 -4.599 1.00 53.06 327 GLU A O 1
ATOM 2623 N N . ALA A 1 328 ? 11.753 -12.368 -6.400 1.00 51.47 328 ALA A N 1
ATOM 2624 C CA . ALA A 1 328 ? 10.871 -13.257 -7.160 1.00 51.47 328 ALA A CA 1
ATOM 2625 C C . ALA A 1 328 ? 11.480 -14.656 -7.402 1.00 51.47 328 ALA A C 1
ATOM 2627 O O . ALA A 1 328 ? 10.786 -15.669 -7.296 1.00 51.47 328 ALA A O 1
ATOM 2628 N N . VAL A 1 329 ? 12.783 -14.737 -7.701 1.00 48.00 329 VAL A N 1
ATOM 2629 C CA . VAL A 1 329 ? 13.489 -16.016 -7.910 1.00 48.00 329 VAL A CA 1
ATOM 2630 C C . VAL A 1 329 ? 13.649 -16.800 -6.605 1.00 48.00 329 VAL A C 1
ATOM 2632 O O . VAL A 1 329 ? 13.511 -18.025 -6.610 1.00 48.00 329 VAL A O 1
ATOM 2635 N N . LEU A 1 330 ? 13.943 -16.123 -5.491 1.00 43.00 330 LEU A N 1
ATOM 2636 C CA . LEU A 1 330 ? 14.067 -16.756 -4.176 1.00 43.00 330 LEU A CA 1
ATOM 2637 C C . LEU A 1 330 ? 12.727 -17.337 -3.715 1.00 43.00 330 LEU A C 1
ATOM 2639 O O . LEU A 1 330 ? 12.690 -18.512 -3.352 1.00 43.00 330 LEU A O 1
ATOM 2643 N N . ILE A 1 331 ? 11.639 -16.569 -3.841 1.00 44.97 331 ILE A N 1
ATOM 2644 C CA . ILE A 1 331 ? 10.274 -17.018 -3.527 1.00 44.97 331 ILE A CA 1
ATOM 2645 C C . ILE A 1 331 ? 9.913 -18.255 -4.364 1.00 44.97 331 ILE A C 1
ATOM 2647 O O . ILE A 1 331 ? 9.520 -19.285 -3.819 1.00 44.97 331 ILE A O 1
ATOM 2651 N N . GLY A 1 332 ? 10.148 -18.215 -5.681 1.00 37.09 332 GLY A N 1
ATOM 2652 C CA . GLY A 1 332 ? 9.867 -19.361 -6.554 1.00 37.09 332 GLY A CA 1
ATOM 2653 C C . GLY A 1 332 ? 10.681 -20.619 -6.212 1.00 37.09 332 GLY A C 1
ATOM 2654 O O . GLY A 1 332 ? 10.194 -21.742 -6.354 1.00 37.09 332 GLY A O 1
ATOM 2655 N N . LYS A 1 333 ? 11.921 -20.460 -5.731 1.00 40.41 333 LYS A N 1
ATOM 2656 C CA . LYS A 1 333 ? 12.776 -21.586 -5.325 1.00 40.41 333 LYS A CA 1
ATOM 2657 C C . LYS A 1 333 ? 12.338 -22.201 -3.994 1.00 40.41 333 LYS A C 1
ATOM 2659 O O . LYS A 1 333 ? 12.407 -23.422 -3.849 1.00 40.41 333 LYS A O 1
ATOM 2664 N N . GLU A 1 334 ? 11.911 -21.385 -3.035 1.00 43.62 334 GLU A N 1
ATOM 2665 C CA . GLU A 1 334 ? 11.373 -21.867 -1.759 1.00 43.62 334 GLU A CA 1
ATOM 2666 C C . GLU A 1 334 ? 10.059 -22.630 -1.955 1.00 43.62 334 GLU A C 1
ATOM 2668 O O . GLU A 1 334 ? 9.899 -23.703 -1.370 1.00 43.62 334 GLU A O 1
ATOM 2673 N N . TYR A 1 335 ? 9.190 -22.164 -2.858 1.00 43.78 335 TYR A N 1
ATOM 2674 C CA . TYR A 1 335 ? 7.951 -22.856 -3.222 1.00 43.78 335 TYR A CA 1
ATOM 2675 C C . TYR A 1 335 ? 8.195 -24.238 -3.836 1.00 43.78 335 TYR A C 1
ATOM 2677 O O . TYR A 1 335 ? 7.638 -25.234 -3.378 1.00 43.78 335 TYR A O 1
ATOM 2685 N N . LEU A 1 336 ? 9.107 -24.338 -4.811 1.00 41.03 336 LEU A N 1
ATOM 2686 C CA . LEU A 1 336 ? 9.472 -25.629 -5.409 1.00 41.03 336 LEU A CA 1
ATOM 2687 C C . LEU A 1 336 ? 10.019 -26.612 -4.362 1.00 41.03 336 LEU A C 1
ATOM 2689 O O . LEU A 1 336 ? 9.765 -27.813 -4.445 1.00 41.03 336 LEU A O 1
ATOM 2693 N N . LEU A 1 337 ? 10.752 -26.119 -3.357 1.00 49.91 337 LEU A N 1
ATOM 2694 C CA . LEU A 1 337 ? 11.195 -26.943 -2.231 1.00 49.91 337 LEU A CA 1
ATOM 2695 C C . LEU A 1 337 ? 10.038 -27.353 -1.308 1.00 49.91 337 LEU A C 1
ATOM 2697 O O . LEU A 1 337 ? 10.081 -28.448 -0.742 1.00 49.91 337 LEU A O 1
ATOM 2701 N N . TYR A 1 338 ? 9.042 -26.488 -1.117 1.00 49.53 338 TYR A N 1
ATOM 2702 C CA . TYR A 1 338 ? 7.853 -26.773 -0.317 1.00 49.53 338 TYR A CA 1
ATOM 2703 C C . TYR A 1 338 ? 6.965 -27.833 -0.986 1.00 49.53 338 TYR A C 1
ATOM 2705 O O . TYR A 1 338 ? 6.677 -28.849 -0.352 1.00 49.53 338 TYR A O 1
ATOM 2713 N N . GLU A 1 339 ? 6.646 -27.693 -2.278 1.00 44.53 339 GLU A N 1
ATOM 2714 C CA . GLU A 1 339 ? 5.887 -28.701 -3.036 1.00 44.53 339 GLU A CA 1
ATOM 2715 C C . GLU A 1 339 ? 6.588 -30.062 -3.051 1.00 44.53 339 GLU A C 1
ATOM 2717 O O . GLU A 1 339 ? 5.953 -31.098 -2.859 1.00 44.53 339 GLU A O 1
ATOM 2722 N N . GLN A 1 340 ? 7.915 -30.084 -3.218 1.00 50.56 340 GLN A N 1
ATOM 2723 C CA . GLN A 1 340 ? 8.687 -31.329 -3.162 1.00 50.56 340 GLN A CA 1
ATOM 2724 C C . GLN A 1 340 ? 8.574 -32.021 -1.798 1.00 50.56 340 GLN A C 1
ATOM 2726 O O . GLN A 1 340 ? 8.527 -33.252 -1.739 1.00 50.56 340 GLN A O 1
ATOM 2731 N N . LYS A 1 341 ? 8.517 -31.253 -0.703 1.00 63.91 341 LYS A N 1
ATOM 2732 C CA . LYS A 1 341 ? 8.340 -31.792 0.653 1.00 63.91 341 LYS A CA 1
ATOM 2733 C C . LYS A 1 341 ? 6.917 -32.294 0.890 1.00 63.91 341 LYS A C 1
ATOM 2735 O O . LYS A 1 341 ? 6.773 -33.399 1.407 1.00 63.91 341 LYS A O 1
ATOM 2740 N N . GLU A 1 342 ? 5.897 -31.536 0.492 1.00 59.44 342 GLU A N 1
ATOM 2741 C CA . GLU A 1 342 ? 4.484 -31.941 0.584 1.00 59.44 342 GLU A CA 1
ATOM 2742 C C . GLU A 1 342 ? 4.206 -33.194 -0.256 1.00 59.44 342 GLU A C 1
ATOM 2744 O O . GLU A 1 342 ? 3.657 -34.176 0.241 1.00 59.44 342 GLU A O 1
ATOM 2749 N N . PHE A 1 343 ? 4.688 -33.234 -1.501 1.00 47.00 343 PHE A N 1
ATOM 2750 C CA . PHE A 1 343 ? 4.554 -34.403 -2.370 1.00 47.00 343 PHE A CA 1
ATOM 2751 C C . PHE A 1 343 ? 5.280 -35.632 -1.803 1.00 47.00 343 PHE A C 1
ATOM 2753 O O . PHE A 1 343 ? 4.761 -36.750 -1.852 1.00 47.00 343 PHE A O 1
ATOM 2760 N N . ALA A 1 344 ? 6.469 -35.448 -1.217 1.00 57.94 344 ALA A N 1
ATOM 2761 C CA . ALA A 1 344 ? 7.176 -36.529 -0.534 1.00 57.94 344 ALA A CA 1
ATOM 2762 C C . ALA A 1 344 ? 6.409 -37.027 0.705 1.00 57.94 344 ALA A C 1
ATOM 2764 O O . ALA A 1 344 ? 6.309 -38.238 0.906 1.00 57.94 344 ALA A O 1
ATOM 2765 N N . ALA A 1 345 ? 5.831 -36.124 1.502 1.00 63.16 345 ALA A N 1
ATOM 2766 C CA . ALA A 1 345 ? 5.023 -36.472 2.669 1.00 63.16 345 ALA A CA 1
ATOM 2767 C C . ALA A 1 345 ? 3.743 -37.231 2.278 1.00 63.16 345 ALA A C 1
ATOM 2769 O O . ALA A 1 345 ? 3.426 -38.261 2.879 1.00 63.16 345 ALA A O 1
ATOM 2770 N N . LEU A 1 346 ? 3.055 -36.783 1.223 1.00 51.41 346 LEU A N 1
ATOM 2771 C CA . LEU A 1 346 ? 1.856 -37.431 0.696 1.00 51.41 346 LEU A CA 1
ATOM 2772 C C . LEU A 1 346 ? 2.162 -38.837 0.159 1.00 51.41 346 LEU A C 1
ATOM 2774 O O . LEU A 1 346 ? 1.428 -39.780 0.445 1.00 51.41 346 LEU A O 1
ATOM 2778 N N . ASN A 1 347 ? 3.285 -39.015 -0.542 1.00 51.16 347 ASN A N 1
ATOM 2779 C CA . ASN A 1 347 ? 3.722 -40.332 -1.012 1.00 51.16 347 ASN A CA 1
ATOM 2780 C C . ASN A 1 347 ? 4.048 -41.297 0.135 1.00 51.16 347 ASN A C 1
ATOM 2782 O O . ASN A 1 347 ? 3.721 -42.481 0.047 1.00 51.16 347 ASN A O 1
ATOM 2786 N N . VAL A 1 348 ? 4.667 -40.813 1.217 1.00 68.19 348 VAL A N 1
ATOM 2787 C CA . VAL A 1 348 ? 4.925 -41.631 2.414 1.00 68.19 348 VAL A CA 1
ATOM 2788 C C . VAL A 1 348 ? 3.610 -42.067 3.062 1.00 68.19 348 VAL A C 1
ATOM 2790 O O . VAL A 1 348 ? 3.455 -43.251 3.364 1.00 68.19 348 VAL A O 1
ATOM 2793 N N . LYS A 1 349 ? 2.651 -41.147 3.217 1.00 64.12 349 LYS A N 1
ATOM 2794 C CA . LYS A 1 349 ? 1.328 -41.446 3.781 1.00 64.12 349 LYS A CA 1
ATOM 2795 C C . LYS A 1 349 ? 0.553 -42.451 2.922 1.00 64.12 349 LYS A C 1
ATOM 2797 O O . LYS A 1 349 ? 0.104 -43.468 3.440 1.00 64.12 349 LYS A O 1
ATOM 2802 N N . ASN A 1 350 ? 0.486 -42.233 1.608 1.00 51.25 350 ASN A N 1
ATOM 2803 C CA . ASN A 1 350 ? -0.190 -43.140 0.675 1.00 51.25 350 ASN A CA 1
ATOM 2804 C C . ASN A 1 350 ? 0.437 -44.542 0.682 1.00 51.25 350 ASN A C 1
ATOM 2806 O O . ASN A 1 350 ? -0.271 -45.546 0.610 1.00 51.25 350 ASN A O 1
ATOM 2810 N N . LYS A 1 351 ? 1.769 -44.632 0.807 1.00 59.44 351 LYS A N 1
ATOM 2811 C CA . LYS A 1 351 ? 2.463 -45.916 0.938 1.00 59.44 351 LYS A CA 1
ATOM 2812 C C . LYS A 1 351 ? 2.053 -46.643 2.223 1.00 59.44 351 LYS A C 1
ATOM 2814 O O . LYS A 1 351 ? 1.688 -47.814 2.141 1.00 59.44 351 LYS A O 1
ATOM 2819 N N . GLN A 1 352 ? 2.060 -45.952 3.366 1.00 67.62 352 GLN A N 1
ATOM 2820 C CA . GLN A 1 352 ? 1.641 -46.507 4.661 1.00 67.62 352 GLN A CA 1
ATOM 2821 C C . GLN A 1 352 ? 0.182 -46.983 4.639 1.00 67.62 352 GLN A C 1
ATOM 2823 O O . GLN A 1 352 ? -0.105 -48.095 5.078 1.00 67.62 352 GLN A O 1
ATOM 2828 N N . GLU A 1 353 ? -0.728 -46.188 4.073 1.00 61.53 353 GLU A N 1
ATOM 2829 C CA . GLU A 1 353 ? -2.140 -46.562 3.929 1.00 61.53 353 GLU A CA 1
ATOM 2830 C C . GLU A 1 353 ? -2.318 -47.781 3.012 1.00 61.53 353 GLU A C 1
ATOM 2832 O O . GLU A 1 353 ? -3.099 -48.678 3.332 1.00 61.53 353 GLU A O 1
ATOM 2837 N N . SER A 1 354 ? -1.556 -47.875 1.913 1.00 51.22 354 SER A N 1
ATOM 2838 C CA . SER A 1 354 ? -1.589 -49.055 1.035 1.00 51.22 354 SER A CA 1
ATOM 2839 C C . SER A 1 354 ? -1.062 -50.319 1.727 1.00 51.22 354 SER A C 1
ATOM 2841 O O . SER A 1 354 ? -1.623 -51.399 1.546 1.00 51.22 354 SER A O 1
ATOM 2843 N N . GLU A 1 355 ? -0.025 -50.192 2.566 1.00 68.12 355 GLU A N 1
ATOM 2844 C CA . GLU A 1 355 ? 0.531 -51.296 3.352 1.00 68.12 355 GLU A CA 1
ATOM 2845 C C . GLU A 1 355 ? -0.461 -51.763 4.427 1.00 68.12 355 GLU A C 1
ATOM 2847 O O . GLU A 1 355 ? -0.629 -52.967 4.630 1.00 68.12 355 GLU A O 1
ATOM 2852 N N . GLU A 1 356 ? -1.173 -50.841 5.084 1.00 66.62 356 GLU A N 1
ATOM 2853 C CA . GLU A 1 356 ? -2.272 -51.192 5.989 1.00 66.62 356 GLU A CA 1
ATOM 2854 C C . GLU A 1 356 ? -3.437 -51.875 5.268 1.00 66.62 356 GLU A C 1
ATOM 2856 O O . GLU A 1 356 ? -3.965 -52.873 5.769 1.00 66.62 356 GLU A O 1
ATOM 2861 N N . LEU A 1 357 ? -3.842 -51.374 4.097 1.00 58.91 357 LEU A N 1
ATOM 2862 C CA . LEU A 1 357 ? -4.897 -52.001 3.301 1.00 58.91 357 LEU A CA 1
ATOM 2863 C C . LEU A 1 357 ? -4.506 -53.422 2.886 1.00 58.91 357 LEU A C 1
ATOM 2865 O O . LEU A 1 357 ? -5.323 -54.336 2.992 1.00 58.91 357 LEU A O 1
ATOM 2869 N N . ALA A 1 358 ? -3.253 -53.625 2.470 1.00 61.38 358 ALA A N 1
ATOM 2870 C CA . ALA A 1 358 ? -2.728 -54.939 2.117 1.00 61.38 358 ALA A CA 1
ATOM 2871 C C . ALA A 1 358 ? -2.737 -55.900 3.319 1.00 61.38 358 ALA A C 1
ATOM 2873 O O . ALA A 1 358 ? -3.138 -57.057 3.175 1.00 61.38 358 ALA A O 1
ATOM 2874 N N . LYS A 1 359 ? -2.378 -55.423 4.522 1.00 68.25 359 LYS A N 1
ATOM 2875 C CA . LYS A 1 359 ? -2.483 -56.206 5.768 1.00 68.25 359 LYS A CA 1
ATOM 2876 C C . LYS A 1 359 ? -3.928 -56.605 6.070 1.00 68.25 359 LYS A C 1
ATOM 2878 O O . LYS A 1 359 ? -4.185 -57.772 6.358 1.00 68.25 359 LYS A O 1
ATOM 2883 N N . LYS A 1 360 ? -4.875 -55.664 5.961 1.00 65.94 360 LYS A N 1
ATOM 2884 C CA . LYS A 1 360 ? -6.312 -55.925 6.165 1.00 65.94 360 LYS A CA 1
ATOM 2885 C C . LYS A 1 360 ? -6.853 -56.924 5.143 1.00 65.94 360 LYS A C 1
ATOM 2887 O O . LYS A 1 360 ? -7.570 -57.843 5.523 1.00 65.94 360 LYS A O 1
ATOM 2892 N N . HIS A 1 361 ? -6.479 -56.788 3.872 1.00 59.47 361 HIS A N 1
ATOM 2893 C CA . HIS A 1 361 ? -6.888 -57.717 2.821 1.00 59.47 361 HIS A CA 1
ATOM 2894 C C . HIS A 1 361 ? -6.338 -59.129 3.069 1.00 59.47 361 HIS A C 1
ATOM 2896 O O . HIS A 1 361 ? -7.106 -60.084 3.078 1.00 59.47 361 HIS A O 1
ATOM 2902 N N . SER A 1 362 ? -5.041 -59.258 3.372 1.00 66.00 362 SER A N 1
ATOM 2903 C CA . SER A 1 362 ? -4.409 -60.542 3.714 1.00 66.00 362 SER A CA 1
ATOM 2904 C C . SER A 1 362 ? -5.080 -61.214 4.920 1.00 66.00 362 SER A C 1
ATOM 2906 O O . SER A 1 362 ? -5.381 -62.410 4.884 1.00 66.00 362 SER A O 1
ATOM 2908 N N . PHE A 1 363 ? -5.408 -60.436 5.958 1.00 68.75 363 PHE A N 1
ATOM 2909 C CA . PHE A 1 363 ? -6.156 -60.920 7.117 1.00 68.75 363 PHE A CA 1
ATOM 2910 C C . PHE A 1 363 ? -7.542 -61.444 6.736 1.00 68.75 363 PHE A C 1
ATOM 2912 O O . PHE A 1 363 ? -7.881 -62.575 7.073 1.00 68.75 363 PHE A O 1
ATOM 2919 N N . ILE A 1 364 ? -8.331 -60.653 6.002 1.00 60.25 364 ILE A N 1
ATOM 2920 C CA . ILE A 1 364 ? -9.680 -61.037 5.564 1.00 60.25 364 ILE A CA 1
ATOM 2921 C C . ILE A 1 364 ? -9.626 -62.307 4.708 1.00 60.25 364 ILE A C 1
ATOM 2923 O O . ILE A 1 364 ? -10.400 -63.233 4.945 1.00 60.25 364 ILE A O 1
ATOM 2927 N N . THR A 1 365 ? -8.683 -62.395 3.769 1.00 64.12 365 THR A N 1
ATOM 2928 C CA . THR A 1 365 ? -8.486 -63.577 2.920 1.00 64.12 365 THR A CA 1
ATOM 2929 C C . THR A 1 365 ? -8.146 -64.816 3.748 1.00 64.12 365 THR A C 1
ATOM 2931 O O . THR A 1 365 ? -8.707 -65.887 3.507 1.00 64.12 365 THR A O 1
ATOM 2934 N N . ARG A 1 366 ? -7.294 -64.683 4.776 1.00 71.50 366 ARG A N 1
ATOM 2935 C CA . ARG A 1 366 ? -7.018 -65.768 5.729 1.00 71.50 366 ARG A CA 1
ATOM 2936 C C . ARG A 1 366 ? -8.297 -66.222 6.446 1.00 71.50 366 ARG A C 1
ATOM 2938 O O . ARG A 1 366 ? -8.563 -67.423 6.460 1.00 71.50 366 ARG A O 1
ATOM 2945 N N . GLN A 1 367 ? -9.126 -65.295 6.935 1.00 65.88 367 GLN A N 1
ATOM 2946 C CA . GLN A 1 367 ? -10.380 -65.643 7.628 1.00 65.88 367 GLN A CA 1
ATOM 2947 C C . GLN A 1 367 ? -11.389 -66.333 6.735 1.00 65.88 367 GLN A C 1
ATOM 2949 O O . GLN A 1 367 ? -11.988 -67.336 7.125 1.00 65.88 367 GLN A O 1
ATOM 2954 N N . ILE A 1 368 ? -11.542 -65.839 5.511 1.00 63.75 368 ILE A N 1
ATOM 2955 C CA . ILE A 1 368 ? -12.400 -66.465 4.512 1.00 63.75 368 ILE A CA 1
ATOM 2956 C C . ILE A 1 368 ? -11.934 -67.902 4.251 1.00 63.75 368 ILE A C 1
ATOM 2958 O O . ILE A 1 368 ? -12.759 -68.815 4.225 1.00 63.75 368 ILE A O 1
ATOM 2962 N N . ASN A 1 369 ? -10.626 -68.128 4.108 1.00 68.50 369 ASN A N 1
ATOM 2963 C CA . ASN A 1 369 ? -10.074 -69.458 3.859 1.00 68.50 369 ASN A CA 1
ATOM 2964 C C . ASN A 1 369 ? -10.249 -70.406 5.052 1.00 68.50 369 ASN A C 1
ATOM 2966 O O . ASN A 1 369 ? -10.643 -71.556 4.857 1.00 68.50 369 ASN A O 1
ATOM 2970 N N . GLU A 1 370 ? -10.013 -69.946 6.281 1.00 73.00 370 GLU A N 1
ATOM 2971 C CA . GLU A 1 370 ? -10.210 -70.759 7.487 1.00 73.00 370 GLU A CA 1
ATOM 2972 C C . GLU A 1 370 ? -11.678 -71.159 7.679 1.00 73.00 370 GLU A C 1
ATOM 2974 O O . GLU A 1 370 ? -11.974 -72.337 7.901 1.00 73.00 370 GLU A O 1
ATOM 2979 N N . VAL A 1 371 ? -12.609 -70.213 7.513 1.00 66.69 371 VAL A N 1
ATOM 2980 C CA . VAL A 1 371 ? -14.052 -70.484 7.583 1.00 66.69 371 VAL A CA 1
ATOM 2981 C C . VAL A 1 371 ? -14.480 -71.433 6.466 1.00 66.69 371 VAL A C 1
ATOM 2983 O O . VAL A 1 371 ? -15.180 -72.409 6.731 1.00 66.69 371 VAL A O 1
ATOM 2986 N N . ASN A 1 372 ? -14.034 -71.205 5.227 1.00 64.12 372 ASN A N 1
ATOM 2987 C CA . ASN A 1 372 ? -14.335 -72.092 4.101 1.00 64.12 372 ASN A CA 1
ATOM 2988 C C . ASN A 1 372 ? -13.847 -73.523 4.358 1.00 64.12 372 ASN A C 1
ATOM 2990 O O . ASN A 1 372 ? -14.613 -74.466 4.167 1.00 64.12 372 ASN A O 1
ATOM 2994 N N . ASN A 1 373 ? -12.613 -73.691 4.839 1.00 71.56 373 ASN A N 1
ATOM 2995 C CA . ASN A 1 373 ? -12.059 -75.001 5.180 1.00 71.56 373 ASN A CA 1
ATOM 2996 C C . ASN A 1 373 ? -12.864 -75.687 6.292 1.00 71.56 373 ASN A C 1
ATOM 2998 O O . ASN A 1 373 ? -13.123 -76.890 6.216 1.00 71.56 373 ASN A O 1
ATOM 3002 N N . LEU A 1 374 ? -13.312 -74.933 7.300 1.00 71.56 374 LEU A N 1
ATOM 3003 C CA . LEU A 1 374 ? -14.148 -75.464 8.373 1.00 71.56 374 LEU A CA 1
ATOM 3004 C C . LEU A 1 374 ? -15.514 -75.932 7.845 1.00 71.56 374 LEU A C 1
ATOM 3006 O O . LEU A 1 374 ? -15.944 -77.041 8.162 1.00 71.56 374 LEU A O 1
ATOM 3010 N N . LEU A 1 375 ? -16.166 -75.127 7.002 1.00 63.66 375 LEU A N 1
ATOM 3011 C CA . LEU A 1 375 ? -17.446 -75.465 6.371 1.00 63.66 375 LEU A CA 1
ATOM 3012 C C . LEU A 1 375 ? -17.337 -76.710 5.481 1.00 63.66 375 LEU A C 1
ATOM 3014 O O . LEU A 1 375 ? -18.211 -77.578 5.543 1.00 63.66 375 LEU A O 1
ATOM 3018 N N . ILE A 1 376 ? -16.247 -76.833 4.712 1.00 69.25 376 ILE A N 1
ATOM 3019 C CA . ILE A 1 376 ? -15.940 -78.028 3.911 1.00 69.25 376 ILE A CA 1
ATOM 3020 C C . ILE A 1 376 ? -15.757 -79.247 4.823 1.00 69.25 376 ILE A C 1
ATOM 3022 O O . ILE A 1 376 ? -16.386 -80.280 4.604 1.00 69.25 376 ILE A O 1
ATOM 3026 N N . SER A 1 377 ? -14.965 -79.126 5.896 1.00 70.50 377 SER A N 1
ATOM 3027 C CA . SER A 1 377 ? -14.709 -80.233 6.835 1.00 70.50 377 SER A CA 1
ATOM 3028 C C . SER A 1 377 ? -15.973 -80.761 7.527 1.00 70.50 377 SER A C 1
ATOM 3030 O O . SER A 1 377 ? -16.009 -81.904 7.980 1.00 70.50 377 SER A O 1
ATOM 3032 N N . LYS A 1 378 ? -17.019 -79.931 7.604 1.00 70.56 378 LYS A N 1
ATOM 3033 C CA . LYS A 1 378 ? -18.310 -80.252 8.223 1.00 70.56 378 LYS A CA 1
ATOM 3034 C C . LYS A 1 378 ? -19.371 -80.701 7.218 1.00 70.56 378 LYS A C 1
ATOM 3036 O O . LYS A 1 378 ? -20.494 -80.967 7.629 1.00 70.56 378 LYS A O 1
ATOM 3041 N N . GLY A 1 379 ? -19.033 -80.786 5.928 1.00 61.53 379 GLY A N 1
ATOM 3042 C CA . GLY A 1 379 ? -19.968 -81.180 4.871 1.00 61.53 379 GLY A CA 1
ATOM 3043 C C . GLY A 1 379 ? -21.055 -80.140 4.579 1.00 61.53 379 GLY A C 1
ATOM 3044 O O . GLY A 1 379 ? -22.051 -80.473 3.951 1.00 61.53 379 GLY A O 1
ATOM 3045 N N . ILE A 1 380 ? -20.883 -78.895 5.043 1.00 65.62 380 ILE A N 1
ATOM 3046 C CA . ILE A 1 380 ? -21.841 -77.793 4.834 1.00 65.62 380 ILE A CA 1
ATOM 3047 C C . ILE A 1 380 ? -21.620 -77.141 3.460 1.00 65.62 380 ILE A C 1
ATOM 3049 O O . ILE A 1 380 ? -22.554 -76.614 2.860 1.00 65.62 380 ILE A O 1
ATOM 3053 N N . LYS A 1 381 ? -20.382 -77.174 2.953 1.00 56.09 381 LYS A N 1
ATOM 3054 C CA . LYS A 1 381 ? -19.991 -76.624 1.651 1.00 56.09 381 LYS A CA 1
ATOM 3055 C C . LYS A 1 381 ? -19.234 -77.686 0.855 1.00 56.09 381 LYS A C 1
ATOM 3057 O O . LYS A 1 381 ? -18.318 -78.307 1.388 1.00 56.09 381 LYS A O 1
ATOM 3062 N N . GLU A 1 382 ? -19.601 -77.894 -0.406 1.00 54.84 382 GLU A N 1
ATOM 3063 C CA . GLU A 1 382 ? -18.871 -78.794 -1.305 1.00 54.84 382 GLU A CA 1
ATOM 3064 C C . GLU A 1 382 ? -17.519 -78.184 -1.710 1.00 54.84 382 GLU A C 1
ATOM 3066 O O . GLU A 1 382 ? -17.371 -76.962 -1.820 1.00 54.84 382 GLU A O 1
ATOM 3071 N N . THR A 1 383 ? -16.514 -79.032 -1.940 1.00 53.78 383 THR A N 1
ATOM 3072 C CA . THR A 1 383 ? -15.228 -78.614 -2.508 1.00 53.78 383 THR A CA 1
ATOM 3073 C C . THR A 1 383 ? -15.434 -78.102 -3.926 1.00 53.78 383 THR A C 1
ATOM 3075 O O . THR A 1 383 ? -15.591 -78.888 -4.858 1.00 53.78 383 THR A O 1
ATOM 3078 N N . ILE A 1 384 ? -15.396 -76.784 -4.098 1.00 47.88 384 ILE A N 1
ATOM 3079 C CA . ILE A 1 384 ? -15.245 -76.170 -5.415 1.00 47.88 384 ILE A CA 1
ATOM 3080 C C . ILE A 1 384 ? -13.769 -76.336 -5.819 1.00 47.88 384 ILE A C 1
ATOM 3082 O O . ILE A 1 384 ? -12.897 -75.926 -5.050 1.00 47.88 384 ILE A O 1
ATOM 3086 N N . PRO A 1 385 ? -13.447 -76.937 -6.978 1.00 42.72 385 PRO A N 1
ATOM 3087 C CA . PRO A 1 385 ? -12.071 -77.008 -7.455 1.00 42.72 385 PRO A CA 1
ATOM 3088 C C . PRO A 1 385 ? -11.573 -75.591 -7.770 1.00 42.72 385 PRO A C 1
ATOM 3090 O O . PRO A 1 385 ? -12.077 -74.930 -8.674 1.00 42.72 385 PRO A O 1
ATOM 3093 N N . THR A 1 386 ? -10.592 -75.106 -7.012 1.00 44.59 386 THR A N 1
ATOM 3094 C CA . THR A 1 386 ? -9.946 -73.814 -7.250 1.00 44.59 386 THR A CA 1
ATOM 3095 C C . THR A 1 386 ? -9.006 -73.913 -8.451 1.00 44.59 386 THR A C 1
ATOM 3097 O O . THR A 1 386 ? -7.827 -74.232 -8.324 1.00 44.59 386 THR A O 1
ATOM 3100 N N . THR A 1 387 ? -9.515 -73.633 -9.649 1.00 38.28 387 THR A N 1
ATOM 3101 C CA . THR A 1 387 ? -8.673 -73.232 -10.782 1.00 38.28 387 THR A CA 1
ATOM 3102 C C . THR A 1 387 ? -8.561 -71.718 -10.795 1.00 38.28 387 THR A C 1
ATOM 3104 O O . THR A 1 387 ? -9.310 -71.067 -11.506 1.00 38.28 387 THR A O 1
ATOM 3107 N N . GLU A 1 388 ? -7.644 -71.171 -10.003 1.00 36.91 388 GLU A N 1
ATOM 3108 C CA . GLU A 1 388 ? -7.023 -69.873 -10.274 1.00 36.91 388 GLU A CA 1
ATOM 3109 C C . GLU A 1 388 ? -5.806 -69.718 -9.359 1.00 36.91 388 GLU A C 1
ATOM 3111 O O . GLU A 1 388 ? -5.902 -69.482 -8.157 1.00 36.91 388 GLU A O 1
ATOM 3116 N N . THR A 1 389 ? -4.622 -69.921 -9.934 1.00 37.72 389 THR A N 1
ATOM 3117 C CA . THR A 1 389 ? -3.366 -69.444 -9.361 1.00 37.72 389 THR A CA 1
ATOM 3118 C C . THR A 1 389 ? -3.382 -67.919 -9.394 1.00 37.72 389 THR A C 1
ATOM 3120 O O . THR A 1 389 ? -2.877 -67.312 -10.339 1.00 37.72 389 THR A O 1
ATOM 3123 N N . GLU A 1 390 ? -3.962 -67.290 -8.374 1.00 37.78 390 GLU A N 1
ATOM 3124 C CA . GLU A 1 390 ? -3.599 -65.919 -8.039 1.00 37.78 390 GLU A CA 1
ATOM 3125 C C . GLU A 1 390 ? -2.134 -65.927 -7.595 1.00 37.78 390 GLU A C 1
ATOM 3127 O O . GLU A 1 390 ? -1.775 -66.469 -6.548 1.00 37.78 390 GLU A O 1
ATOM 3132 N N . ASN A 1 391 ? -1.271 -65.317 -8.405 1.00 40.75 391 ASN A N 1
ATOM 3133 C CA . ASN A 1 391 ? 0.033 -64.849 -7.953 1.00 40.75 391 ASN A CA 1
ATOM 3134 C C . ASN A 1 391 ? -0.189 -63.750 -6.899 1.00 40.75 391 ASN A C 1
ATOM 3136 O O . ASN A 1 391 ? -0.132 -62.560 -7.203 1.00 40.75 391 ASN A O 1
ATOM 3140 N N . GLN A 1 392 ? -0.471 -64.154 -5.662 1.00 35.81 392 GLN A N 1
ATOM 3141 C CA . GLN A 1 392 ? -0.497 -63.276 -4.499 1.00 35.81 392 GLN A CA 1
ATOM 3142 C C . GLN A 1 392 ? 0.949 -62.870 -4.161 1.00 35.81 392 GLN A C 1
ATOM 3144 O O . GLN A 1 392 ? 1.807 -63.745 -3.992 1.00 35.81 392 GLN A O 1
ATOM 3149 N N . PRO A 1 393 ? 1.268 -61.570 -4.055 1.00 31.53 393 PRO A N 1
ATOM 3150 C CA . PRO A 1 393 ? 2.567 -61.145 -3.557 1.00 31.53 393 PRO A CA 1
ATOM 3151 C C . PRO A 1 393 ? 2.726 -61.595 -2.097 1.00 31.53 393 PRO A C 1
ATOM 3153 O O . PRO A 1 393 ? 1.913 -61.266 -1.234 1.00 31.53 393 PRO A O 1
ATOM 3156 N N . SER A 1 394 ? 3.781 -62.361 -1.808 1.00 34.09 394 SER A N 1
ATOM 3157 C CA . SER A 1 394 ? 4.079 -62.832 -0.456 1.00 34.09 394 SER A CA 1
ATOM 3158 C C . SER A 1 394 ? 4.564 -61.672 0.418 1.00 34.09 394 SER A C 1
ATOM 3160 O O . SER A 1 394 ? 5.757 -61.370 0.467 1.00 34.09 394 SER A O 1
ATOM 3162 N N . PHE A 1 395 ? 3.645 -61.025 1.128 1.00 35.31 395 PHE A N 1
ATOM 3163 C CA . PHE A 1 395 ? 3.976 -60.101 2.208 1.00 35.31 395 PHE A CA 1
ATOM 3164 C C . PHE A 1 395 ? 3.765 -60.802 3.550 1.00 35.31 395 PHE A C 1
ATOM 3166 O O . PHE A 1 395 ? 2.647 -60.917 4.044 1.00 35.31 395 PHE A O 1
ATOM 3173 N N . SER A 1 396 ? 4.856 -61.289 4.144 1.00 34.66 396 SER A N 1
ATOM 3174 C CA . SER A 1 396 ? 4.869 -61.812 5.510 1.00 34.66 396 SER A CA 1
ATOM 3175 C C . SER A 1 396 ? 5.288 -60.704 6.477 1.00 34.66 396 SER A C 1
ATOM 3177 O O . SER A 1 396 ? 6.478 -60.520 6.735 1.00 34.66 396 SER A O 1
ATOM 3179 N N . LEU A 1 397 ? 4.327 -59.953 7.011 1.00 41.00 397 LEU A N 1
ATOM 3180 C CA . LEU A 1 397 ? 4.553 -59.105 8.182 1.00 41.00 397 LEU A CA 1
ATOM 3181 C C . LEU A 1 397 ? 3.398 -59.306 9.175 1.00 41.00 397 LEU A C 1
ATOM 3183 O O . LEU A 1 397 ? 2.243 -59.285 8.748 1.00 41.00 397 LEU A O 1
ATOM 3187 N N . PRO A 1 398 ? 3.687 -59.532 10.470 1.00 42.59 398 PRO A N 1
ATOM 3188 C CA . PRO A 1 398 ? 2.656 -59.783 11.471 1.00 42.59 398 PRO A CA 1
ATOM 3189 C C . PRO A 1 398 ? 1.764 -58.547 11.678 1.00 42.59 398 PRO A C 1
ATOM 3191 O O . PRO A 1 398 ? 2.232 -57.406 11.619 1.00 42.59 398 PRO A O 1
ATOM 3194 N N . LEU A 1 399 ? 0.469 -58.796 11.885 1.00 51.09 399 LEU A N 1
ATOM 3195 C CA . LEU A 1 399 ? -0.533 -57.808 12.305 1.00 51.09 399 LEU A CA 1
ATOM 3196 C C . LEU A 1 399 ? -0.324 -57.414 13.775 1.00 51.09 399 LEU A C 1
ATOM 3198 O O . LEU A 1 399 ? 0.483 -58.030 14.473 1.00 51.09 399 LEU A O 1
ATOM 3202 N N . ASP A 1 400 ? -1.049 -56.395 14.245 1.00 56.25 400 ASP A N 1
ATOM 3203 C CA . ASP A 1 400 ? -1.101 -56.106 15.678 1.00 56.25 400 ASP A CA 1
ATOM 3204 C C . ASP A 1 400 ? -1.674 -57.299 16.471 1.00 56.25 400 ASP A C 1
ATOM 3206 O O . ASP A 1 400 ? -2.440 -58.131 15.964 1.00 56.25 400 ASP A O 1
ATOM 3210 N N . GLN A 1 401 ? -1.213 -57.423 17.714 1.00 57.16 401 GLN A N 1
ATOM 3211 C CA . GLN A 1 401 ? -1.505 -58.572 18.566 1.00 57.16 401 GLN A CA 1
ATOM 3212 C C . GLN A 1 401 ? -2.993 -58.620 18.952 1.00 57.16 401 GLN A C 1
ATOM 3214 O O . GLN A 1 401 ? -3.599 -59.686 18.916 1.00 57.16 401 GLN A O 1
ATOM 3219 N N . ASP A 1 402 ? -3.608 -57.459 19.191 1.00 58.06 402 ASP A N 1
ATOM 3220 C CA . ASP A 1 402 ? -4.996 -57.341 19.651 1.00 58.06 402 ASP A CA 1
ATOM 3221 C C . ASP A 1 402 ? -6.019 -57.814 18.602 1.00 58.06 402 ASP A C 1
ATOM 3223 O O . ASP A 1 402 ? -6.978 -58.515 18.936 1.00 58.06 402 ASP A O 1
ATOM 3227 N N . SER A 1 403 ? -5.821 -57.486 17.319 1.00 54.09 403 SER A N 1
ATOM 3228 C CA . SER A 1 403 ? -6.704 -57.932 16.228 1.00 54.09 403 SER A CA 1
ATOM 3229 C C . SER A 1 403 ? -6.568 -59.430 15.960 1.00 54.09 403 SER A C 1
ATOM 3231 O O . SER A 1 403 ? -7.543 -60.096 15.599 1.00 54.09 403 SER A O 1
ATOM 3233 N N . THR A 1 404 ? -5.356 -59.961 16.147 1.00 58.81 404 THR A N 1
ATOM 3234 C CA . THR A 1 404 ? -5.069 -61.395 16.033 1.00 58.81 404 THR A CA 1
ATOM 3235 C C . THR A 1 404 ? -5.766 -62.159 17.160 1.00 58.81 404 THR A C 1
ATOM 3237 O O . THR A 1 404 ? -6.507 -63.102 16.887 1.00 58.81 404 THR A O 1
ATOM 3240 N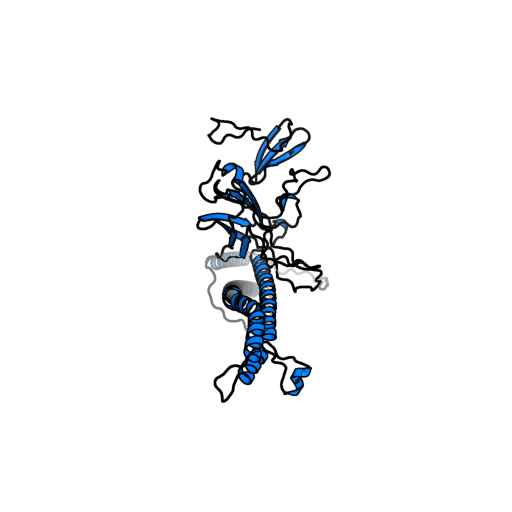 N . ASP A 1 405 ? -5.629 -61.695 18.402 1.00 64.44 405 ASP A N 1
ATOM 3241 C CA . ASP A 1 405 ? -6.217 -62.326 19.586 1.00 64.44 405 ASP A CA 1
ATOM 3242 C C . ASP A 1 405 ? -7.755 -62.289 19.566 1.00 64.44 405 ASP A C 1
ATOM 3244 O O . ASP A 1 405 ? -8.413 -63.274 19.916 1.00 64.44 405 ASP A O 1
ATOM 3248 N N . LEU A 1 406 ? -8.357 -61.182 19.107 1.00 62.41 406 LEU A N 1
ATOM 3249 C CA . LEU A 1 406 ? -9.812 -61.068 18.984 1.00 62.41 406 LEU A CA 1
ATOM 3250 C C . LEU A 1 406 ? -10.368 -62.058 17.951 1.00 62.41 406 LEU A C 1
ATOM 3252 O O . LEU A 1 406 ? -11.412 -62.668 18.185 1.00 62.41 406 LEU A O 1
ATOM 3256 N N . PHE A 1 407 ? -9.680 -62.231 16.821 1.00 54.75 407 PHE A N 1
ATOM 3257 C CA . PHE A 1 407 ? -10.098 -63.198 15.817 1.00 54.75 407 PHE A CA 1
ATOM 3258 C C . PHE A 1 407 ? -9.911 -64.642 16.276 1.00 54.75 407 PHE A C 1
ATOM 3260 O O . PHE A 1 407 ? -10.836 -65.429 16.103 1.00 54.75 407 PHE A O 1
ATOM 3267 N N . GLU A 1 408 ? -8.774 -64.996 16.882 1.00 68.31 408 GLU A N 1
ATOM 3268 C CA . GLU A 1 408 ? -8.568 -66.356 17.404 1.00 68.31 408 GLU A CA 1
ATOM 3269 C C . GLU A 1 408 ? -9.660 -66.713 18.423 1.00 68.31 408 GLU A C 1
ATOM 3271 O O . GLU A 1 408 ? -10.231 -67.802 18.367 1.00 68.31 408 GLU A O 1
ATOM 3276 N N . LYS A 1 409 ? -10.066 -65.751 19.263 1.00 65.62 409 LYS A N 1
ATOM 3277 C CA . LYS A 1 409 ? -11.213 -65.904 20.163 1.00 65.62 409 LYS A CA 1
ATOM 3278 C C . LYS A 1 409 ? -12.536 -66.112 19.415 1.00 65.62 409 LYS A C 1
ATOM 3280 O O . LYS A 1 409 ? -13.273 -67.037 19.741 1.00 65.62 409 LYS A O 1
ATOM 3285 N N . TYR A 1 410 ? -12.841 -65.301 18.397 1.00 61.09 410 TYR A N 1
ATOM 3286 C CA . TYR A 1 410 ? -14.042 -65.498 17.571 1.00 61.09 410 TYR A CA 1
ATOM 3287 C C . TYR A 1 410 ? -14.034 -66.843 16.842 1.00 61.09 410 TYR A C 1
ATOM 3289 O O . TYR A 1 410 ? -15.083 -67.468 16.700 1.00 61.09 410 TYR A O 1
ATOM 3297 N N . LEU A 1 411 ? -12.872 -67.297 16.375 1.00 57.59 411 LEU A N 1
ATOM 3298 C CA . LEU A 1 411 ? -12.709 -68.578 15.706 1.00 57.59 411 LEU A CA 1
ATOM 3299 C C . LEU A 1 411 ? -12.909 -69.738 16.684 1.00 57.59 411 LEU A C 1
ATOM 3301 O O . LEU A 1 411 ? -13.536 -70.731 16.315 1.00 57.59 411 LEU A O 1
ATOM 3305 N N . GLU A 1 412 ? -12.412 -69.633 17.916 1.00 65.56 412 GLU A N 1
ATOM 3306 C CA . GLU A 1 412 ? -12.700 -70.597 18.980 1.00 65.56 412 GLU A CA 1
ATOM 3307 C C . GLU A 1 412 ? -14.189 -70.626 19.331 1.00 65.56 412 GLU A C 1
ATOM 3309 O O . GLU A 1 412 ? -14.779 -71.706 19.331 1.00 65.56 412 GLU A O 1
ATOM 3314 N N . ASP A 1 413 ? -14.824 -69.466 19.520 1.00 61.12 413 ASP A N 1
ATOM 3315 C CA . ASP A 1 413 ? -16.265 -69.356 19.779 1.00 61.12 413 ASP A CA 1
ATOM 3316 C C . ASP A 1 413 ? -17.092 -69.921 18.607 1.00 61.12 413 ASP A C 1
ATOM 3318 O O . ASP A 1 413 ? -18.089 -70.618 18.806 1.00 61.12 413 ASP A O 1
ATOM 3322 N N . PHE A 1 414 ? -16.662 -69.683 17.364 1.00 56.16 414 PHE A N 1
ATOM 3323 C CA . PHE A 1 414 ? -17.288 -70.224 16.157 1.00 56.16 414 PHE A CA 1
ATOM 3324 C C . PHE A 1 414 ? -17.104 -71.740 16.042 1.00 56.16 414 PHE A C 1
ATOM 3326 O O . PHE A 1 414 ? -18.073 -72.446 15.771 1.00 56.16 414 PHE A O 1
ATOM 3333 N N . LYS A 1 415 ? -15.898 -72.269 16.298 1.00 57.97 415 LYS A N 1
ATOM 3334 C CA . LYS A 1 415 ? -15.622 -73.716 16.367 1.00 57.97 415 LYS A CA 1
ATOM 3335 C C . LYS A 1 415 ? -16.463 -74.379 17.457 1.00 57.97 415 LYS A C 1
ATOM 3337 O O . LYS A 1 415 ? -17.024 -75.450 17.221 1.00 57.97 415 LYS A O 1
ATOM 3342 N N . LEU A 1 416 ? -16.583 -73.739 18.620 1.00 62.16 416 LEU A N 1
ATOM 3343 C CA . LEU A 1 416 ? -17.381 -74.208 19.747 1.00 62.16 416 LEU A CA 1
ATOM 3344 C C . LEU A 1 416 ? -18.869 -74.237 19.381 1.00 62.16 416 LEU A C 1
ATOM 3346 O O . LEU A 1 416 ? -19.505 -75.282 19.530 1.00 62.16 416 LEU A O 1
ATOM 3350 N N . ASN A 1 417 ? -19.401 -73.159 18.800 1.00 54.53 417 ASN A N 1
ATOM 3351 C CA . ASN A 1 417 ? -20.771 -73.104 18.284 1.00 54.53 417 ASN A CA 1
ATOM 3352 C C . ASN A 1 417 ? -21.015 -74.160 17.194 1.00 54.53 417 ASN A C 1
ATOM 3354 O O . ASN A 1 417 ? -21.999 -74.890 17.269 1.00 54.53 417 ASN A O 1
ATOM 3358 N N . LEU A 1 418 ? -20.108 -74.341 16.229 1.00 54.72 418 LEU A N 1
ATOM 3359 C CA . LEU A 1 418 ? -20.238 -75.392 15.208 1.00 54.72 418 LEU A CA 1
ATOM 3360 C C . LEU A 1 418 ? -20.140 -76.814 15.769 1.00 54.72 418 LEU A C 1
ATOM 3362 O O . LEU A 1 418 ? -20.688 -77.743 15.181 1.00 54.72 418 LEU A O 1
ATOM 3366 N N . SER A 1 419 ? -19.409 -77.014 16.865 1.00 55.47 419 SER A N 1
ATOM 3367 C CA . SER A 1 419 ? -19.301 -78.319 17.528 1.00 55.47 419 SER A CA 1
ATOM 3368 C C . SER A 1 419 ? -20.517 -78.659 18.394 1.00 55.47 419 SER A C 1
ATOM 3370 O O . SER A 1 419 ? -20.785 -79.836 18.623 1.00 55.47 419 SER A O 1
ATOM 3372 N N . THR A 1 420 ? -21.251 -77.641 18.853 1.00 50.22 420 THR A N 1
ATOM 3373 C CA . THR A 1 420 ? -22.398 -77.766 19.766 1.00 50.22 420 THR A CA 1
ATOM 3374 C C . THR A 1 420 ? -23.748 -77.583 19.069 1.00 50.22 420 THR A C 1
ATOM 3376 O O . THR A 1 420 ? -24.775 -77.964 19.628 1.00 50.22 420 THR A O 1
ATOM 3379 N N . THR A 1 421 ? -23.764 -77.063 17.837 1.00 45.03 421 THR A N 1
ATOM 3380 C CA . THR A 1 421 ? -24.972 -76.973 17.008 1.00 45.03 421 THR A CA 1
ATOM 3381 C C . THR A 1 421 ? -25.331 -78.366 16.474 1.00 45.03 421 THR A C 1
ATOM 3383 O O . THR A 1 421 ? -24.517 -78.969 15.769 1.00 45.03 421 THR A O 1
ATOM 3386 N N . PRO A 1 422 ? -26.528 -78.907 16.769 1.00 43.16 422 PRO A N 1
ATOM 3387 C CA . PRO A 1 422 ? -26.962 -80.189 16.227 1.00 43.16 422 PRO A CA 1
ATOM 3388 C C . PRO A 1 422 ? -27.007 -80.131 14.696 1.00 43.16 422 PRO A C 1
ATOM 3390 O O . PRO A 1 422 ? -27.732 -79.315 14.127 1.00 43.16 422 PRO A O 1
ATOM 3393 N N . ILE A 1 423 ? -26.246 -81.002 14.026 1.00 40.47 423 ILE A N 1
ATOM 3394 C CA . ILE A 1 423 ? -26.351 -81.204 12.577 1.00 40.47 423 ILE A CA 1
ATOM 3395 C C . ILE A 1 423 ? -27.721 -81.840 12.324 1.00 40.47 423 ILE A C 1
ATOM 3397 O O . ILE A 1 423 ? -27.944 -83.012 12.634 1.00 40.47 423 ILE A O 1
ATOM 3401 N N . GLY A 1 424 ? -28.657 -81.028 11.837 1.00 35.22 424 GLY A N 1
ATOM 3402 C CA . GLY A 1 424 ? -29.995 -81.462 11.465 1.00 35.22 424 GLY A CA 1
ATOM 3403 C C . GLY A 1 424 ? -29.936 -82.530 10.376 1.00 35.22 424 GLY A C 1
ATOM 3404 O O . GLY A 1 424 ? -29.273 -82.360 9.356 1.00 35.22 424 GLY A O 1
ATOM 3405 N N . LEU A 1 425 ? -30.630 -83.635 10.641 1.00 32.50 425 LEU A N 1
ATOM 3406 C CA . LEU A 1 425 ? -30.940 -84.723 9.714 1.00 32.50 425 LEU A CA 1
ATOM 3407 C C . LEU A 1 425 ? -31.512 -84.197 8.377 1.00 32.50 425 LEU A C 1
ATOM 3409 O O . LEU A 1 425 ? -32.099 -83.113 8.352 1.00 32.50 425 LEU A O 1
ATOM 3413 N N . PRO A 1 426 ? -31.366 -84.956 7.275 1.00 31.94 426 PRO A N 1
ATOM 3414 C CA . PRO A 1 426 ? -31.752 -84.517 5.938 1.00 31.94 426 PRO A CA 1
ATOM 3415 C C . PRO A 1 426 ? -33.244 -84.177 5.866 1.00 31.94 426 PRO A C 1
ATOM 3417 O O . PRO A 1 426 ? -34.096 -84.958 6.289 1.00 31.94 426 PRO A O 1
ATOM 3420 N N . ILE A 1 427 ? -33.552 -83.013 5.297 1.00 31.02 427 ILE A N 1
ATOM 3421 C CA . ILE A 1 427 ? -34.915 -82.626 4.942 1.00 31.02 427 ILE A CA 1
ATOM 3422 C C . ILE A 1 427 ? -35.258 -83.356 3.636 1.00 31.02 427 ILE A C 1
ATOM 3424 O O . ILE A 1 427 ? -34.881 -82.923 2.550 1.00 31.02 427 ILE A O 1
ATOM 3428 N N . GLU A 1 428 ? -35.949 -84.492 3.737 1.00 33.06 428 GLU A N 1
ATOM 3429 C CA . GLU A 1 428 ? -36.720 -85.035 2.616 1.00 33.06 428 GLU A CA 1
ATOM 3430 C C . GLU A 1 428 ? -37.907 -84.099 2.350 1.00 33.06 428 GLU A C 1
ATOM 3432 O O . GLU A 1 428 ? -38.789 -83.952 3.194 1.00 33.06 428 GLU A O 1
ATOM 3437 N N . GLY A 1 429 ? -37.938 -83.450 1.185 1.00 30.75 429 GLY A N 1
ATOM 3438 C CA . GLY A 1 429 ? -39.075 -82.610 0.809 1.00 30.75 429 GLY A CA 1
ATOM 3439 C C . GLY A 1 429 ? -38.825 -81.723 -0.404 1.00 30.75 429 GLY A C 1
ATOM 3440 O O . GLY A 1 429 ? -38.471 -80.567 -0.248 1.00 30.75 429 GLY A O 1
ATOM 3441 N N . GLN A 1 430 ? -39.009 -82.316 -1.587 1.00 31.22 430 GLN A N 1
ATOM 3442 C CA . GLN A 1 430 ? -39.358 -81.723 -2.888 1.00 31.22 430 GLN A CA 1
ATOM 3443 C C . GLN A 1 430 ? -38.898 -80.288 -3.216 1.00 31.22 430 GLN A C 1
ATOM 3445 O O . GLN A 1 430 ? -39.405 -79.292 -2.712 1.00 31.22 430 GLN A O 1
ATOM 3450 N N . VAL A 1 431 ? -38.022 -80.221 -4.220 1.00 34.66 431 VAL A N 1
ATOM 3451 C CA . VAL A 1 431 ? -37.718 -79.022 -5.004 1.00 34.66 431 VAL A CA 1
ATOM 3452 C C . VAL A 1 431 ? -38.961 -78.621 -5.808 1.00 34.66 431 VAL A C 1
ATOM 3454 O O . VAL A 1 431 ? -39.309 -79.292 -6.779 1.00 34.66 431 VAL A O 1
ATOM 3457 N N . GLU A 1 432 ? -39.592 -77.509 -5.436 1.00 31.98 432 GLU A N 1
ATOM 3458 C CA . GLU A 1 432 ? -40.425 -76.708 -6.335 1.00 31.98 432 GLU A CA 1
ATOM 3459 C C . GLU A 1 432 ? -39.751 -75.360 -6.573 1.00 31.98 432 GLU A C 1
ATOM 3461 O O . GLU A 1 432 ? -39.160 -74.750 -5.682 1.00 31.98 432 GLU A O 1
ATOM 3466 N N . GLY A 1 433 ? -39.761 -74.970 -7.842 1.00 33.59 433 GLY A N 1
ATOM 3467 C CA . GLY A 1 433 ? -38.889 -73.950 -8.384 1.00 33.59 433 GLY A CA 1
ATOM 3468 C C . GLY A 1 433 ? -39.282 -72.525 -8.028 1.00 33.59 433 GLY A C 1
ATOM 3469 O O . GLY A 1 433 ? -40.449 -72.190 -7.865 1.00 33.59 433 GLY A O 1
ATOM 3470 N N . ALA A 1 434 ? -38.279 -71.659 -8.068 1.00 29.53 434 ALA A N 1
ATOM 3471 C CA . ALA A 1 434 ? -38.446 -70.284 -8.496 1.00 29.53 434 ALA A CA 1
ATOM 3472 C C . ALA A 1 434 ? -37.120 -69.815 -9.102 1.00 29.53 434 ALA A C 1
ATOM 3474 O O . ALA A 1 434 ? -36.113 -69.657 -8.418 1.00 29.53 434 ALA A O 1
ATOM 3475 N N . ASN A 1 435 ? -37.145 -69.651 -10.424 1.00 33.38 435 ASN A N 1
ATOM 3476 C CA . ASN A 1 435 ? -36.215 -68.813 -11.168 1.00 33.38 435 ASN A CA 1
ATOM 3477 C C . ASN A 1 435 ? -36.244 -67.374 -10.634 1.00 33.38 435 ASN A C 1
ATOM 3479 O O . ASN A 1 435 ? -37.264 -66.971 -10.075 1.00 33.38 435 ASN A O 1
ATOM 3483 N N . ILE A 1 436 ? -35.176 -66.623 -10.940 1.00 29.52 436 ILE A N 1
ATOM 3484 C CA . ILE A 1 436 ? -35.101 -65.198 -11.365 1.00 29.52 436 ILE A CA 1
ATOM 3485 C C . ILE A 1 436 ? -33.755 -64.655 -10.840 1.00 29.52 436 ILE A C 1
ATOM 3487 O O . ILE A 1 436 ? -33.563 -64.525 -9.638 1.00 29.52 436 ILE A O 1
ATOM 3491 N N . THR A 1 437 ? -32.686 -64.698 -11.647 1.00 31.56 437 THR A N 1
ATOM 3492 C CA . THR A 1 437 ? -32.178 -63.638 -12.557 1.00 31.56 437 THR A CA 1
ATOM 3493 C C . THR A 1 437 ? -31.866 -62.312 -11.859 1.00 31.56 437 THR A C 1
ATOM 3495 O O . THR A 1 437 ? -32.769 -61.677 -11.329 1.00 31.56 437 THR A O 1
ATOM 3498 N N . MET A 1 438 ? -30.588 -61.912 -11.922 1.00 25.12 438 MET A N 1
ATOM 3499 C CA . MET A 1 438 ? -30.080 -60.598 -11.512 1.00 25.12 438 MET A CA 1
ATOM 3500 C C . MET A 1 438 ? -30.790 -59.469 -12.270 1.00 25.12 438 MET A C 1
ATOM 3502 O O . MET A 1 438 ? -30.768 -59.455 -13.503 1.00 25.12 438 MET A O 1
ATOM 3506 N N . ASP A 1 439 ? -31.400 -58.560 -11.508 1.00 27.38 439 ASP A N 1
ATOM 3507 C CA . ASP A 1 439 ? -30.771 -57.253 -11.263 1.00 27.38 439 ASP A CA 1
ATOM 3508 C C . ASP A 1 439 ? -29.757 -57.391 -10.115 1.00 27.38 439 ASP A C 1
ATOM 3510 O O . ASP A 1 439 ? -30.089 -58.108 -9.136 1.00 27.38 439 ASP A O 1
#

Solvent-accessible surface area (backbone atoms only — not comparable to full-atom values): 26222 Å² total; per-residue (Å²): 97,67,46,52,93,63,89,66,78,50,77,42,87,53,45,87,87,64,72,99,55,61,71,80,49,78,45,79,56,100,63,21,43,38,34,38,36,62,95,66,57,70,48,74,44,71,63,36,51,44,69,72,67,62,65,98,74,46,93,51,61,41,53,45,56,40,62,76,26,60,69,66,94,68,80,29,85,56,44,48,91,53,91,89,60,86,80,74,53,100,88,51,86,71,52,70,49,47,37,41,57,41,42,33,36,32,18,81,85,48,42,89,85,53,59,39,33,42,38,34,20,44,78,88,66,49,76,58,40,76,40,32,40,61,73,70,87,83,69,76,85,47,74,51,47,51,78,81,77,77,60,49,73,50,59,50,34,79,39,68,47,48,44,68,46,49,37,58,66,46,86,62,64,87,85,45,72,44,101,73,81,36,70,30,60,67,65,61,63,44,50,30,41,40,36,42,36,46,88,92,46,72,20,65,40,61,37,39,38,37,71,51,84,87,68,80,73,53,74,66,58,44,48,54,51,49,54,54,50,52,51,55,52,49,54,51,53,51,52,53,53,51,50,52,56,46,55,54,45,54,54,38,44,57,79,82,51,87,54,85,76,36,41,81,84,42,60,77,20,52,55,56,54,51,51,49,45,51,61,70,43,57,56,101,57,98,62,76,52,68,68,46,53,52,52,48,55,54,50,51,62,62,40,51,64,55,51,54,50,52,47,45,41,63,73,45,51,49,56,52,50,52,52,52,52,49,52,54,52,51,53,55,52,53,49,56,54,48,52,53,49,52,55,50,50,51,51,53,50,53,49,54,52,50,53,49,50,50,51,53,49,55,51,51,52,50,50,52,50,54,52,50,53,52,34,39,77,69,71,77,38,82,88,73,81,84,87,68,88,72,87,69,80,89,76,91,72,88,75,64,66,67,67,50,53,54,46,55,50,51,50,49,54,49,52,51,48,64,72,68,52,79,82,76,74,85,84,86,75,80,94,74,88,79,89,82,79,85,129

pLDDT: mean 77.81, std 18.81, range [25.12, 98.56]

Mean predicted aligned error: 16.57 Å

Sequence (439 aa):
MYISRDGGANWQPFQLNLPLTPITDLKIAHGDLIVATAGRSYWILDDLNTVRELKNTVNKPMLYTPEEVILGNWYSQLDSNNPDFDGTNPFEGVNPANGMVIYYQLPQSTTDQTEIKLEIKDQSGSTIRILSSKPNPDFKSYPGGPRAEPTLTNHKGLNRFVWDLRYPTVPGVPTAYIESSFRGHKAIPGTYTLNLITGNDTANVTGIIKDTPEYQLTSADYQAYHEWMNKLESETKGKQFIEELKAWDEEMVQRKSTAYDDVENFPNKFTANFLFMMNHGESSIPKINQATKDRYSELMECWKPLEAEGKRLLEIAIPEFNKMAIEAVLIGKEYLLYEQKEFAALNVKNKQESEELAKKHSFITRQINEVNNLLISKGIKETIPTTETENQPSFSLPLDQDSTDLFEKYLEDFKLNLSTTPIGLPIEGQVEGANITMD